Protein AF-A0A9E7W396-F1 (afdb_monomer_lite)

Foldseek 3Di:
DDPLLLLLLVLCQVVQKAKAAKDWDWAAAPDCPPVVDIDIDTDHIDIFGWDPKDAQAADPVGRVDTARIWTAGPPQGIEGEHEAQPDDDDPVNLVVCQVSLHWYKYFYPNVVNPDPPDDSVNSSCSSHPNTDMDTSHHNSCVVVVVVSNVVSVVVVVVVVVVVVVVVVVVVVVVVVLVVLCVVCVVLLVVLVCLLDPVSVVVQQVVLVVLCVDPVHPNVVLQVVCCVVPVHNQCLQQDDFPLQLQWSHHSNVLSVCCCVVPQVVLQVVVLVVVVVVCVVDVDDDPVVVVVVVVPFDWDALVVSVVSVVVVVGHGDPSQCVLCVLLVVDFDDQDPVPRRPSVPSQDPVSSNSGRTRSVRSLRSLVVLVVLVLWPDDPRIIGGDPQLRDDNPDPADPVNNCVSSRSDDDPD

Secondary structure (DSSP, 8-state):
--HHHHHHHHHHHHH-EEEPPPEEEEEPPSSGGGTT--EEEEE---EEE-EEEEEEEEETTEEEEEEEEEEEETTTEEEEEEEESSS---HHHHHHHHHHT-EEEEEE-GGGTT-TT--HHHHHHIIIIISEEEEEE--TTHHHHHHHHHHHHHHHHHHHHHHHHHHHHHHHHHHHHHHHHHHTHHHHHHHHHHHSHHHHHHHHHHHHHHHH-TTSHHHHHHHHHHHHHSS--GGGS---TTGGGBSS-HHHHHHHHIIIIIIHHHHHHHHHHHHHHHH--S--TTTHHHHTT-PPPB-HHHHHHHHHHTT-PBPHHHHHHHHHTTSPPPPS-GGG--GGGTTS-HHHHHHS--HHHHHHHHHHHHHHTTS-EEETTEEE--GGGSPPTTS---HHHHHIIIII-----

Radius of gyration: 47.51 Å; chains: 1; bounding box: 100×54×115 Å

pLDDT: mean 86.42, std 13.67, range [33.84, 97.88]

Sequence (409 aa):
MTMLHAYAQQVVRDHGFIQLPNFHTTVSPQNAKSANESLPVQRPGYLAALKDTSLERGYPTRPRLIADVHGIEPGVGSLYVEIRVHHEVDDSKIAALKNAGLDVIEVDLRSLVDQPGLTKEQIVEAVVSSAGREWISQQRFERDIRAAREKMQRLEEADAQERRLARAAQEACGATKKQWRAEHQHELGLISAYAELENRKRALDKLWDWCHHPRRTENRVFTRLIDQFGEVPQAVNLPVRGELAFKVHRLYWQTLIFEGVILRIFDNQVKRIAQYKRKNRRFFYGEEIAWLSDTPQISPVGVYEFLKQQEVRLTDVANTFEQLAGGEPLAENHSTRPASIRHVTVKEYAILPKPVPTIRRYLKALAGAGILSVSNDTFFIPYQRRPSVDTPITDFEKLAQAGLMQYQE

Structure (mmCIF, N/CA/C/O backbone):
data_AF-A0A9E7W396-F1
#
_entry.id   AF-A0A9E7W396-F1
#
loop_
_atom_site.group_PDB
_atom_site.id
_atom_site.type_symbol
_atom_site.label_atom_id
_atom_site.label_alt_id
_atom_site.label_comp_id
_atom_site.label_asym_id
_atom_site.label_entity_id
_atom_site.label_seq_id
_atom_site.pdbx_PDB_ins_code
_atom_site.Cartn_x
_atom_site.Cartn_y
_atom_site.Cartn_z
_atom_site.occupancy
_atom_site.B_iso_or_equiv
_atom_site.auth_seq_id
_atom_site.auth_comp_id
_atom_site.auth_asym_id
_atom_site.auth_atom_id
_atom_site.pdbx_PDB_model_num
ATOM 1 N N . MET A 1 1 ? -53.092 -12.774 55.937 1.00 58.66 1 MET A N 1
ATOM 2 C CA . MET A 1 1 ? -51.887 -13.468 56.436 1.00 58.66 1 MET A CA 1
ATOM 3 C C . MET A 1 1 ? -52.217 -14.948 56.552 1.00 58.66 1 MET A C 1
ATOM 5 O O . MET A 1 1 ?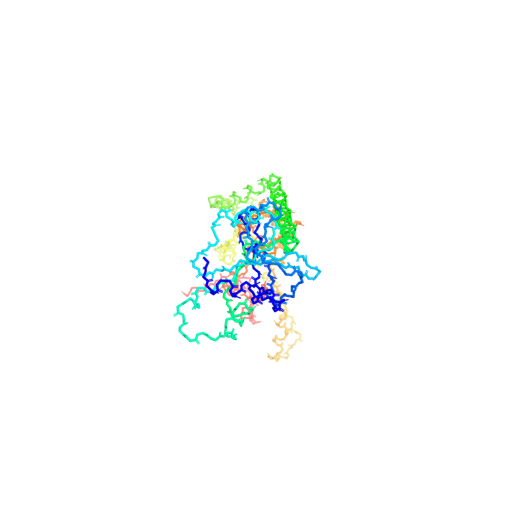 -53.226 -15.270 57.169 1.00 58.66 1 MET A O 1
ATOM 9 N N . THR A 1 2 ? -51.464 -15.831 55.896 1.00 80.94 2 THR A N 1
ATOM 10 C CA . THR A 1 2 ? -51.681 -17.290 55.960 1.00 80.94 2 THR A CA 1
ATOM 11 C C . THR A 1 2 ? -50.821 -17.918 57.059 1.00 80.94 2 THR A C 1
ATOM 13 O O . THR A 1 2 ? -49.811 -17.337 57.454 1.00 80.94 2 THR A O 1
ATOM 16 N N . MET A 1 3 ? -51.191 -19.108 57.555 1.00 85.50 3 MET A N 1
ATOM 17 C CA . MET A 1 3 ? -50.385 -19.809 58.573 1.00 85.50 3 MET A CA 1
ATOM 18 C C . MET A 1 3 ? -48.955 -20.092 58.092 1.00 85.50 3 MET A C 1
ATOM 20 O O . MET A 1 3 ? -48.021 -19.998 58.881 1.00 85.50 3 MET A O 1
ATOM 24 N N . LEU A 1 4 ? -48.778 -20.377 56.796 1.00 89.94 4 LEU A N 1
ATOM 25 C CA . LEU A 1 4 ? -47.462 -20.574 56.185 1.00 89.94 4 LEU A CA 1
ATOM 26 C C . LEU A 1 4 ? -46.603 -19.302 56.248 1.00 89.94 4 LEU A C 1
ATOM 28 O O . LEU A 1 4 ? -45.431 -19.385 56.598 1.00 89.94 4 LEU A O 1
ATOM 32 N N . HIS A 1 5 ? -47.190 -18.130 55.976 1.00 91.44 5 HIS A N 1
ATOM 33 C CA . HIS A 1 5 ? -46.497 -16.837 56.045 1.00 91.44 5 HIS A CA 1
ATOM 34 C C . HIS A 1 5 ? -45.964 -16.560 57.453 1.00 91.44 5 HIS A C 1
ATOM 36 O O . HIS A 1 5 ? -44.778 -16.297 57.634 1.00 91.44 5 HIS A O 1
ATOM 42 N N . ALA A 1 6 ? -46.836 -16.674 58.460 1.00 91.00 6 ALA A N 1
ATOM 43 C CA . ALA A 1 6 ? -46.470 -16.447 59.857 1.00 91.00 6 ALA A CA 1
ATOM 44 C C . ALA A 1 6 ? -45.432 -17.469 60.349 1.00 91.00 6 ALA A C 1
ATOM 46 O O . ALA A 1 6 ? -44.506 -17.125 61.084 1.00 91.00 6 ALA A O 1
ATOM 47 N N . TYR A 1 7 ? -45.551 -18.729 59.920 1.00 94.31 7 TYR A N 1
ATOM 48 C CA . TYR A 1 7 ? -44.580 -19.754 60.283 1.00 94.31 7 TYR A CA 1
ATOM 49 C C . TYR A 1 7 ? -43.216 -19.517 59.622 1.00 94.31 7 TYR A C 1
ATOM 51 O O . TYR A 1 7 ? -42.191 -19.654 60.281 1.00 94.31 7 TYR A O 1
ATOM 59 N N . ALA A 1 8 ? -43.178 -19.084 58.363 1.00 94.12 8 ALA A N 1
ATOM 60 C CA . ALA A 1 8 ? -41.934 -18.747 57.681 1.00 94.12 8 ALA A CA 1
ATOM 61 C C . ALA A 1 8 ? -41.201 -17.565 58.340 1.00 94.12 8 ALA A C 1
ATOM 63 O O . ALA A 1 8 ? -39.990 -17.640 58.544 1.00 94.12 8 ALA A O 1
ATOM 64 N N . GLN A 1 9 ? -41.929 -16.522 58.755 1.00 94.44 9 GLN A N 1
ATOM 65 C CA . GLN A 1 9 ? -41.373 -15.415 59.545 1.00 94.44 9 GLN A CA 1
ATOM 66 C C . GLN A 1 9 ? -40.679 -15.937 60.812 1.00 94.44 9 GLN A C 1
ATOM 68 O O . GLN A 1 9 ? -39.528 -15.599 61.102 1.00 94.44 9 GLN A O 1
ATOM 73 N N . GLN A 1 10 ? -41.370 -16.822 61.535 1.00 95.31 10 GLN A N 1
ATOM 74 C CA . GLN A 1 10 ? -40.869 -17.445 62.752 1.00 95.31 10 GLN A CA 1
ATOM 75 C C . GLN A 1 10 ? -39.606 -18.282 62.501 1.00 95.31 10 GLN A C 1
ATOM 77 O O . GLN A 1 10 ? -38.652 -18.192 63.271 1.00 95.31 10 GLN A O 1
ATOM 82 N N . VAL A 1 11 ? -39.569 -19.051 61.409 1.00 95.62 11 VAL A N 1
ATOM 83 C CA . VAL A 1 11 ? -38.411 -19.875 61.034 1.00 95.62 11 VAL A CA 1
ATOM 84 C C . VAL A 1 11 ? -37.157 -19.024 60.838 1.00 95.62 11 VAL A C 1
ATOM 86 O O . VAL A 1 11 ? -36.123 -19.365 61.413 1.00 95.62 11 VAL A O 1
ATOM 89 N N . VAL A 1 12 ? -37.236 -17.923 60.079 1.00 93.75 12 VAL A N 1
ATOM 90 C CA . VAL A 1 12 ? -36.077 -17.036 59.846 1.00 93.75 12 VAL A CA 1
ATOM 91 C C . VAL A 1 12 ? -35.572 -16.448 61.165 1.00 93.75 12 VAL A C 1
ATOM 93 O O . VAL A 1 12 ? -34.363 -16.410 61.400 1.00 93.75 12 VAL A O 1
ATOM 96 N N . ARG A 1 13 ? -36.490 -16.024 62.046 1.00 94.81 13 ARG A N 1
ATOM 97 C CA . ARG A 1 13 ? -36.140 -15.484 63.366 1.00 94.81 13 ARG A CA 1
ATOM 98 C C . ARG A 1 13 ? -35.414 -16.509 64.232 1.00 94.81 13 ARG A C 1
ATOM 100 O O . ARG A 1 13 ? -34.383 -16.166 64.805 1.00 94.81 13 ARG A O 1
ATOM 107 N N . ASP A 1 14 ? -35.955 -17.722 64.322 1.00 94.62 14 ASP A N 1
ATOM 108 C CA . ASP A 1 14 ? -35.493 -18.751 65.259 1.00 94.62 14 ASP A CA 1
ATOM 109 C C . ASP A 1 14 ? -34.192 -19.420 64.807 1.00 94.62 14 ASP A C 1
ATOM 111 O O . ASP A 1 14 ? -33.345 -19.737 65.638 1.00 94.62 14 ASP A O 1
ATOM 115 N N . HIS A 1 15 ? -34.013 -19.622 63.498 1.00 94.31 15 HIS A N 1
ATOM 116 C CA . HIS A 1 15 ? -32.782 -20.208 62.963 1.00 94.31 15 HIS A CA 1
ATOM 117 C C . HIS A 1 15 ? -31.643 -19.191 62.953 1.00 94.31 15 HIS A C 1
ATOM 119 O O . HIS A 1 15 ? -30.491 -19.560 63.169 1.00 94.31 15 HIS A O 1
ATOM 125 N N . GLY A 1 16 ? -31.948 -17.909 62.721 1.00 92.69 16 GLY A N 1
ATOM 126 C CA . GLY A 1 16 ? -30.936 -16.855 62.694 1.00 92.69 16 GLY A CA 1
ATOM 127 C C . GLY A 1 16 ? -29.989 -16.962 61.498 1.00 92.69 16 GLY A C 1
ATOM 128 O O . GLY A 1 16 ? -28.871 -16.458 61.552 1.00 92.69 16 GLY A O 1
ATOM 129 N N . PHE A 1 17 ? -30.399 -17.621 60.413 1.00 94.56 17 PHE A N 1
ATOM 130 C CA . PHE A 1 17 ? -29.670 -17.614 59.149 1.00 94.56 17 PHE A CA 1
ATOM 131 C C . PHE A 1 17 ? -30.607 -17.764 57.953 1.00 94.56 17 PHE A C 1
ATOM 133 O O . PHE A 1 17 ? -31.695 -18.328 58.062 1.00 94.56 17 PHE A O 1
ATOM 140 N N . ILE A 1 18 ? -30.174 -17.244 56.805 1.00 95.94 18 ILE A N 1
ATOM 141 C CA . ILE A 1 18 ? -30.930 -17.292 55.554 1.00 95.94 18 ILE A CA 1
ATOM 142 C C . ILE A 1 18 ? -29.993 -17.330 54.346 1.00 95.94 18 ILE A C 1
ATOM 144 O O . ILE A 1 18 ? -28.967 -16.652 54.316 1.00 95.94 18 ILE A O 1
ATOM 148 N N . GLN A 1 19 ? -30.326 -18.135 53.341 1.00 96.88 19 GLN A N 1
ATOM 149 C CA . GLN A 1 19 ? -29.597 -18.171 52.079 1.00 96.88 19 GLN A CA 1
ATOM 150 C C . GLN A 1 19 ? -29.900 -16.906 51.276 1.00 96.88 19 GLN A C 1
ATOM 152 O O . GLN A 1 19 ? -31.051 -16.616 50.968 1.00 96.88 19 GLN A O 1
ATOM 157 N N . LEU A 1 20 ? -28.867 -16.168 50.888 1.00 96.25 20 LEU A N 1
ATOM 158 C CA . LEU A 1 20 ? -28.992 -15.042 49.971 1.00 96.25 20 LEU A CA 1
ATOM 159 C C . LEU A 1 20 ? -28.897 -15.512 48.513 1.00 96.25 20 LEU A C 1
ATOM 161 O O . LEU A 1 20 ? -28.139 -16.448 48.222 1.00 96.25 20 LEU A O 1
ATOM 165 N N . PRO A 1 21 ? -29.627 -14.872 47.583 1.00 96.06 21 PRO A N 1
ATOM 166 C CA . PRO A 1 21 ? -29.548 -15.199 46.168 1.00 96.06 21 PRO A CA 1
ATOM 167 C C . PRO A 1 21 ? -28.259 -14.670 45.526 1.00 96.06 21 PRO A C 1
ATOM 169 O O . PRO A 1 21 ? -27.633 -13.721 46.008 1.00 96.06 21 PRO A O 1
ATOM 172 N N . ASN A 1 22 ? -27.883 -15.268 44.392 1.00 94.50 22 ASN A N 1
ATOM 173 C CA . ASN A 1 22 ? -26.822 -14.741 43.533 1.00 94.50 22 ASN A CA 1
ATOM 174 C C . ASN A 1 22 ? -27.150 -13.303 43.109 1.00 94.50 22 ASN A C 1
ATOM 176 O O . ASN A 1 22 ? -28.295 -12.985 42.787 1.00 94.50 22 ASN A O 1
ATOM 180 N N . PHE A 1 23 ? -26.136 -12.446 43.050 1.00 93.69 23 PHE A N 1
ATOM 181 C CA . PHE A 1 23 ? -26.260 -11.108 42.488 1.00 93.69 23 PHE A CA 1
ATOM 182 C C . PHE A 1 23 ? -25.548 -11.037 41.140 1.00 93.69 23 PHE A C 1
ATOM 184 O O . PHE A 1 23 ? -24.374 -11.398 41.021 1.00 93.69 23 PHE A O 1
ATOM 191 N N . HIS A 1 24 ? -26.259 -10.541 40.133 1.00 92.12 24 HIS A N 1
ATOM 192 C CA . HIS A 1 24 ? -25.728 -10.292 38.803 1.00 92.12 24 HIS A CA 1
ATOM 193 C C . HIS A 1 24 ? -26.242 -8.948 38.292 1.00 92.12 24 HIS A C 1
ATOM 195 O O . HIS A 1 24 ? -27.446 -8.706 38.252 1.00 92.12 24 HIS A O 1
ATOM 201 N N . THR A 1 25 ? -25.328 -8.077 37.881 1.00 91.19 25 THR A N 1
ATOM 202 C CA . THR A 1 25 ? -25.660 -6.868 37.128 1.00 91.19 25 THR A CA 1
ATOM 203 C C . THR A 1 25 ? -24.575 -6.580 36.100 1.00 91.19 25 THR A C 1
ATOM 205 O O . THR A 1 25 ? -23.472 -7.128 36.161 1.00 91.19 25 THR A O 1
ATOM 208 N N . THR A 1 26 ? -24.878 -5.711 35.148 1.00 90.81 26 THR A N 1
ATOM 209 C CA . THR A 1 26 ? -23.953 -5.291 34.099 1.00 90.81 26 THR A CA 1
ATOM 210 C C . THR A 1 26 ? -23.846 -3.781 34.096 1.00 90.81 26 THR A C 1
ATOM 212 O O . THR A 1 26 ? -24.851 -3.077 33.990 1.00 90.81 26 THR A O 1
ATOM 215 N N . VAL A 1 27 ? -22.621 -3.273 34.166 1.00 89.50 27 VAL A N 1
ATOM 216 C CA . VAL A 1 27 ? -22.343 -1.860 33.928 1.00 89.50 27 VAL A CA 1
ATOM 217 C C . VAL A 1 27 ? -22.074 -1.680 32.444 1.00 89.50 27 VAL A C 1
ATOM 219 O O . VAL A 1 27 ? -21.135 -2.266 31.907 1.00 89.50 27 VAL A O 1
ATOM 222 N N . SER A 1 28 ? -22.924 -0.888 31.795 1.00 85.81 28 SER A N 1
ATOM 223 C CA . SER A 1 28 ? -22.808 -0.565 30.375 1.00 85.81 28 SER A CA 1
ATOM 224 C C . SER A 1 28 ? -22.120 0.789 30.172 1.00 85.81 28 SER A C 1
ATOM 226 O O . SER A 1 28 ? -22.249 1.666 31.034 1.00 85.81 28 SER A O 1
ATOM 228 N N . PRO A 1 29 ? -21.420 0.972 29.043 1.00 80.50 29 PRO A N 1
ATOM 229 C CA . PRO A 1 29 ? -20.877 2.262 28.635 1.00 80.50 29 PRO A CA 1
ATOM 230 C C . PRO A 1 29 ? -21.996 3.294 28.446 1.00 80.50 29 PRO A C 1
ATOM 232 O O . PRO A 1 29 ? -23.120 2.947 28.072 1.00 80.50 29 PRO A O 1
ATOM 235 N N . GLN A 1 30 ? -21.701 4.573 28.695 1.00 73.50 30 GLN A N 1
ATOM 236 C CA . GLN A 1 30 ? -22.685 5.650 28.506 1.00 73.50 30 GLN A CA 1
ATOM 237 C C . GLN A 1 30 ? -22.935 5.925 27.020 1.00 73.50 30 GLN A C 1
ATOM 239 O O . GLN A 1 30 ? -24.011 6.382 26.635 1.00 73.50 30 GLN A O 1
ATOM 244 N N . ASN A 1 31 ? -21.956 5.610 26.169 1.00 67.25 31 ASN A N 1
ATOM 245 C CA . ASN A 1 31 ? -22.066 5.765 24.729 1.00 67.25 31 ASN A CA 1
ATOM 246 C C . ASN A 1 31 ? -22.371 4.420 24.057 1.00 67.25 31 ASN A C 1
ATOM 248 O O . ASN A 1 31 ? -21.514 3.546 23.956 1.00 67.25 31 ASN A O 1
ATOM 252 N N . ALA A 1 32 ? -23.568 4.294 23.474 1.00 56.62 32 ALA A N 1
ATOM 253 C CA . ALA A 1 32 ? -24.065 3.084 22.797 1.00 56.62 32 ALA A CA 1
ATOM 254 C C . ALA A 1 32 ? -23.197 2.560 21.624 1.00 56.62 32 ALA A C 1
ATOM 256 O O . ALA A 1 32 ? -23.499 1.521 21.044 1.00 56.62 32 ALA A O 1
ATOM 257 N N . LYS A 1 33 ? -22.118 3.258 21.244 1.00 57.66 33 LYS A N 1
ATOM 258 C CA . LYS A 1 33 ? -21.190 2.837 20.182 1.00 57.66 33 LYS A CA 1
ATOM 259 C C . LYS A 1 33 ? -20.110 1.849 20.642 1.00 57.66 33 LYS A C 1
ATOM 261 O O . LYS A 1 33 ? -19.435 1.305 19.774 1.00 57.66 33 LYS A O 1
ATOM 266 N N . SER A 1 34 ? -19.955 1.590 21.944 1.00 55.59 34 SER A N 1
ATOM 267 C CA . SER A 1 34 ? -19.104 0.503 22.469 1.00 55.59 34 SER A CA 1
ATOM 268 C C . SER A 1 34 ? -19.929 -0.627 23.104 1.00 55.59 34 SER A C 1
ATOM 270 O O . SER A 1 34 ? -19.501 -1.269 24.057 1.00 55.59 34 SER A O 1
ATOM 272 N N . ALA A 1 35 ? -21.119 -0.898 22.553 1.00 51.19 35 ALA A N 1
ATOM 273 C CA . ALA A 1 35 ? -22.116 -1.842 23.077 1.00 51.19 35 ALA A CA 1
ATOM 274 C C . ALA A 1 35 ? -21.625 -3.285 23.341 1.00 51.19 35 ALA A C 1
ATOM 276 O O . ALA A 1 35 ? -22.348 -4.060 23.961 1.00 51.19 35 ALA A O 1
ATOM 277 N N . ASN A 1 36 ? -20.413 -3.651 22.917 1.00 56.09 36 ASN A N 1
ATOM 278 C CA . ASN A 1 36 ? -19.849 -4.984 23.135 1.00 56.09 36 ASN A CA 1
ATOM 279 C C . ASN A 1 36 ? -19.031 -5.120 24.429 1.00 56.09 36 ASN A C 1
ATOM 281 O O . ASN A 1 36 ? -18.604 -6.224 24.754 1.00 56.09 36 ASN A O 1
ATOM 285 N N . GLU A 1 37 ? -18.828 -4.043 25.186 1.00 68.00 37 GLU A N 1
ATOM 286 C CA . GLU A 1 37 ? -18.022 -4.072 26.408 1.00 68.00 37 GLU A CA 1
ATOM 287 C C . GLU A 1 37 ? -18.884 -3.677 27.602 1.00 68.00 37 GLU A C 1
ATOM 289 O O . GLU A 1 37 ? -18.859 -2.549 28.070 1.00 68.00 37 GLU A O 1
ATOM 294 N N . SER A 1 38 ? -19.702 -4.610 28.087 1.00 83.75 38 SER A N 1
ATOM 295 C CA . SER A 1 38 ? -20.327 -4.479 29.408 1.00 83.75 38 SER A CA 1
ATOM 296 C C . SER A 1 38 ? -19.418 -5.116 30.453 1.00 83.75 38 SER A C 1
ATOM 298 O O . SER A 1 38 ? -18.867 -6.192 30.219 1.00 83.75 38 SER A O 1
ATOM 300 N N . LEU A 1 39 ? -19.281 -4.496 31.623 1.00 87.62 39 LEU A N 1
ATOM 301 C CA . LEU A 1 39 ? -18.564 -5.106 32.741 1.00 87.62 39 LEU A CA 1
ATOM 302 C C . LEU A 1 39 ? -19.563 -5.820 33.658 1.00 87.62 39 LEU A C 1
ATOM 304 O O . LEU A 1 39 ? -20.401 -5.150 34.273 1.00 87.62 39 LEU A O 1
ATOM 308 N N . PRO A 1 40 ? -19.505 -7.159 33.768 1.00 91.38 40 PRO A N 1
ATOM 309 C CA . PRO A 1 40 ? -20.356 -7.881 34.695 1.00 91.38 40 PRO A CA 1
ATOM 310 C C . PRO A 1 40 ? -19.876 -7.658 36.131 1.00 91.38 40 PRO A C 1
ATOM 312 O O . PRO A 1 40 ? -18.681 -7.701 36.426 1.00 91.38 40 PRO A O 1
ATOM 315 N N . VAL A 1 41 ? -20.827 -7.479 37.038 1.00 92.75 41 VAL A N 1
ATOM 316 C CA . VAL A 1 41 ? -20.617 -7.514 38.485 1.00 92.75 41 VAL A CA 1
ATOM 317 C C . VAL A 1 41 ? -21.389 -8.717 39.009 1.00 92.75 41 VAL A C 1
ATOM 319 O O . VAL A 1 41 ? -22.611 -8.782 38.881 1.00 92.75 41 VAL A O 1
ATOM 322 N N . GLN A 1 42 ? -20.660 -9.700 39.539 1.00 93.50 42 GLN A N 1
ATOM 323 C CA . GLN A 1 42 ? -21.212 -10.973 39.998 1.00 93.50 42 GLN A CA 1
ATOM 324 C C . GLN A 1 42 ? -20.789 -11.263 41.432 1.00 93.50 42 GLN A C 1
ATOM 326 O O . GLN A 1 42 ? -19.607 -11.147 41.776 1.00 93.50 42 GLN A O 1
ATOM 331 N N . ARG A 1 43 ? -21.751 -11.670 42.261 1.00 92.75 43 ARG A N 1
ATOM 332 C CA . ARG A 1 43 ? -21.502 -12.164 43.616 1.00 92.75 43 ARG A CA 1
ATOM 333 C C . ARG A 1 43 ? -22.301 -13.447 43.843 1.00 92.75 43 ARG A C 1
ATOM 335 O O . ARG A 1 43 ? -23.513 -13.434 43.619 1.00 92.75 43 ARG A O 1
ATOM 342 N N . PRO A 1 44 ? -21.647 -14.549 44.248 1.00 93.69 44 PRO A N 1
ATOM 343 C CA . PRO A 1 44 ? -22.363 -15.768 44.581 1.00 93.69 44 PRO A CA 1
ATOM 344 C C . PRO A 1 44 ? -23.236 -15.533 45.816 1.00 93.69 44 PRO A C 1
ATOM 346 O O . PRO A 1 44 ? -22.858 -14.795 46.728 1.00 93.69 44 PRO A O 1
ATOM 349 N N . GLY A 1 45 ? -24.402 -16.166 45.830 1.00 93.56 45 GLY A N 1
ATOM 350 C CA . GLY A 1 45 ? -25.246 -16.265 47.006 1.00 93.56 45 GLY A CA 1
ATOM 351 C C . GLY A 1 45 ? -24.541 -17.059 48.101 1.00 93.56 45 GLY A C 1
ATOM 352 O O . GLY A 1 45 ? -23.692 -17.910 47.831 1.00 93.56 45 GLY A O 1
ATOM 353 N N . TYR A 1 46 ? -24.886 -16.785 49.350 1.00 95.12 46 TYR A N 1
ATOM 354 C CA . TYR A 1 46 ? -24.283 -17.435 50.509 1.00 95.12 46 TYR A CA 1
ATOM 355 C C . TYR A 1 46 ? -25.262 -17.463 51.683 1.00 95.12 46 TYR A C 1
ATOM 357 O O . TYR A 1 46 ? -26.244 -16.723 51.701 1.00 95.12 46 TYR A O 1
ATOM 365 N N . LEU A 1 47 ? -24.989 -18.319 52.665 1.00 95.62 47 LEU A N 1
ATOM 366 C CA . LEU A 1 47 ? -25.767 -18.404 53.895 1.00 95.62 47 LEU A CA 1
ATOM 367 C C . LEU A 1 47 ? -25.374 -17.256 54.834 1.00 95.62 47 LEU A C 1
ATOM 369 O O . LEU A 1 47 ? -24.262 -17.239 55.362 1.00 95.62 47 LEU A O 1
ATOM 373 N N . ALA A 1 48 ? -26.264 -16.287 55.023 1.00 95.31 48 ALA A N 1
ATOM 374 C CA . ALA A 1 48 ? -26.039 -15.137 55.888 1.00 95.31 48 ALA A CA 1
ATOM 375 C C . ALA A 1 48 ? -26.528 -15.430 57.309 1.00 95.31 48 ALA A C 1
ATOM 377 O O . ALA A 1 48 ? -27.682 -15.808 57.504 1.00 95.31 48 ALA A O 1
ATOM 378 N N . ALA A 1 49 ? -25.661 -15.225 58.302 1.00 96.25 49 ALA A N 1
ATOM 379 C CA . ALA A 1 49 ? -26.041 -15.274 59.710 1.00 96.25 49 ALA A CA 1
ATOM 380 C C . ALA A 1 49 ? -26.694 -13.948 60.123 1.00 96.25 49 ALA A C 1
ATOM 382 O O . ALA A 1 49 ? -26.140 -12.879 59.872 1.00 96.25 49 ALA A O 1
ATOM 383 N N . LEU A 1 50 ? -27.843 -14.020 60.786 1.00 96.19 50 LEU A N 1
ATOM 384 C CA . LEU A 1 50 ? -28.630 -12.884 61.243 1.00 96.19 50 LEU A CA 1
ATOM 385 C C . LEU A 1 50 ? -28.619 -12.810 62.770 1.00 96.19 50 LEU A C 1
ATOM 387 O O . LEU A 1 50 ? -28.939 -13.773 63.464 1.00 96.19 50 LEU A O 1
ATOM 391 N N . LYS A 1 51 ? -28.273 -11.636 63.291 1.00 94.62 51 LYS A N 1
ATOM 392 C CA . LYS A 1 51 ? -28.405 -11.263 64.702 1.00 94.62 51 LYS A CA 1
ATOM 393 C C . LYS A 1 51 ? -29.542 -10.267 64.879 1.00 94.62 51 LYS A C 1
ATOM 395 O O . LYS A 1 51 ? -29.960 -9.632 63.914 1.00 94.62 51 LYS A O 1
ATOM 400 N N . ASP A 1 52 ? -30.013 -10.131 66.115 1.00 93.69 52 ASP A N 1
ATOM 401 C CA . ASP A 1 52 ? -31.042 -9.159 66.503 1.00 93.69 52 ASP A CA 1
ATOM 402 C C . ASP A 1 52 ? -32.283 -9.220 65.595 1.00 93.69 52 ASP A C 1
ATOM 404 O O . ASP A 1 52 ? -32.780 -8.204 65.103 1.00 93.69 52 ASP A O 1
ATOM 408 N N . THR A 1 53 ? -32.749 -10.445 65.331 1.00 94.38 53 THR A N 1
ATOM 409 C CA . THR A 1 53 ? -33.874 -10.703 64.436 1.00 94.38 53 THR A CA 1
ATOM 410 C C . THR A 1 53 ? -35.184 -10.205 65.045 1.00 94.38 53 THR A C 1
ATOM 412 O O . THR A 1 53 ? -35.505 -10.457 66.207 1.00 94.38 53 THR A O 1
ATOM 415 N N . SER A 1 54 ? -35.969 -9.487 64.247 1.00 93.94 54 SER A N 1
ATOM 416 C CA . SER A 1 54 ? -37.272 -8.945 64.635 1.00 93.94 54 SER A CA 1
ATOM 417 C C . SER A 1 54 ? -38.291 -9.183 63.529 1.00 93.94 54 SER A C 1
ATOM 419 O O . SER A 1 54 ? -37.951 -9.150 62.347 1.00 93.94 54 SER A O 1
ATOM 421 N N . LEU A 1 55 ? -39.531 -9.458 63.924 1.00 94.12 55 LEU A N 1
ATOM 422 C CA . LEU A 1 55 ? -40.648 -9.616 62.994 1.00 94.12 55 LEU A CA 1
ATOM 423 C C . LEU A 1 55 ? -41.346 -8.275 62.803 1.00 94.12 55 LEU A C 1
ATOM 425 O O . LEU A 1 55 ? -41.344 -7.452 63.720 1.00 94.12 55 LEU A O 1
ATOM 429 N N . GLU A 1 56 ? -41.955 -8.091 61.636 1.00 88.94 56 GLU A N 1
ATOM 430 C CA . GLU A 1 56 ? -42.853 -6.965 61.352 1.00 88.94 56 GLU A CA 1
ATOM 431 C C . GLU A 1 56 ? -42.222 -5.593 61.655 1.00 88.94 56 GLU A C 1
ATOM 433 O O . GLU A 1 56 ? -42.816 -4.707 62.277 1.00 88.94 56 GLU A O 1
ATOM 438 N N . ARG A 1 57 ? -40.979 -5.394 61.200 1.00 88.38 57 ARG A N 1
ATOM 439 C CA . ARG A 1 57 ? -40.240 -4.151 61.442 1.00 88.38 57 ARG A CA 1
ATOM 440 C C . ARG A 1 57 ? -40.490 -3.133 60.334 1.00 88.38 57 ARG A C 1
ATOM 442 O O . ARG A 1 57 ? -40.265 -3.407 59.159 1.00 88.38 57 ARG A O 1
ATOM 449 N N . GLY A 1 58 ? -40.869 -1.914 60.715 1.00 86.44 58 GLY A N 1
ATOM 450 C CA . GLY A 1 58 ? -40.969 -0.790 59.783 1.00 86.44 58 GLY A CA 1
ATOM 451 C C . GLY A 1 58 ? -39.615 -0.402 59.174 1.00 86.44 58 GLY A C 1
ATOM 452 O O . GLY A 1 58 ? -38.590 -0.395 59.865 1.00 86.44 58 GLY A O 1
ATOM 453 N N . TYR A 1 59 ? -39.599 -0.031 57.893 1.00 85.94 59 TYR A N 1
ATOM 454 C CA . TYR A 1 59 ? -38.369 0.448 57.253 1.00 85.94 59 TYR A CA 1
ATOM 455 C C . TYR A 1 59 ? -37.965 1.843 57.770 1.00 85.94 59 TYR A C 1
ATOM 457 O O . TYR A 1 59 ? -38.840 2.696 57.945 1.00 85.94 59 TYR A O 1
ATOM 465 N N . PRO A 1 60 ? -36.660 2.143 57.941 1.00 82.19 60 PRO A N 1
ATOM 466 C CA . PRO A 1 60 ? -36.193 3.380 58.579 1.00 82.19 60 PRO A CA 1
ATOM 467 C C . PRO A 1 60 ? -36.715 4.669 57.933 1.00 82.19 60 PRO A C 1
ATOM 469 O O . PRO A 1 60 ? -37.075 5.616 58.624 1.00 82.19 60 PRO A O 1
ATOM 472 N N . THR A 1 61 ? -36.781 4.705 56.602 1.00 79.25 61 THR A N 1
ATOM 473 C CA . THR A 1 61 ? -37.216 5.879 55.829 1.00 79.25 61 THR A CA 1
ATOM 474 C C . THR A 1 61 ? -38.699 5.840 55.463 1.00 79.25 61 THR A C 1
ATOM 476 O O . THR A 1 61 ? -39.240 6.836 54.983 1.00 79.25 61 THR A O 1
ATOM 479 N N . ARG A 1 62 ? -39.374 4.704 55.687 1.00 80.06 62 ARG A N 1
ATOM 480 C CA . ARG A 1 62 ? -40.799 4.492 55.400 1.00 80.06 62 ARG A CA 1
ATOM 481 C C . ARG A 1 62 ? -41.427 3.556 56.437 1.00 80.06 62 ARG A C 1
ATOM 483 O O . ARG A 1 62 ? -41.767 2.428 56.098 1.00 80.06 62 ARG A O 1
ATOM 490 N N . PRO A 1 63 ? -41.667 4.026 57.671 1.00 80.44 63 PRO A N 1
ATOM 491 C CA . PRO A 1 63 ? -42.151 3.180 58.766 1.00 80.44 63 PRO A CA 1
ATOM 492 C C . PRO A 1 63 ? -43.556 2.600 58.541 1.00 80.44 63 PRO A C 1
ATOM 494 O O . PRO A 1 63 ? -43.947 1.668 59.231 1.00 80.44 63 PRO A O 1
ATOM 497 N N . ARG A 1 64 ? -44.320 3.136 57.575 1.00 82.44 64 ARG A N 1
ATOM 498 C CA . ARG A 1 64 ? -45.618 2.580 57.148 1.00 82.44 64 ARG A CA 1
ATOM 499 C C . ARG A 1 64 ? -45.487 1.315 56.298 1.00 82.44 64 ARG A C 1
ATOM 501 O O . ARG A 1 64 ? -46.458 0.584 56.164 1.00 82.44 64 ARG A O 1
ATOM 508 N N . LEU A 1 65 ? -44.325 1.098 55.686 1.00 84.62 65 LEU A N 1
ATOM 509 C CA . LEU A 1 65 ? -43.995 -0.153 55.021 1.00 84.62 65 LEU A CA 1
ATOM 510 C C . LEU A 1 65 ? -43.321 -1.044 56.064 1.00 84.62 65 LEU A C 1
ATOM 512 O O . LEU A 1 65 ? -42.390 -0.609 56.743 1.00 84.62 65 LEU A O 1
ATOM 516 N N . ILE A 1 66 ? -43.817 -2.266 56.194 1.00 88.44 66 ILE A N 1
ATOM 517 C CA . ILE A 1 66 ? -43.376 -3.223 57.203 1.00 88.44 66 ILE A CA 1
ATOM 518 C C . ILE A 1 66 ? -42.693 -4.377 56.477 1.00 88.44 66 ILE A C 1
ATOM 520 O O . ILE A 1 66 ? -43.243 -4.884 55.498 1.00 88.44 66 ILE A O 1
ATOM 524 N N . ALA A 1 67 ? -41.496 -4.731 56.939 1.00 90.94 67 ALA A N 1
ATOM 525 C CA . ALA A 1 67 ? -40.790 -5.930 56.523 1.00 90.94 67 ALA A CA 1
ATOM 526 C C . ALA A 1 67 ? -41.248 -7.125 57.353 1.00 90.94 67 ALA A C 1
ATOM 528 O O . ALA A 1 67 ? -41.407 -6.996 58.568 1.00 90.94 67 ALA A O 1
ATOM 529 N N . ASP A 1 68 ? -41.387 -8.287 56.721 1.00 92.88 68 ASP A N 1
ATOM 530 C CA . ASP A 1 68 ? -41.764 -9.521 57.413 1.00 92.88 68 ASP A CA 1
ATOM 531 C C . ASP A 1 68 ? -40.736 -9.911 58.473 1.00 92.88 68 ASP A C 1
ATOM 533 O O . ASP A 1 68 ? -41.089 -10.214 59.616 1.00 92.88 68 ASP A O 1
ATOM 537 N N . VAL A 1 69 ? -39.456 -9.851 58.104 1.00 94.88 69 VAL A N 1
ATOM 538 C CA . VAL A 1 69 ? -38.341 -10.093 59.018 1.00 94.88 69 VAL A CA 1
ATOM 539 C C . VAL A 1 69 ? -37.248 -9.061 58.782 1.00 94.88 69 VAL A C 1
ATOM 541 O O . VAL A 1 69 ? -36.913 -8.711 57.651 1.00 94.88 69 VAL A O 1
ATOM 544 N N . HIS A 1 70 ? -36.650 -8.588 59.866 1.00 95.81 70 HIS A N 1
ATOM 545 C CA . HIS A 1 70 ? -35.428 -7.796 59.851 1.00 95.81 70 HIS A CA 1
ATOM 546 C C . HIS A 1 70 ? -34.367 -8.487 60.697 1.00 95.81 70 HIS A C 1
ATOM 548 O O . HIS A 1 70 ? -34.667 -8.973 61.785 1.00 95.81 70 HIS A O 1
ATOM 554 N N . GLY A 1 71 ? -33.129 -8.504 60.213 1.00 95.25 71 GLY A N 1
ATOM 555 C CA . GLY A 1 71 ? -31.969 -8.972 60.962 1.00 95.25 71 GLY A CA 1
ATOM 556 C C . GLY A 1 71 ? -30.717 -8.174 60.620 1.00 95.25 71 GLY A C 1
ATOM 557 O O . GLY A 1 71 ? -30.675 -7.428 59.641 1.00 95.25 71 GLY A O 1
ATOM 558 N N . ILE A 1 72 ? -29.683 -8.324 61.442 1.00 95.19 72 ILE A N 1
ATOM 559 C CA . ILE A 1 72 ? -28.374 -7.702 61.246 1.00 95.19 72 ILE A CA 1
ATOM 560 C C . ILE A 1 72 ? -27.365 -8.786 60.891 1.00 95.19 72 ILE A C 1
ATOM 562 O O . ILE A 1 72 ? -27.071 -9.667 61.697 1.00 95.19 72 ILE A O 1
ATOM 566 N N . GLU A 1 73 ? -26.792 -8.693 59.700 1.00 95.38 73 GLU A N 1
ATOM 567 C CA . GLU A 1 73 ? -25.668 -9.517 59.286 1.00 95.38 73 GLU A CA 1
ATOM 568 C C . GLU A 1 73 ? -24.354 -8.916 59.819 1.00 95.38 73 GLU A C 1
ATOM 570 O O . GLU A 1 73 ? -24.014 -7.773 59.479 1.00 95.38 73 GLU A O 1
ATOM 575 N N . PRO A 1 74 ? -23.591 -9.648 60.654 1.00 92.44 74 PRO A N 1
ATOM 576 C CA . PRO A 1 74 ? -22.351 -9.141 61.230 1.00 92.44 74 PRO A CA 1
ATOM 577 C C . PRO A 1 74 ? -21.345 -8.699 60.163 1.00 92.44 74 PRO A C 1
ATOM 579 O O . PRO A 1 74 ? -20.998 -9.458 59.265 1.00 92.44 74 PRO A O 1
ATOM 582 N N . GLY A 1 75 ? -20.845 -7.468 60.286 1.00 89.06 75 GLY A N 1
ATOM 583 C CA . GLY A 1 75 ? -19.854 -6.906 59.361 1.00 89.06 75 GLY A CA 1
ATOM 584 C C . GLY A 1 75 ? -20.417 -6.416 58.023 1.00 89.06 75 GLY A C 1
ATOM 585 O O . GLY A 1 75 ? -19.664 -5.818 57.258 1.00 89.06 75 GLY A O 1
ATOM 586 N N . VAL A 1 76 ? -21.715 -6.612 57.758 1.00 91.00 76 VAL A N 1
ATOM 587 C CA . VAL A 1 76 ? -22.379 -6.148 56.529 1.00 91.00 76 VAL A CA 1
ATOM 588 C C . VAL A 1 76 ? -23.437 -5.095 56.843 1.00 91.00 76 VAL A C 1
ATOM 590 O O . VAL A 1 76 ? -23.317 -3.964 56.378 1.00 91.00 76 VAL A O 1
ATOM 593 N N . GLY A 1 77 ? -24.438 -5.415 57.669 1.00 92.50 77 GLY A N 1
ATOM 594 C CA . GLY A 1 77 ? -25.484 -4.461 58.042 1.00 92.50 77 GLY A CA 1
ATOM 595 C C . GLY A 1 77 ? -26.883 -5.061 58.124 1.00 92.50 77 GLY A C 1
ATOM 596 O O . GLY A 1 77 ? -27.054 -6.257 58.339 1.00 92.50 77 GLY A O 1
ATOM 597 N N . SER A 1 78 ? -27.899 -4.205 57.998 1.00 94.00 78 SER A N 1
ATOM 598 C CA . SER A 1 78 ? -29.305 -4.622 58.065 1.00 94.00 78 SER A CA 1
ATOM 599 C C . SER A 1 78 ? -29.733 -5.358 56.801 1.00 94.00 78 SER A C 1
ATOM 601 O O . SER A 1 78 ? -29.534 -4.850 55.703 1.00 94.00 78 SER A O 1
ATOM 603 N N . LEU A 1 79 ? -30.389 -6.500 56.979 1.00 95.44 79 LEU A N 1
ATOM 604 C CA . LEU A 1 79 ? -31.079 -7.245 55.938 1.00 95.44 79 LEU A CA 1
ATOM 605 C C . LEU A 1 79 ? -32.569 -7.298 56.274 1.00 95.44 79 LEU A C 1
ATOM 607 O O . LEU A 1 79 ? -32.956 -7.654 57.390 1.00 95.44 79 LEU A O 1
ATOM 611 N N . TYR A 1 80 ? -33.395 -6.964 55.294 1.00 95.00 80 TYR A N 1
ATOM 612 C CA . TYR A 1 80 ? -34.839 -7.126 55.365 1.00 95.00 80 TYR A CA 1
ATOM 613 C C . TYR A 1 80 ? -35.258 -8.287 54.466 1.00 95.00 80 TYR A C 1
ATOM 615 O O . TYR A 1 80 ? -34.741 -8.454 53.361 1.00 95.00 80 TYR A O 1
ATOM 623 N N . VAL A 1 81 ? -36.190 -9.093 54.946 1.00 94.94 81 VAL A N 1
ATOM 624 C CA . VAL A 1 81 ? -36.701 -10.265 54.242 1.00 94.94 81 VAL A CA 1
ATOM 625 C C . VAL A 1 81 ? -38.200 -10.087 54.087 1.00 94.94 81 VAL A C 1
ATOM 627 O O . VAL A 1 81 ? -38.892 -9.797 55.062 1.00 94.94 81 VAL A O 1
ATOM 630 N N . GLU A 1 82 ? -38.675 -10.249 52.861 1.00 94.50 82 GLU A N 1
ATOM 631 C CA . GLU A 1 82 ? -40.086 -10.330 52.495 1.00 94.50 82 GLU A CA 1
ATOM 632 C C . GLU A 1 82 ? -40.412 -11.784 52.151 1.00 94.50 82 GLU A C 1
ATOM 634 O O . GLU A 1 82 ? -39.635 -12.462 51.475 1.00 94.50 82 GLU A O 1
ATOM 639 N N . ILE A 1 83 ? -41.546 -12.280 52.631 1.00 93.38 83 ILE A N 1
ATOM 640 C CA . ILE A 1 83 ? -42.008 -13.645 52.402 1.00 93.38 83 ILE A CA 1
ATOM 641 C C . ILE A 1 83 ? -43.216 -13.585 51.476 1.00 93.38 83 ILE A C 1
ATOM 643 O O . ILE A 1 83 ? -44.282 -13.075 51.822 1.00 93.38 83 ILE A O 1
ATOM 647 N N . ARG A 1 84 ? -43.069 -14.165 50.288 1.00 91.31 84 ARG A N 1
ATOM 648 C CA . ARG A 1 84 ? -44.127 -14.221 49.285 1.00 91.31 84 ARG A CA 1
ATOM 649 C C . ARG A 1 84 ? -44.859 -15.551 49.367 1.00 91.31 84 ARG A C 1
ATOM 651 O O . ARG A 1 84 ? -44.287 -16.605 49.109 1.00 91.31 84 ARG A O 1
ATOM 658 N N . VAL A 1 85 ? -46.152 -15.491 49.688 1.00 86.38 85 VAL A N 1
ATOM 659 C CA . VAL A 1 85 ? -47.035 -16.673 49.715 1.00 86.38 85 VAL A CA 1
ATOM 660 C C . VAL A 1 85 ? -48.130 -16.604 48.650 1.00 86.38 85 VAL A C 1
ATOM 662 O O . VAL A 1 85 ? -48.370 -17.587 47.964 1.00 86.38 85 VAL A O 1
ATOM 665 N N . HIS A 1 86 ? -48.766 -15.445 48.457 1.00 76.69 86 HIS A N 1
ATOM 666 C CA . HIS A 1 86 ? -49.827 -15.274 47.448 1.00 76.69 86 HIS A CA 1
ATOM 667 C C . HIS A 1 86 ? -49.671 -14.009 46.606 1.00 76.69 86 HIS A C 1
ATOM 669 O O . HIS A 1 86 ? -49.927 -14.039 45.405 1.00 76.69 86 HIS A O 1
ATOM 675 N N . HIS A 1 87 ? -49.240 -12.908 47.219 1.00 73.44 87 HIS A N 1
ATOM 676 C CA . HIS A 1 87 ? -49.080 -11.619 46.555 1.00 73.44 87 HIS A CA 1
ATOM 677 C C . HIS A 1 87 ? -47.607 -11.246 46.491 1.00 73.44 87 HIS A C 1
ATOM 679 O O . HIS A 1 87 ? -46.854 -11.546 47.415 1.00 73.44 87 HIS A O 1
ATOM 685 N N . GLU A 1 88 ? -47.214 -10.635 45.381 1.00 71.06 88 GLU A N 1
ATOM 686 C CA . GLU A 1 88 ? -45.892 -10.037 45.232 1.00 71.06 88 GLU A CA 1
ATOM 687 C C . GLU A 1 88 ? -45.788 -8.704 45.947 1.00 71.06 88 GLU A C 1
ATOM 689 O O . GLU A 1 88 ? -46.791 -8.063 46.263 1.00 71.06 88 GLU A O 1
ATOM 694 N N . VAL A 1 89 ? -44.552 -8.284 46.182 1.00 72.44 89 VAL A N 1
ATOM 695 C CA . VAL A 1 89 ? -44.262 -6.911 46.566 1.00 72.44 89 VAL A CA 1
ATOM 696 C C . VAL A 1 89 ? -44.589 -5.989 45.386 1.00 72.44 89 VAL A C 1
ATOM 698 O O . VAL A 1 89 ? -43.934 -6.049 44.351 1.00 72.44 89 VAL A O 1
ATOM 701 N N . ASP A 1 90 ? -45.572 -5.103 45.556 1.00 80.25 90 ASP A N 1
ATOM 702 C CA . ASP A 1 90 ? -45.957 -4.121 44.535 1.00 80.25 90 ASP A CA 1
ATOM 703 C C . ASP A 1 90 ? -44.757 -3.298 44.020 1.00 80.25 90 ASP A C 1
ATOM 705 O O . ASP A 1 90 ? -43.923 -2.830 44.805 1.00 80.25 90 ASP A O 1
ATOM 709 N N . ASP A 1 91 ? -44.735 -2.980 42.721 1.00 80.50 91 ASP A N 1
ATOM 710 C CA . ASP A 1 91 ? -43.686 -2.169 42.072 1.00 80.50 91 ASP A CA 1
ATOM 711 C C . ASP A 1 91 ? -43.399 -0.842 42.795 1.00 80.50 91 ASP A C 1
ATOM 713 O O . ASP A 1 91 ? -42.258 -0.375 42.880 1.00 80.50 91 ASP A O 1
ATOM 717 N N . SER A 1 92 ? -44.442 -0.228 43.363 1.00 81.44 92 SER A N 1
ATOM 718 C CA . SER A 1 92 ? -44.323 1.013 44.132 1.00 81.44 92 SER A CA 1
ATOM 719 C C . SER A 1 92 ? -43.533 0.828 45.438 1.00 81.44 92 SER A C 1
ATOM 721 O O . SER A 1 92 ? -42.759 1.715 45.822 1.00 81.44 92 SER A O 1
ATOM 723 N N . LYS A 1 93 ? -43.672 -0.334 46.094 1.00 83.56 93 LYS A N 1
ATOM 724 C CA . LYS A 1 93 ? -42.893 -0.737 47.273 1.00 83.56 93 LYS A CA 1
ATOM 725 C C . LYS A 1 93 ? -41.460 -1.059 46.848 1.00 83.56 93 LYS A C 1
ATOM 727 O O . LYS A 1 93 ? -40.538 -0.516 47.452 1.00 83.56 93 LYS A O 1
ATOM 732 N N . ILE A 1 94 ? -41.253 -1.800 45.756 1.00 85.12 94 ILE A N 1
ATOM 733 C CA . ILE A 1 94 ? -39.912 -2.089 45.208 1.00 85.12 94 ILE A CA 1
ATOM 734 C C . ILE A 1 94 ? -39.129 -0.795 44.937 1.00 85.12 94 ILE A C 1
ATOM 736 O O . ILE A 1 94 ? -38.004 -0.630 45.417 1.00 85.12 94 ILE A O 1
ATOM 740 N N . ALA A 1 95 ? -39.718 0.157 44.208 1.00 83.75 95 ALA A N 1
ATOM 741 C CA . ALA A 1 95 ? -39.067 1.428 43.887 1.00 83.75 95 ALA A CA 1
ATOM 742 C C . ALA A 1 95 ? -38.727 2.242 45.147 1.00 83.75 95 ALA A C 1
ATOM 744 O O . ALA A 1 95 ? -37.652 2.838 45.247 1.00 83.75 95 ALA A O 1
ATOM 745 N N . ALA A 1 96 ? -39.623 2.247 46.136 1.00 84.31 96 ALA A N 1
ATOM 746 C CA . ALA A 1 96 ? -39.389 2.915 47.410 1.00 84.31 96 ALA A CA 1
ATOM 747 C C . ALA A 1 96 ? -38.217 2.302 48.192 1.00 84.31 96 ALA A C 1
ATOM 749 O O . ALA A 1 96 ? -37.413 3.047 48.754 1.00 84.31 96 ALA A O 1
ATOM 750 N N . LEU A 1 97 ? -38.104 0.972 48.203 1.00 86.25 97 LEU A N 1
ATOM 751 C CA . LEU A 1 97 ? -37.032 0.245 48.887 1.00 86.25 97 LEU A CA 1
ATOM 752 C C . LEU A 1 97 ? -35.675 0.447 48.207 1.00 86.25 97 LEU A C 1
ATOM 754 O O . LEU A 1 97 ? -34.688 0.708 48.895 1.00 86.25 97 LEU A O 1
ATOM 758 N N . LYS A 1 98 ? -35.642 0.445 46.868 1.00 85.25 98 LYS A N 1
ATOM 759 C CA . LYS A 1 98 ? -34.439 0.784 46.088 1.00 85.25 98 LYS A CA 1
ATOM 760 C C . LYS A 1 98 ? -33.935 2.192 46.404 1.00 85.25 98 LYS A C 1
ATOM 762 O O . LYS A 1 98 ? -32.753 2.380 46.675 1.00 85.25 98 LYS A O 1
ATOM 767 N N . ASN A 1 99 ? -34.835 3.175 46.449 1.00 84.31 99 ASN A N 1
ATOM 768 C CA . ASN A 1 99 ? -34.485 4.561 46.779 1.00 84.31 99 ASN A CA 1
ATOM 769 C C . ASN A 1 99 ? -34.035 4.743 48.235 1.00 84.31 99 ASN A C 1
ATOM 771 O O . ASN A 1 99 ? -33.268 5.655 48.531 1.00 84.31 99 ASN A O 1
ATOM 775 N N . ALA A 1 100 ? -34.509 3.892 49.147 1.00 85.12 100 ALA A N 1
ATOM 776 C CA . ALA A 1 100 ? -34.085 3.901 50.542 1.00 85.12 100 ALA A CA 1
ATOM 777 C C . ALA A 1 100 ? -32.669 3.332 50.743 1.00 85.12 100 ALA A C 1
ATOM 779 O O . ALA A 1 100 ? -32.115 3.497 51.828 1.00 85.12 100 ALA A O 1
ATOM 780 N N . GLY A 1 101 ? -32.093 2.680 49.724 1.00 86.38 101 GLY A N 1
ATOM 781 C CA . GLY A 1 101 ? -30.773 2.066 49.805 1.00 86.38 101 GLY A CA 1
ATOM 782 C C . GLY A 1 101 ? -30.727 0.951 50.842 1.00 86.38 101 GLY A C 1
ATOM 783 O O . GLY A 1 101 ? -29.797 0.897 51.625 1.00 86.38 101 GLY A O 1
ATOM 784 N N . LEU A 1 102 ? -31.748 0.099 50.904 1.00 89.75 102 LEU A N 1
ATOM 785 C CA . LEU A 1 102 ? -31.795 -1.006 51.864 1.00 89.75 102 LEU A CA 1
ATOM 786 C C . LEU A 1 102 ? -31.472 -2.327 51.170 1.00 89.75 102 LEU A C 1
ATOM 788 O O . LEU A 1 102 ? -31.781 -2.496 49.990 1.00 89.75 102 LEU A O 1
ATOM 792 N N . ASP A 1 103 ? -30.891 -3.269 51.908 1.00 93.88 103 ASP A N 1
ATOM 793 C CA . ASP A 1 103 ? -30.758 -4.648 51.447 1.00 93.88 103 ASP A CA 1
ATOM 794 C C . ASP A 1 103 ? -32.047 -5.404 51.762 1.00 93.88 103 ASP A C 1
ATOM 796 O O . ASP A 1 103 ? -32.394 -5.606 52.929 1.00 93.88 103 ASP A O 1
ATOM 800 N N . VAL A 1 104 ? -32.766 -5.798 50.715 1.00 94.56 104 VAL A N 1
ATOM 801 C CA . VAL A 1 104 ? -34.050 -6.486 50.819 1.00 94.56 104 VAL A CA 1
ATOM 802 C C . VAL A 1 104 ? -34.069 -7.675 49.869 1.00 94.56 104 VAL A C 1
ATOM 804 O O . VAL A 1 104 ? -33.815 -7.513 48.672 1.00 94.56 104 VAL A O 1
ATOM 807 N N . ILE A 1 105 ? -34.404 -8.850 50.396 1.00 95.44 105 ILE A N 1
ATOM 808 C CA . ILE A 1 105 ? -34.646 -10.058 49.602 1.00 95.44 105 ILE A CA 1
ATOM 809 C C . ILE A 1 105 ? -36.105 -10.494 49.700 1.00 95.44 105 ILE A C 1
ATOM 811 O O . ILE A 1 105 ? -36.743 -10.304 50.734 1.00 95.44 105 ILE A O 1
ATOM 815 N N . GLU A 1 106 ? -36.604 -11.113 48.636 1.00 95.12 106 GLU A N 1
ATOM 816 C CA . GLU A 1 106 ? -37.862 -11.861 48.648 1.00 95.12 106 GLU A CA 1
ATOM 817 C C . GLU A 1 106 ? -37.558 -13.361 48.731 1.00 95.12 106 GLU A C 1
ATOM 819 O O . GLU A 1 106 ? -36.668 -13.856 48.033 1.00 95.12 106 GLU A O 1
ATOM 824 N N . VAL A 1 107 ? -38.291 -14.082 49.580 1.00 95.75 107 VAL A N 1
ATOM 825 C CA . VAL A 1 107 ? -38.330 -15.550 49.615 1.00 95.75 107 VAL A CA 1
ATOM 826 C C . VAL A 1 107 ? -39.689 -16.008 49.103 1.00 95.75 107 VAL A C 1
ATOM 828 O O . VAL A 1 107 ? -40.719 -15.717 49.713 1.00 95.75 107 VAL A O 1
ATOM 831 N N . ASP A 1 108 ? -39.693 -16.740 47.993 1.00 94.44 108 ASP A N 1
ATOM 832 C CA . ASP A 1 108 ? -40.904 -17.180 47.305 1.00 94.44 108 ASP A CA 1
ATOM 833 C C . ASP A 1 108 ? -41.328 -18.583 47.747 1.00 94.44 108 ASP A C 1
ATOM 835 O O . ASP A 1 108 ? -40.707 -19.588 47.393 1.00 94.44 108 ASP A O 1
ATOM 839 N N . LEU A 1 109 ? -42.416 -18.646 48.512 1.00 94.06 109 LEU A N 1
ATOM 840 C CA . LEU A 1 109 ? -43.008 -19.873 49.041 1.00 94.06 109 LEU A CA 1
ATOM 841 C C . LEU A 1 109 ? -44.303 -20.268 48.320 1.00 94.06 109 LEU A C 1
ATOM 843 O O . LEU A 1 109 ? -45.004 -21.164 48.792 1.00 94.06 109 LEU A O 1
ATOM 847 N N . ARG A 1 110 ? -44.645 -19.638 47.184 1.00 91.94 110 ARG A N 1
ATOM 848 C CA . ARG A 1 110 ? -45.881 -19.944 46.433 1.00 91.94 110 ARG A CA 1
ATOM 849 C C . ARG A 1 110 ? -46.019 -21.425 46.089 1.00 91.94 110 ARG A C 1
ATOM 851 O O . ARG A 1 110 ? -47.123 -21.956 46.110 1.00 91.94 110 ARG A O 1
ATOM 858 N N . SER A 1 111 ? -44.903 -22.098 45.809 1.00 89.81 111 SER A N 1
ATOM 859 C CA . SER A 1 111 ? -44.874 -23.529 45.483 1.00 89.81 111 SER A CA 1
ATOM 860 C C . SER A 1 111 ? -45.352 -24.437 46.621 1.00 89.81 111 SER A C 1
ATOM 862 O O . SER A 1 111 ? -45.720 -25.579 46.359 1.00 89.81 111 SER A O 1
ATOM 864 N N . LEU A 1 112 ? -45.360 -23.946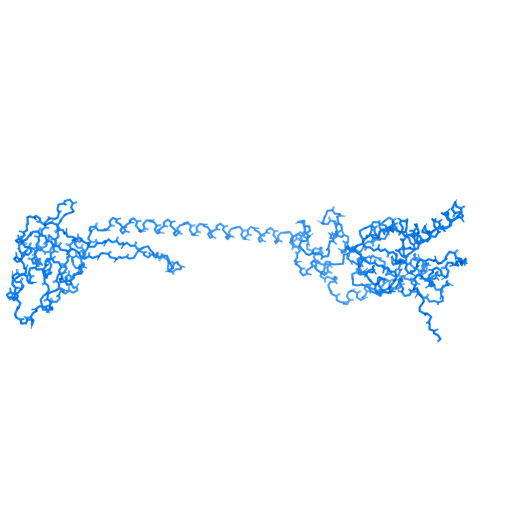 47.863 1.00 89.62 112 LEU A N 1
ATOM 865 C CA . LEU A 1 112 ? -45.705 -24.723 49.054 1.00 89.62 112 LEU A CA 1
ATOM 866 C C . LEU A 1 112 ? -47.166 -24.560 49.487 1.00 89.62 112 LEU A C 1
ATOM 868 O O . LEU A 1 112 ? -47.645 -25.331 50.310 1.00 89.62 112 LEU A O 1
ATOM 872 N N . VAL A 1 113 ? -47.878 -23.557 48.970 1.00 86.44 113 VAL A N 1
ATOM 873 C CA . VAL A 1 113 ? -49.226 -23.186 49.435 1.00 86.44 113 VAL A CA 1
ATOM 874 C C . VAL A 1 113 ? -50.223 -24.334 49.311 1.00 86.44 113 VAL A C 1
ATOM 876 O O . VAL A 1 113 ? -50.967 -24.603 50.252 1.00 86.44 113 VAL A O 1
ATOM 879 N N . ASP A 1 114 ? -50.202 -25.021 48.171 1.00 83.19 114 ASP A N 1
ATOM 880 C CA . ASP A 1 114 ? -51.160 -26.076 47.833 1.00 83.19 114 ASP A CA 1
ATOM 881 C C . ASP A 1 114 ? -50.549 -27.480 47.943 1.00 83.19 114 ASP A C 1
ATOM 883 O O . ASP A 1 114 ? -51.133 -28.459 47.475 1.00 83.19 114 ASP A O 1
ATOM 887 N N . GLN A 1 115 ? -49.359 -27.606 48.540 1.00 86.31 115 GLN A N 1
ATOM 888 C CA . GLN A 1 115 ? -48.656 -28.881 48.616 1.00 86.31 115 GLN A CA 1
ATOM 889 C C . GLN A 1 115 ? -49.172 -29.719 49.806 1.00 86.31 115 GLN A C 1
ATOM 891 O O . GLN A 1 115 ? -48.977 -29.349 50.968 1.00 86.31 115 GLN A O 1
ATOM 896 N N . PRO A 1 116 ? -49.816 -30.876 49.562 1.00 81.94 116 PRO A N 1
ATOM 897 C CA . PRO A 1 116 ? -50.337 -31.714 50.634 1.00 81.94 116 PRO A CA 1
ATOM 898 C C . PRO A 1 116 ? -49.203 -32.426 51.385 1.00 81.94 116 PRO A C 1
ATOM 900 O O . PRO A 1 116 ? -48.239 -32.894 50.782 1.00 81.94 116 PRO A O 1
ATOM 903 N N . GLY A 1 117 ? -49.347 -32.562 52.707 1.00 83.88 117 GLY A N 1
ATOM 904 C CA . GLY A 1 117 ? -48.428 -33.352 53.536 1.00 83.88 117 GLY A CA 1
ATOM 905 C C . GLY A 1 117 ? -47.086 -32.687 53.866 1.00 83.88 117 GLY A C 1
ATOM 906 O O . GLY A 1 117 ? -46.159 -33.393 54.253 1.00 83.88 117 GLY A O 1
ATOM 907 N N . LEU A 1 118 ? -46.978 -31.360 53.733 1.00 88.62 118 LEU A N 1
ATOM 908 C CA . LEU A 1 118 ? -45.791 -30.588 54.118 1.00 88.62 118 LEU A CA 1
ATOM 909 C C . LEU A 1 118 ? -45.404 -30.815 55.586 1.00 88.62 118 LEU A C 1
ATOM 911 O O . LEU A 1 118 ? -46.187 -30.533 56.498 1.00 88.62 118 LEU A O 1
ATOM 915 N N . THR A 1 119 ? -44.179 -31.287 55.818 1.00 92.62 119 THR A N 1
ATOM 916 C CA . THR A 1 119 ? -43.614 -31.386 57.169 1.00 92.62 119 THR A CA 1
ATOM 917 C C . THR A 1 119 ? -43.001 -30.058 57.609 1.00 92.62 119 THR A C 1
ATOM 919 O O . THR A 1 119 ? -42.702 -29.178 56.798 1.00 92.62 119 THR A O 1
ATOM 922 N N . LYS A 1 120 ? -42.783 -29.900 58.919 1.00 92.25 120 LYS A N 1
ATOM 923 C CA . LYS A 1 120 ? -42.139 -28.697 59.467 1.00 92.25 120 LYS A CA 1
ATOM 924 C C . LYS A 1 120 ? -40.720 -28.530 58.932 1.00 92.25 120 LYS A C 1
ATOM 926 O O . LYS A 1 120 ? -40.319 -27.421 58.605 1.00 92.25 120 LYS A O 1
ATOM 931 N N . GLU A 1 121 ? -39.994 -29.632 58.800 1.00 93.44 121 GLU A N 1
ATOM 932 C CA . GLU A 1 121 ? -38.614 -29.675 58.321 1.00 93.44 121 GLU A CA 1
ATOM 933 C C . GLU A 1 121 ? -38.524 -29.215 56.863 1.00 93.44 121 GLU A C 1
ATOM 935 O O . GLU A 1 121 ? -37.639 -28.435 56.528 1.00 93.44 121 GLU A O 1
ATOM 940 N N . GLN A 1 122 ? -39.484 -29.616 56.022 1.00 93.44 122 GLN A N 1
ATOM 941 C CA . GLN A 1 122 ? -39.564 -29.171 54.628 1.00 93.44 122 GLN A CA 1
ATOM 942 C C . GLN A 1 122 ? -39.827 -27.665 54.518 1.00 93.44 122 GLN A C 1
ATOM 944 O O . GLN A 1 122 ? -39.228 -26.993 53.681 1.00 93.44 122 GLN A O 1
ATOM 949 N N . ILE A 1 123 ? -40.692 -27.114 55.379 1.00 93.25 123 ILE A N 1
ATOM 950 C CA . ILE A 1 123 ? -40.936 -25.665 55.412 1.00 93.25 123 ILE A CA 1
ATOM 951 C C . ILE A 1 123 ? -39.684 -24.925 55.894 1.00 93.25 123 ILE A C 1
ATOM 953 O O . ILE A 1 123 ? -39.318 -23.908 55.309 1.00 93.25 123 ILE A O 1
ATOM 957 N N . VAL A 1 124 ? -39.007 -25.439 56.926 1.00 95.56 124 VAL A N 1
ATOM 958 C CA . VAL A 1 124 ? -37.750 -24.867 57.427 1.00 95.56 124 VAL A CA 1
ATOM 959 C C . VAL A 1 124 ? -36.698 -24.826 56.324 1.00 95.56 124 VAL A C 1
ATOM 961 O O . VAL A 1 124 ? -36.142 -23.763 56.052 1.00 95.56 124 VAL A O 1
ATOM 964 N N . GLU A 1 125 ? -36.458 -25.954 55.658 1.00 94.50 125 GLU A N 1
ATOM 965 C CA . GLU A 1 125 ? -35.501 -26.052 54.558 1.00 94.50 125 GLU A CA 1
ATOM 966 C C . GLU A 1 125 ? -35.849 -25.082 53.424 1.00 94.50 125 GLU A C 1
ATOM 968 O O . GLU A 1 125 ? -34.979 -24.358 52.937 1.00 94.50 125 GLU A O 1
ATOM 973 N N . ALA A 1 126 ? -37.126 -24.992 53.046 1.00 94.56 126 ALA A N 1
ATOM 974 C CA . ALA A 1 126 ? -37.571 -24.064 52.018 1.00 94.56 126 ALA A CA 1
ATOM 975 C C . ALA A 1 126 ? -37.287 -22.609 52.385 1.00 94.56 126 ALA A C 1
ATOM 977 O O . ALA A 1 126 ? -36.611 -21.908 51.628 1.00 94.56 126 ALA A O 1
ATOM 978 N N . VAL A 1 127 ? -37.730 -22.171 53.563 1.00 94.50 127 VAL A N 1
ATOM 979 C CA . VAL A 1 127 ? -37.552 -20.797 54.051 1.00 94.50 127 VAL A CA 1
ATOM 980 C C . VAL A 1 127 ? -36.074 -20.430 54.155 1.00 94.50 127 VAL A C 1
ATOM 982 O O . VAL A 1 127 ? -35.666 -19.345 53.733 1.00 94.50 127 VAL A O 1
ATOM 985 N N . VAL A 1 128 ? -35.254 -21.348 54.660 1.00 94.31 128 VAL A N 1
ATOM 986 C CA . VAL A 1 128 ? -33.843 -21.095 54.947 1.00 94.31 128 VAL A CA 1
ATOM 987 C C . VAL A 1 128 ? -32.962 -21.201 53.705 1.00 94.31 128 VAL A C 1
ATOM 989 O O . VAL A 1 128 ? -32.118 -20.324 53.518 1.00 94.31 128 VAL A O 1
ATOM 992 N N . SER A 1 129 ? -33.140 -22.216 52.847 1.00 92.75 129 SER A N 1
ATOM 993 C CA . SER A 1 129 ? -32.202 -22.480 51.743 1.00 92.75 129 SER A CA 1
ATOM 994 C C . SER A 1 129 ? -32.786 -22.920 50.394 1.00 92.75 129 SER A C 1
ATOM 996 O O . SER A 1 129 ? -32.202 -22.538 49.380 1.00 92.75 129 SER A O 1
ATOM 998 N N . SER A 1 130 ? -33.917 -23.628 50.297 1.00 92.62 130 SER A N 1
ATOM 999 C CA . SER A 1 130 ? -34.320 -24.250 49.012 1.00 92.62 130 SER A CA 1
ATOM 1000 C C . SER A 1 130 ? -35.371 -23.493 48.184 1.00 92.62 130 SER A C 1
ATOM 1002 O O . SER A 1 130 ? -35.441 -23.698 46.973 1.00 92.62 130 SER A O 1
ATOM 1004 N N . ALA A 1 131 ? -36.143 -22.580 48.782 1.00 94.44 131 ALA A N 1
ATOM 1005 C CA . ALA A 1 131 ? -37.115 -21.757 48.054 1.00 94.44 131 ALA A CA 1
ATOM 1006 C C . ALA A 1 131 ? -36.464 -20.771 47.062 1.00 94.44 131 ALA A C 1
ATOM 1008 O O . ALA A 1 131 ? -35.296 -20.395 47.204 1.00 94.44 131 ALA A O 1
ATOM 1009 N N . GLY A 1 132 ? -37.236 -20.315 46.068 1.00 93.62 132 GLY A N 1
ATOM 1010 C CA . GLY A 1 132 ? -36.806 -19.266 45.139 1.00 93.62 132 GLY A CA 1
ATOM 1011 C C . GLY A 1 132 ? -36.529 -17.955 45.877 1.00 93.62 132 GLY A C 1
ATOM 1012 O O . GLY A 1 132 ? -37.248 -17.611 46.814 1.00 93.62 132 GLY A O 1
ATOM 1013 N N . ARG A 1 133 ? -35.465 -17.239 45.493 1.00 94.19 133 ARG A N 1
ATOM 1014 C CA . ARG A 1 133 ? -35.070 -15.978 46.136 1.00 94.19 133 ARG A CA 1
ATOM 1015 C C . ARG A 1 133 ? -34.567 -14.967 45.134 1.00 94.19 133 ARG A C 1
ATOM 1017 O O . ARG A 1 133 ? -33.824 -15.320 44.218 1.00 94.19 133 ARG A O 1
ATOM 1024 N N . GLU A 1 134 ? -34.882 -13.707 45.381 1.00 93.94 134 GLU A N 1
ATOM 1025 C CA . GLU A 1 134 ? -34.395 -12.597 44.573 1.00 93.94 134 GLU A CA 1
ATOM 1026 C C . GLU A 1 134 ? -34.085 -11.358 45.410 1.00 93.94 134 GLU A C 1
ATOM 1028 O O . GLU A 1 134 ? -34.602 -11.166 46.511 1.00 93.94 134 GLU A O 1
ATOM 1033 N N . TRP A 1 135 ? -33.192 -10.521 44.884 1.00 94.00 135 TRP A N 1
ATOM 1034 C CA . TRP A 1 135 ? -32.906 -9.209 45.450 1.00 94.00 135 TRP A CA 1
ATOM 1035 C C . TRP A 1 135 ? -33.986 -8.222 45.003 1.00 94.00 135 TRP A C 1
ATOM 1037 O O . TRP A 1 135 ? -34.094 -7.921 43.815 1.00 94.00 135 TRP A O 1
ATOM 1047 N N . ILE A 1 136 ? -34.735 -7.662 45.952 1.00 91.12 136 ILE A N 1
ATOM 1048 C CA . ILE A 1 136 ? -35.628 -6.525 45.690 1.00 91.12 136 ILE A CA 1
ATOM 1049 C C . ILE A 1 136 ? -34.798 -5.239 45.602 1.00 91.12 136 ILE A C 1
ATOM 1051 O O . ILE A 1 136 ? -34.994 -4.402 44.717 1.00 91.12 136 ILE A O 1
ATOM 1055 N N . SER A 1 137 ? -33.870 -5.073 46.544 1.00 90.06 137 SER A N 1
ATOM 1056 C CA . SER A 1 137 ? -32.950 -3.942 46.627 1.00 90.06 137 SER A CA 1
ATOM 1057 C C . SER A 1 137 ? -31.646 -4.390 47.278 1.00 90.06 137 SER A C 1
ATOM 1059 O O . SER A 1 137 ? -31.653 -5.225 48.179 1.00 90.06 137 SER A O 1
ATOM 1061 N N . GLN A 1 138 ? -30.520 -3.847 46.821 1.00 89.06 138 GLN A N 1
ATOM 1062 C CA . GLN A 1 138 ? -29.194 -4.328 47.191 1.00 89.06 138 GLN A CA 1
ATOM 1063 C C . GLN A 1 138 ? -28.183 -3.181 47.191 1.00 89.06 138 GLN A C 1
ATOM 1065 O O . GLN A 1 138 ? -27.624 -2.804 46.162 1.00 89.06 138 GLN A O 1
ATOM 1070 N N . GLN A 1 139 ? -27.949 -2.616 48.370 1.00 88.62 139 GLN A N 1
ATOM 1071 C CA . GLN A 1 139 ? -26.981 -1.546 48.584 1.00 88.62 139 GLN A CA 1
ATOM 1072 C C . GLN A 1 139 ? -25.576 -2.100 48.841 1.00 88.62 139 GLN A C 1
ATOM 1074 O O . GLN A 1 139 ? -24.585 -1.474 48.457 1.00 88.62 139 GLN A O 1
ATOM 1079 N N . ARG A 1 140 ? -25.468 -3.294 49.437 1.00 90.44 140 ARG A N 1
ATOM 1080 C CA . ARG A 1 140 ? -24.181 -3.915 49.805 1.00 90.44 140 ARG A CA 1
ATOM 1081 C C . ARG A 1 140 ? -23.170 -4.039 48.664 1.00 90.44 140 ARG A C 1
ATOM 1083 O O . ARG A 1 140 ? -21.968 -4.010 48.909 1.00 90.44 140 ARG A O 1
ATOM 1090 N N . PHE A 1 141 ? -23.634 -4.134 47.418 1.00 91.19 141 PHE A N 1
ATOM 1091 C CA . PHE A 1 141 ? -22.773 -4.267 46.238 1.00 91.19 141 PHE A CA 1
ATOM 1092 C C . PHE A 1 141 ? -22.537 -2.946 45.486 1.00 91.19 141 PHE A C 1
ATOM 1094 O O . PHE A 1 141 ? -21.848 -2.941 44.467 1.00 91.19 141 PHE A O 1
ATOM 1101 N N . GLU A 1 142 ? -23.028 -1.802 45.981 1.00 89.31 142 GLU A N 1
ATOM 1102 C CA . GLU A 1 142 ? -22.891 -0.508 45.288 1.00 89.31 142 GLU A CA 1
ATOM 1103 C C . GLU A 1 142 ? -21.423 -0.092 45.106 1.00 89.31 142 GLU A C 1
ATOM 1105 O O . GLU A 1 142 ? -21.068 0.541 44.112 1.00 89.31 142 GLU A O 1
ATOM 1110 N N . ARG A 1 143 ? -20.533 -0.489 46.026 1.00 90.25 143 ARG A N 1
ATOM 1111 C CA . ARG A 1 143 ? -19.087 -0.261 45.876 1.00 90.25 143 ARG A CA 1
ATOM 1112 C C . ARG A 1 143 ? -18.521 -0.990 44.657 1.00 90.25 143 ARG A C 1
ATOM 1114 O O . ARG A 1 143 ? -17.730 -0.405 43.921 1.00 90.25 143 ARG A O 1
ATOM 1121 N N . ASP A 1 144 ? -18.934 -2.235 44.438 1.00 90.69 144 ASP A N 1
ATOM 1122 C CA . ASP A 1 144 ? -18.494 -3.038 43.295 1.00 90.69 144 ASP A CA 1
ATOM 1123 C C . ASP A 1 144 ? -19.046 -2.471 41.985 1.00 90.69 144 ASP A C 1
ATOM 1125 O O . ASP A 1 144 ? -18.315 -2.335 41.004 1.00 90.69 144 ASP A O 1
ATOM 1129 N N . ILE A 1 145 ? -20.319 -2.062 41.992 1.00 91.06 145 ILE A N 1
ATOM 1130 C CA . ILE A 1 145 ? -20.968 -1.395 40.857 1.00 91.06 145 ILE A CA 1
ATOM 1131 C C . ILE A 1 145 ? -20.239 -0.088 40.520 1.00 91.06 145 ILE A C 1
ATOM 1133 O O . ILE A 1 145 ? -19.950 0.177 39.353 1.00 91.06 145 ILE A O 1
ATOM 1137 N N . ARG A 1 146 ? -19.885 0.721 41.526 1.00 91.56 146 ARG A N 1
ATOM 1138 C CA . ARG A 1 146 ? -19.129 1.967 41.335 1.00 91.56 146 ARG A CA 1
ATOM 1139 C C . ARG A 1 146 ? -17.730 1.713 40.783 1.00 91.56 146 ARG A C 1
ATOM 1141 O O . ARG A 1 146 ? -17.341 2.375 39.828 1.00 91.56 146 ARG A O 1
ATOM 1148 N N . ALA A 1 147 ? -17.011 0.729 41.318 1.00 92.69 147 ALA A N 1
ATOM 1149 C CA . ALA A 1 147 ? -15.694 0.355 40.809 1.00 92.69 147 ALA A CA 1
ATOM 1150 C C . ALA A 1 147 ? -15.761 -0.105 39.340 1.00 92.69 147 ALA A C 1
ATOM 1152 O O . ALA A 1 147 ? -14.906 0.259 38.533 1.00 92.69 147 ALA A O 1
ATOM 1153 N N . ALA A 1 148 ? -16.802 -0.857 38.968 1.00 91.50 148 ALA A N 1
ATOM 1154 C CA . ALA A 1 148 ? -17.045 -1.238 37.580 1.00 91.50 148 ALA A CA 1
ATOM 1155 C C . ALA A 1 148 ? -17.376 -0.026 36.687 1.00 91.50 148 ALA A C 1
ATOM 1157 O O . ALA A 1 148 ? -16.858 0.052 35.575 1.00 91.50 148 ALA A O 1
ATOM 1158 N N . ARG A 1 149 ? -18.158 0.951 37.174 1.00 91.25 149 ARG A N 1
ATOM 1159 C CA . ARG A 1 149 ? -18.426 2.224 36.468 1.00 91.25 149 ARG A CA 1
ATOM 1160 C C . ARG A 1 149 ? -17.155 3.038 36.234 1.00 91.25 149 ARG A C 1
ATOM 1162 O O . ARG A 1 149 ? -16.911 3.457 35.110 1.00 91.25 149 ARG A O 1
ATOM 1169 N N . GLU A 1 150 ? -16.322 3.213 37.255 1.00 91.69 150 GLU A N 1
ATOM 1170 C CA . GLU A 1 150 ? -15.048 3.933 37.124 1.00 91.69 150 GLU A CA 1
ATOM 1171 C C . GLU A 1 150 ? -14.099 3.235 36.144 1.00 91.69 150 GLU A C 1
ATOM 1173 O O . GLU A 1 150 ? -13.452 3.885 35.322 1.00 91.69 150 GLU A O 1
ATOM 1178 N N . LYS A 1 151 ? -14.029 1.899 36.195 1.00 90.69 151 LYS A N 1
ATOM 1179 C CA . LYS A 1 151 ? -13.245 1.116 35.236 1.00 90.69 151 LYS A CA 1
ATOM 1180 C C . LYS A 1 151 ? -13.765 1.302 33.809 1.00 90.69 151 LYS A C 1
ATOM 1182 O O . LYS A 1 151 ? -12.952 1.494 32.911 1.00 90.69 151 LYS A O 1
ATOM 1187 N N . MET A 1 152 ? -15.084 1.273 33.613 1.00 89.62 152 MET A N 1
ATOM 1188 C CA . MET A 1 152 ? -15.707 1.504 32.309 1.00 89.62 152 MET A CA 1
ATOM 1189 C C . MET A 1 152 ? -15.348 2.883 31.752 1.00 89.62 152 MET A C 1
ATOM 1191 O O . MET A 1 152 ? -14.897 2.988 30.618 1.00 89.62 152 MET A O 1
ATOM 1195 N N . GLN A 1 153 ? -15.463 3.925 32.575 1.00 88.50 153 GLN A N 1
ATOM 1196 C CA . GLN A 1 153 ? -15.140 5.289 32.166 1.00 88.50 153 GLN A CA 1
ATOM 1197 C C . GLN A 1 153 ? -13.679 5.420 31.708 1.00 88.50 153 GLN A C 1
ATOM 1199 O O . GLN A 1 153 ? -13.403 6.019 30.672 1.00 88.50 153 GLN A O 1
ATOM 1204 N N . ARG A 1 154 ? -12.731 4.810 32.433 1.00 89.25 154 ARG A N 1
ATOM 1205 C CA . ARG A 1 154 ? -11.313 4.820 32.030 1.00 89.25 154 ARG A CA 1
ATOM 1206 C C . ARG A 1 154 ? -11.076 4.113 30.696 1.00 89.25 154 ARG A C 1
ATOM 1208 O O . ARG A 1 154 ? -10.217 4.546 29.933 1.00 89.25 154 ARG A O 1
ATOM 1215 N N . LEU A 1 155 ? -11.807 3.031 30.421 1.00 87.50 155 LEU A N 1
ATOM 1216 C CA . LEU A 1 155 ? -11.730 2.328 29.137 1.00 87.50 155 LEU A CA 1
ATOM 1217 C C . LEU A 1 155 ? -12.283 3.197 27.998 1.00 87.50 155 LEU A C 1
ATOM 1219 O O . LEU A 1 155 ? -11.628 3.319 26.965 1.00 87.50 155 LEU A O 1
ATOM 1223 N N . GLU A 1 156 ? -13.423 3.864 28.207 1.00 86.62 156 GLU A N 1
ATOM 1224 C CA . GLU A 1 156 ? -13.998 4.803 27.232 1.00 86.62 156 GLU A CA 1
ATOM 1225 C C . GLU A 1 156 ? -13.044 5.971 26.928 1.00 86.62 156 GLU A C 1
ATOM 1227 O O . GLU A 1 156 ? -12.858 6.342 25.767 1.00 86.62 156 GLU A O 1
ATOM 1232 N N . GLU A 1 157 ? -12.411 6.544 27.954 1.00 88.56 157 GLU A N 1
ATOM 1233 C CA . GLU A 1 157 ? -11.437 7.630 27.800 1.00 88.56 157 GLU A CA 1
ATOM 1234 C C . GLU A 1 157 ? -10.185 7.176 27.031 1.00 88.56 157 GLU A C 1
ATOM 1236 O O . GLU A 1 157 ? -9.701 7.905 26.159 1.00 88.56 157 GLU A O 1
ATOM 1241 N N . ALA A 1 158 ? -9.687 5.966 27.304 1.00 88.19 158 ALA A N 1
ATOM 1242 C CA . ALA A 1 158 ? -8.537 5.394 26.608 1.00 88.19 158 ALA A CA 1
ATOM 1243 C C . ALA A 1 158 ? -8.824 5.137 25.116 1.00 88.19 158 ALA A C 1
ATOM 1245 O O . ALA A 1 158 ? -8.054 5.588 24.267 1.00 88.19 158 ALA A O 1
ATOM 1246 N N . ASP A 1 159 ? -9.951 4.498 24.784 1.00 87.44 159 ASP A N 1
ATOM 1247 C CA . ASP A 1 159 ? -10.366 4.255 23.391 1.00 87.44 159 ASP A CA 1
ATOM 1248 C C . ASP A 1 159 ? -10.628 5.576 22.645 1.00 87.44 159 ASP A C 1
ATOM 1250 O O . ASP A 1 159 ? -10.195 5.773 21.504 1.00 87.44 159 ASP A O 1
ATOM 1254 N N . ALA A 1 160 ? -11.267 6.553 23.298 1.00 87.81 160 ALA A N 1
ATOM 1255 C CA . ALA A 1 160 ? -11.463 7.878 22.715 1.00 87.81 160 ALA A CA 1
ATOM 1256 C C . ALA A 1 160 ? -10.129 8.576 22.402 1.00 87.81 160 ALA A C 1
ATOM 1258 O O . ALA A 1 160 ? -9.996 9.211 21.348 1.00 87.81 160 ALA A O 1
ATOM 1259 N N . GLN A 1 161 ? -9.141 8.456 23.290 1.00 89.94 161 GLN A N 1
ATOM 1260 C CA . GLN A 1 161 ? -7.815 9.026 23.090 1.00 89.94 161 GLN A CA 1
ATOM 1261 C C . GLN A 1 161 ? -7.057 8.328 21.956 1.00 89.94 161 GLN A C 1
ATOM 1263 O O . GLN A 1 161 ? -6.493 9.007 21.096 1.00 89.94 161 GLN A O 1
ATOM 1268 N N . GLU A 1 162 ? -7.087 6.998 21.894 1.00 89.88 162 GLU A N 1
ATOM 1269 C CA . GLU A 1 162 ? -6.465 6.232 20.811 1.00 89.88 162 GLU A CA 1
ATOM 1270 C C . GLU A 1 162 ? -7.053 6.617 19.447 1.00 89.88 162 GLU A C 1
ATOM 1272 O O . GLU A 1 162 ? -6.319 6.937 18.508 1.00 89.88 162 GLU A O 1
ATOM 1277 N N . ARG A 1 163 ? -8.384 6.717 19.350 1.00 89.75 163 ARG A N 1
ATOM 1278 C CA . ARG A 1 163 ? -9.065 7.165 18.126 1.00 89.75 163 ARG A CA 1
ATOM 1279 C C . ARG A 1 163 ? -8.675 8.583 17.723 1.00 89.75 163 ARG A C 1
ATOM 1281 O O . ARG A 1 163 ? -8.548 8.860 16.529 1.00 89.75 163 ARG A O 1
ATOM 1288 N N . ARG A 1 164 ? -8.498 9.495 18.684 1.00 91.44 164 ARG A N 1
ATOM 1289 C CA . ARG A 1 164 ? -8.024 10.864 18.412 1.00 91.44 164 ARG A CA 1
ATOM 1290 C C . ARG A 1 164 ? -6.605 10.858 17.857 1.00 91.44 164 ARG A C 1
ATOM 1292 O O . ARG A 1 164 ? -6.362 11.515 16.849 1.00 91.44 164 ARG A O 1
ATOM 1299 N N . LEU A 1 165 ? -5.701 10.092 18.465 1.00 93.31 165 LEU A N 1
ATOM 1300 C CA . LEU A 1 165 ? -4.319 9.959 17.999 1.00 93.31 165 LEU A CA 1
ATOM 1301 C C . LEU A 1 165 ? -4.255 9.343 16.595 1.00 93.31 165 LEU A C 1
ATOM 1303 O O . LEU A 1 165 ? -3.556 9.869 15.730 1.00 93.31 165 LEU A O 1
ATOM 1307 N N . ALA A 1 166 ? -5.037 8.293 16.333 1.00 91.88 166 ALA A N 1
ATOM 1308 C CA . ALA A 1 166 ? -5.117 7.661 15.019 1.00 91.88 166 ALA A CA 1
ATOM 1309 C C . ALA A 1 166 ? -5.622 8.633 13.937 1.00 91.88 166 ALA A C 1
ATOM 1311 O O . ALA A 1 166 ? -5.043 8.709 12.851 1.00 91.88 166 ALA A O 1
ATOM 1312 N N . ARG A 1 167 ? -6.659 9.429 14.239 1.00 92.75 167 ARG A N 1
ATOM 1313 C CA . ARG A 1 167 ? -7.168 10.469 13.328 1.00 92.75 167 ARG A CA 1
ATOM 1314 C C . ARG A 1 167 ? -6.137 11.562 13.073 1.00 92.75 167 ARG A C 1
ATOM 1316 O O . ARG A 1 167 ? -5.884 11.880 11.917 1.00 92.75 167 ARG A O 1
ATOM 1323 N N . ALA A 1 168 ? -5.497 12.078 14.121 1.00 92.56 168 ALA A N 1
ATOM 1324 C CA . ALA A 1 168 ? -4.459 13.098 13.987 1.00 92.56 168 ALA A CA 1
ATOM 1325 C C . ALA A 1 168 ? -3.276 12.601 13.136 1.00 92.56 168 ALA A C 1
ATOM 1327 O O . ALA A 1 168 ? -2.790 13.319 12.263 1.00 92.56 168 ALA A O 1
ATOM 1328 N N . ALA A 1 169 ? -2.847 11.348 13.322 1.00 90.62 169 ALA A N 1
ATOM 1329 C CA . ALA A 1 169 ? -1.804 10.732 12.503 1.00 90.62 169 ALA A CA 1
ATOM 1330 C C . ALA A 1 169 ? -2.230 10.584 11.031 1.00 90.62 169 ALA A C 1
ATOM 1332 O O . ALA A 1 169 ? -1.440 10.848 10.119 1.00 90.62 169 ALA A O 1
ATOM 1333 N N . GLN A 1 170 ? -3.485 10.197 10.782 1.00 90.69 170 GLN A N 1
ATOM 1334 C CA . GLN A 1 170 ? -4.040 10.095 9.433 1.00 90.69 170 GLN A CA 1
ATOM 1335 C C . GLN A 1 170 ? -4.117 11.463 8.741 1.00 90.69 170 GLN A C 1
ATOM 1337 O O . GLN A 1 170 ? -3.737 11.582 7.574 1.00 90.69 170 GLN A O 1
ATOM 1342 N N . GLU A 1 171 ? -4.569 12.495 9.452 1.00 92.31 171 GLU A N 1
ATOM 1343 C CA . GLU A 1 171 ? -4.633 13.873 8.960 1.00 92.31 171 GLU A CA 1
ATOM 1344 C C . GLU A 1 171 ? -3.238 14.424 8.655 1.00 92.31 171 GLU A C 1
ATOM 1346 O O . GLU A 1 171 ? -3.026 14.964 7.569 1.00 92.31 171 GLU A O 1
ATOM 1351 N N . ALA A 1 172 ? -2.265 14.208 9.545 1.00 90.94 172 ALA A N 1
ATOM 1352 C CA . ALA A 1 172 ? -0.876 14.608 9.330 1.00 90.94 172 ALA A CA 1
ATOM 1353 C C . ALA A 1 172 ? -0.275 13.929 8.086 1.00 90.94 172 ALA A C 1
ATOM 1355 O O . ALA A 1 172 ? 0.279 14.601 7.215 1.00 90.94 172 ALA A O 1
ATOM 1356 N N . CYS A 1 173 ? -0.455 12.612 7.939 1.00 88.12 173 CYS A N 1
ATOM 1357 C CA . CYS A 1 173 ? -0.013 11.874 6.752 1.00 88.12 173 CYS A CA 1
ATOM 1358 C C . CYS A 1 173 ? -0.697 12.385 5.468 1.00 88.12 173 CYS A C 1
ATOM 1360 O O . CYS A 1 173 ? -0.052 12.558 4.426 1.00 88.12 173 CYS A O 1
ATOM 1362 N N . GLY A 1 174 ? -2.000 12.676 5.545 1.00 90.12 174 GLY A N 1
ATOM 1363 C CA . GLY A 1 174 ? -2.774 13.272 4.459 1.00 90.12 174 GLY A CA 1
ATOM 1364 C C . GLY A 1 174 ? -2.259 14.656 4.056 1.00 90.12 174 GLY A C 1
ATOM 1365 O O . GLY A 1 174 ? -2.100 14.922 2.862 1.00 90.12 174 GLY A O 1
ATOM 1366 N N . ALA A 1 175 ? -1.935 15.504 5.033 1.00 92.38 175 ALA A N 1
ATOM 1367 C CA . ALA A 1 175 ? -1.376 16.833 4.819 1.00 92.38 175 ALA A CA 1
ATOM 1368 C C . ALA A 1 175 ? 0.003 16.764 4.150 1.00 92.38 175 ALA A C 1
ATOM 1370 O O . ALA A 1 175 ? 0.196 17.398 3.113 1.00 92.38 175 ALA A O 1
ATOM 1371 N N . THR A 1 176 ? 0.918 15.921 4.647 1.00 91.44 176 THR A N 1
ATOM 1372 C CA . THR A 1 176 ? 2.241 15.716 4.029 1.00 91.44 176 THR A CA 1
ATOM 1373 C C . THR A 1 176 ? 2.118 15.225 2.587 1.00 91.44 176 THR A C 1
ATOM 1375 O O . THR A 1 176 ? 2.791 15.736 1.693 1.00 91.44 176 THR A O 1
ATOM 1378 N N . LYS A 1 177 ? 1.220 14.264 2.322 1.00 93.25 177 LYS A N 1
ATOM 1379 C CA . LYS A 1 177 ? 0.963 13.780 0.957 1.00 93.25 177 LYS A CA 1
ATOM 1380 C C . LYS A 1 177 ? 0.431 14.894 0.054 1.00 93.25 177 LYS A C 1
ATOM 1382 O O . LYS A 1 177 ? 0.847 14.982 -1.100 1.00 93.25 177 LYS A O 1
ATOM 1387 N N . LYS A 1 178 ? -0.505 15.711 0.545 1.00 93.69 178 LYS A N 1
ATOM 1388 C CA . LYS A 1 178 ? -1.095 16.818 -0.219 1.00 93.69 178 LYS A CA 1
ATOM 1389 C C . LYS A 1 178 ? -0.048 17.882 -0.545 1.00 93.69 178 LYS A C 1
ATOM 1391 O O . LYS A 1 178 ? 0.024 18.299 -1.696 1.00 93.69 178 LYS A O 1
ATOM 1396 N N . GLN A 1 179 ? 0.772 18.260 0.434 1.00 94.69 179 GLN A N 1
ATOM 1397 C CA . GLN A 1 179 ? 1.859 19.218 0.257 1.00 94.69 179 GLN A CA 1
ATOM 1398 C C . GLN A 1 179 ? 2.873 18.724 -0.780 1.00 94.69 179 GLN A C 1
ATOM 1400 O O . GLN A 1 179 ? 3.099 19.412 -1.769 1.00 94.69 179 GLN A O 1
ATOM 1405 N N . TRP A 1 180 ? 3.386 17.497 -0.633 1.00 95.38 180 TRP A N 1
ATOM 1406 C CA . TRP A 1 180 ? 4.346 16.936 -1.589 1.00 95.38 180 TRP A CA 1
ATOM 1407 C C . TRP A 1 180 ? 3.791 16.926 -3.017 1.00 95.38 180 TRP A C 1
ATOM 1409 O O . TRP A 1 180 ? 4.491 17.268 -3.964 1.00 95.38 180 TRP A O 1
ATOM 1419 N N . ARG A 1 181 ? 2.513 16.558 -3.194 1.00 95.31 181 ARG A N 1
ATOM 1420 C CA . ARG A 1 181 ? 1.885 16.533 -4.526 1.00 95.31 181 ARG A CA 1
ATOM 1421 C C . ARG A 1 181 ? 1.653 17.927 -5.108 1.00 95.31 181 ARG A C 1
ATOM 1423 O O . ARG A 1 181 ? 1.625 18.043 -6.327 1.00 95.31 181 ARG A O 1
ATOM 1430 N N . ALA A 1 182 ? 1.469 18.946 -4.271 1.00 95.44 182 ALA A N 1
ATOM 1431 C CA . ALA A 1 182 ? 1.396 20.333 -4.720 1.00 95.44 182 ALA A CA 1
ATOM 1432 C C . ALA A 1 182 ? 2.778 20.842 -5.159 1.00 95.44 182 ALA A C 1
ATOM 1434 O O . ALA A 1 182 ? 2.892 21.437 -6.224 1.00 95.44 182 ALA A O 1
ATOM 1435 N N . GLU A 1 183 ? 3.824 20.537 -4.387 1.00 95.81 183 GLU A N 1
ATOM 1436 C CA . GLU A 1 183 ? 5.216 20.868 -4.726 1.00 95.81 183 GLU A CA 1
ATOM 1437 C C . GLU A 1 183 ? 5.664 20.195 -6.033 1.00 95.81 183 GLU A C 1
ATOM 1439 O O . GLU A 1 183 ? 6.348 20.821 -6.833 1.00 95.81 183 GLU A O 1
ATOM 1444 N N . HIS A 1 184 ? 5.219 18.957 -6.279 1.00 95.56 184 HIS A N 1
ATOM 1445 C CA . HIS A 1 184 ? 5.595 18.158 -7.453 1.00 95.56 184 HIS A CA 1
ATOM 1446 C C . HIS A 1 184 ? 4.489 18.096 -8.525 1.00 95.56 184 HIS A C 1
ATOM 1448 O O . HIS A 1 184 ? 4.316 17.092 -9.228 1.00 95.56 184 HIS A O 1
ATOM 1454 N N . GLN A 1 185 ? 3.651 19.135 -8.612 1.00 95.75 185 GLN A N 1
ATOM 1455 C CA . GLN A 1 185 ? 2.504 19.141 -9.524 1.00 95.75 185 GLN A CA 1
ATOM 1456 C C . GLN A 1 185 ? 2.939 19.068 -10.995 1.00 95.75 185 GLN A C 1
ATOM 1458 O O . GLN A 1 185 ? 2.275 18.407 -11.799 1.00 95.75 185 GLN A O 1
ATOM 1463 N N . HIS A 1 186 ? 4.049 19.721 -11.348 1.00 95.81 186 HIS A N 1
ATOM 1464 C CA . HIS A 1 186 ? 4.579 19.728 -12.710 1.00 95.81 186 HIS A CA 1
ATOM 1465 C C . HIS A 1 186 ? 4.982 18.315 -13.159 1.00 95.81 186 HIS A C 1
ATOM 1467 O O . HIS A 1 186 ? 4.576 17.846 -14.223 1.00 95.81 186 HIS A O 1
ATOM 1473 N N . GLU A 1 187 ? 5.700 17.594 -12.304 1.00 94.06 187 GLU A N 1
ATOM 1474 C CA . GLU A 1 187 ? 6.208 16.245 -12.536 1.00 94.06 187 GLU A CA 1
ATOM 1475 C C . GLU A 1 187 ? 5.070 15.227 -12.630 1.00 94.06 187 GLU A C 1
ATOM 1477 O O . GLU A 1 187 ? 5.056 14.368 -13.514 1.00 94.06 187 GLU A O 1
ATOM 1482 N N . LEU A 1 188 ? 4.056 15.353 -11.770 1.00 94.75 188 LEU A N 1
ATOM 1483 C CA . LEU A 1 188 ? 2.826 14.561 -11.873 1.00 94.75 188 LEU A CA 1
ATOM 1484 C C . LEU A 1 188 ? 2.064 14.854 -13.180 1.00 94.75 188 LEU A C 1
ATOM 1486 O O . LEU A 1 188 ? 1.455 13.951 -13.769 1.00 94.75 188 LEU A O 1
ATOM 1490 N N . GLY A 1 189 ? 2.137 16.094 -13.670 1.00 95.69 189 GLY A N 1
ATOM 1491 C CA . GLY A 1 189 ? 1.643 16.493 -14.987 1.00 95.69 189 GLY A CA 1
ATOM 1492 C C . GLY A 1 189 ? 2.343 15.752 -16.130 1.00 95.69 189 GLY A C 1
ATOM 1493 O O . GLY A 1 189 ? 1.667 15.279 -17.044 1.00 95.69 189 GLY A O 1
ATOM 1494 N N . LEU A 1 190 ? 3.664 15.551 -16.046 1.00 95.44 190 LEU A N 1
ATOM 1495 C CA . LEU A 1 190 ? 4.423 14.768 -17.032 1.00 95.44 190 LEU A CA 1
ATOM 1496 C C . LEU A 1 190 ? 3.967 13.302 -17.086 1.00 95.44 190 LEU A C 1
ATOM 1498 O O . LEU A 1 190 ? 3.836 12.743 -18.176 1.00 95.44 190 LEU A O 1
ATOM 1502 N N . ILE A 1 191 ? 3.673 12.682 -15.934 1.00 94.69 191 ILE A N 1
ATOM 1503 C CA . ILE A 1 191 ? 3.124 11.312 -15.897 1.00 94.69 191 ILE A CA 1
ATOM 1504 C C . ILE A 1 191 ? 1.770 11.268 -16.594 1.00 94.69 191 ILE A C 1
ATOM 1506 O O . ILE A 1 191 ? 1.517 10.367 -17.392 1.00 94.69 191 ILE A O 1
ATOM 1510 N N . SER A 1 192 ? 0.907 12.233 -16.285 1.00 94.44 192 SER A N 1
ATOM 1511 C CA . SER A 1 192 ? -0.441 12.309 -16.850 1.00 94.44 192 SER A CA 1
ATOM 1512 C C . SER A 1 192 ? -0.377 12.482 -18.368 1.00 94.44 192 SER A C 1
ATOM 1514 O O . SER A 1 192 ? -0.992 11.712 -19.099 1.00 94.44 192 SER A O 1
ATOM 1516 N N . ALA A 1 193 ? 0.466 13.397 -18.854 1.00 94.88 193 ALA A N 1
ATOM 1517 C CA . ALA A 1 193 ? 0.697 13.595 -20.281 1.00 94.88 193 ALA A CA 1
ATOM 1518 C C . ALA A 1 193 ? 1.250 12.335 -20.968 1.00 94.88 193 ALA A C 1
ATOM 1520 O O . ALA A 1 193 ? 0.835 12.020 -22.081 1.00 94.88 193 ALA A O 1
ATOM 1521 N N . TYR A 1 194 ? 2.149 11.596 -20.311 1.00 94.44 194 TYR A N 1
ATOM 1522 C CA . TYR A 1 194 ? 2.677 10.331 -20.822 1.00 94.44 194 TYR A CA 1
ATOM 1523 C C . TYR A 1 194 ? 1.641 9.193 -20.808 1.00 94.44 194 TYR A C 1
ATOM 1525 O O . TYR A 1 194 ? 1.675 8.309 -21.666 1.00 94.44 194 TYR A O 1
ATOM 1533 N N . ALA A 1 195 ? 0.717 9.177 -19.845 1.00 94.12 195 ALA A N 1
ATOM 1534 C CA . ALA A 1 195 ? -0.321 8.154 -19.757 1.00 94.12 195 ALA A CA 1
ATOM 1535 C C . ALA A 1 195 ? -1.246 8.174 -20.988 1.00 94.12 195 ALA A C 1
ATOM 1537 O O . ALA A 1 195 ? -1.657 7.109 -21.471 1.00 94.12 195 ALA A O 1
ATOM 1538 N N . GLU A 1 196 ? -1.496 9.365 -21.537 1.00 96.06 196 GLU A N 1
ATOM 1539 C CA . GLU A 1 196 ? -2.314 9.564 -22.730 1.00 96.06 196 GLU A CA 1
ATOM 1540 C C . GLU A 1 196 ? -1.746 8.834 -23.954 1.00 96.06 196 GLU A C 1
ATOM 1542 O O . GLU A 1 196 ? -0.573 8.958 -24.323 1.00 96.06 196 GLU A O 1
ATOM 1547 N N . LEU A 1 197 ? -2.593 8.032 -24.602 1.00 94.31 197 LEU A N 1
ATOM 1548 C CA . LEU A 1 197 ? -2.182 7.204 -25.736 1.00 94.31 197 LEU A CA 1
ATOM 1549 C C . LEU A 1 197 ? -1.791 8.053 -26.953 1.00 94.31 197 LEU A C 1
ATOM 1551 O O . LEU A 1 197 ? -0.805 7.740 -27.619 1.00 94.31 197 LEU A O 1
ATOM 1555 N N . GLU A 1 198 ? -2.536 9.121 -27.236 1.00 96.56 198 GLU A N 1
ATOM 1556 C CA . GLU A 1 198 ? -2.264 10.011 -28.371 1.00 96.56 198 GLU A CA 1
ATOM 1557 C C . GLU A 1 198 ? -0.920 10.724 -28.236 1.00 96.56 198 GLU A C 1
ATOM 1559 O O . GLU A 1 198 ? -0.159 10.788 -29.201 1.00 96.56 198 GLU A O 1
ATOM 1564 N N . ASN A 1 199 ? -0.584 11.190 -27.030 1.00 96.06 199 ASN A N 1
ATOM 1565 C CA . ASN A 1 199 ? 0.705 11.826 -26.763 1.00 96.06 199 ASN A CA 1
ATOM 1566 C C . ASN A 1 199 ? 1.864 10.856 -26.999 1.00 96.06 199 ASN A C 1
ATOM 1568 O O . ASN A 1 199 ? 2.865 11.232 -27.607 1.00 96.06 199 ASN A O 1
ATOM 1572 N N . ARG A 1 200 ? 1.715 9.592 -26.578 1.00 94.75 200 ARG A N 1
ATOM 1573 C CA . ARG A 1 200 ? 2.719 8.553 -26.841 1.00 94.75 200 ARG A CA 1
ATOM 1574 C C . ARG A 1 200 ? 2.878 8.270 -28.330 1.00 94.75 200 ARG A C 1
ATOM 1576 O O . ARG A 1 200 ? 4.009 8.190 -28.791 1.00 94.75 200 ARG A O 1
ATOM 1583 N N . LYS A 1 201 ? 1.777 8.165 -29.081 1.00 95.75 201 LYS A N 1
ATOM 1584 C CA . LYS A 1 201 ? 1.821 7.979 -30.542 1.00 95.75 201 LYS A CA 1
ATOM 1585 C C . LYS A 1 201 ? 2.556 9.133 -31.226 1.00 95.75 201 LYS A C 1
ATOM 1587 O O . LYS A 1 201 ? 3.570 8.898 -31.866 1.00 95.75 201 LYS A O 1
ATOM 1592 N N . ARG A 1 202 ? 2.149 10.380 -30.958 1.00 96.69 202 ARG A N 1
ATOM 1593 C CA . ARG A 1 202 ? 2.804 11.581 -31.509 1.00 96.69 202 ARG A CA 1
ATOM 1594 C C . ARG A 1 202 ? 4.292 11.654 -31.166 1.00 96.69 202 ARG A C 1
ATOM 1596 O O . ARG A 1 202 ? 5.095 12.076 -31.992 1.00 96.69 202 ARG A O 1
ATOM 1603 N N . ALA A 1 203 ? 4.669 11.271 -29.945 1.00 95.75 203 ALA A N 1
ATOM 1604 C CA . ALA A 1 203 ? 6.070 11.231 -29.541 1.00 95.75 203 ALA A CA 1
ATOM 1605 C C . ALA A 1 203 ? 6.862 10.183 -30.337 1.00 95.75 203 ALA A C 1
ATOM 1607 O O . ALA A 1 203 ? 7.971 10.478 -30.770 1.00 95.75 203 ALA A O 1
ATOM 1608 N N . LEU A 1 204 ? 6.295 8.994 -30.556 1.00 95.06 204 LEU A N 1
ATOM 1609 C CA . LEU A 1 204 ? 6.920 7.946 -31.366 1.00 95.06 204 LEU A CA 1
ATOM 1610 C C . LEU A 1 204 ? 7.061 8.356 -32.831 1.00 95.06 204 LEU A C 1
ATOM 1612 O O . LEU A 1 204 ? 8.154 8.214 -33.373 1.00 95.06 204 LEU A O 1
ATOM 1616 N N . ASP A 1 205 ? 6.013 8.923 -33.430 1.00 95.69 205 ASP A N 1
ATOM 1617 C CA . ASP A 1 205 ? 6.035 9.401 -34.818 1.00 95.69 205 ASP A CA 1
ATOM 1618 C C . ASP A 1 205 ? 7.128 10.463 -35.003 1.00 95.69 205 ASP A C 1
ATOM 1620 O O . ASP A 1 205 ? 7.973 10.365 -35.887 1.00 95.69 205 ASP A O 1
ATOM 1624 N N . LYS A 1 206 ? 7.217 11.416 -34.068 1.00 96.06 206 LYS A N 1
ATOM 1625 C CA . LYS A 1 206 ? 8.270 12.437 -34.079 1.00 96.06 206 LYS A CA 1
ATOM 1626 C C . LYS A 1 206 ? 9.679 11.844 -33.973 1.00 96.06 206 LYS A C 1
ATOM 1628 O O . LYS A 1 206 ? 10.603 12.351 -34.605 1.00 96.06 206 LYS A O 1
ATOM 1633 N N . LEU A 1 207 ? 9.873 10.814 -33.145 1.00 95.38 207 LEU A N 1
ATOM 1634 C CA . LEU A 1 207 ? 11.164 10.127 -33.041 1.00 95.38 207 LEU A CA 1
ATOM 1635 C C . LEU A 1 207 ? 11.485 9.349 -34.324 1.00 95.38 207 LEU A C 1
ATOM 1637 O O . LEU A 1 207 ? 12.643 9.310 -34.734 1.00 95.38 207 LEU A O 1
ATOM 1641 N N . TRP A 1 208 ? 10.480 8.765 -34.975 1.00 95.19 208 TRP A N 1
ATOM 1642 C CA . TRP A 1 208 ? 10.635 8.099 -36.266 1.00 95.19 208 TRP A CA 1
ATOM 1643 C C . TRP A 1 208 ? 11.042 9.074 -37.379 1.00 95.19 208 TRP A C 1
ATOM 1645 O O . TRP A 1 208 ? 11.976 8.794 -38.136 1.00 95.19 208 TRP A O 1
ATOM 1655 N N . ASP A 1 209 ? 10.441 10.264 -37.419 1.00 95.19 209 ASP A N 1
ATOM 1656 C CA . ASP A 1 209 ? 10.832 11.326 -38.352 1.00 95.19 209 ASP A CA 1
ATOM 1657 C C . ASP A 1 209 ? 12.307 11.725 -38.173 1.00 95.19 209 ASP A C 1
ATOM 1659 O O . ASP A 1 209 ? 13.008 12.033 -39.139 1.00 95.19 209 ASP A O 1
ATOM 1663 N N . TRP A 1 210 ? 12.834 11.674 -36.942 1.00 93.50 210 TRP A N 1
ATOM 1664 C CA . TRP A 1 210 ? 14.248 11.968 -36.683 1.00 93.50 210 TRP A CA 1
ATOM 1665 C C . TRP A 1 210 ? 15.200 10.940 -37.296 1.00 93.50 210 TRP A C 1
ATOM 1667 O O . TRP A 1 210 ? 16.293 11.326 -37.712 1.00 93.50 210 TRP A O 1
ATOM 1677 N N . CYS A 1 211 ? 14.791 9.673 -37.430 1.00 91.12 211 CYS A N 1
ATOM 1678 C CA . CYS A 1 211 ? 15.561 8.670 -38.174 1.00 91.12 211 CYS A CA 1
ATOM 1679 C C . CYS A 1 211 ? 15.686 9.009 -39.667 1.00 91.12 211 CYS A C 1
ATOM 1681 O O . CYS A 1 211 ? 16.621 8.555 -40.317 1.00 91.12 211 CYS A O 1
ATOM 1683 N N . HIS A 1 212 ? 14.802 9.844 -40.209 1.00 91.25 212 HIS A N 1
ATOM 1684 C CA . HIS A 1 212 ? 14.806 10.246 -41.619 1.00 91.25 212 HIS A CA 1
ATOM 1685 C C . HIS A 1 212 ? 15.434 11.628 -41.838 1.00 91.25 212 HIS A C 1
ATOM 1687 O O . HIS A 1 212 ? 15.615 12.062 -42.973 1.00 91.25 212 HIS A O 1
ATOM 1693 N N . HIS A 1 213 ? 15.789 12.336 -40.763 1.00 92.56 213 HIS A N 1
ATOM 1694 C CA . HIS A 1 213 ? 16.310 13.691 -40.853 1.00 92.56 213 HIS A CA 1
ATOM 1695 C C . HIS A 1 213 ? 17.842 13.692 -41.075 1.00 92.56 213 HIS A C 1
ATOM 1697 O O . HIS A 1 213 ? 18.579 13.339 -40.152 1.00 92.56 213 HIS A O 1
ATOM 1703 N N . PRO A 1 214 ? 18.377 14.202 -42.205 1.00 91.44 214 PRO A N 1
ATOM 1704 C CA . PRO A 1 214 ? 19.786 14.004 -42.603 1.00 91.44 214 PRO A CA 1
ATOM 1705 C C . PRO A 1 214 ? 20.852 14.497 -41.610 1.00 91.44 214 PRO A C 1
ATOM 1707 O O . PRO A 1 214 ? 21.986 14.030 -41.591 1.00 91.44 214 PRO A O 1
ATOM 1710 N N . ARG A 1 215 ? 20.508 15.487 -40.778 1.00 91.62 215 ARG A N 1
ATOM 1711 C CA . ARG A 1 215 ? 21.425 16.078 -39.782 1.00 91.62 215 ARG A CA 1
ATOM 1712 C C . ARG A 1 215 ? 21.460 15.345 -38.434 1.00 91.62 215 ARG A C 1
ATOM 1714 O O . ARG A 1 215 ? 22.167 15.790 -37.534 1.00 91.62 215 ARG A O 1
ATOM 1721 N N . ARG A 1 216 ? 20.670 14.286 -38.255 1.00 91.19 216 ARG A N 1
ATOM 1722 C CA . ARG A 1 216 ? 20.546 13.542 -36.992 1.00 91.19 216 ARG A CA 1
ATOM 1723 C C . ARG A 1 216 ? 21.478 12.330 -36.975 1.00 91.19 216 ARG A C 1
ATOM 1725 O O . ARG A 1 216 ? 21.732 11.722 -38.012 1.00 91.19 216 ARG A O 1
ATOM 1732 N N . THR A 1 217 ? 21.995 11.966 -35.803 1.00 89.69 217 THR A N 1
ATOM 1733 C CA . THR A 1 217 ? 22.840 10.768 -35.645 1.00 89.69 217 THR A CA 1
ATOM 1734 C C . THR A 1 217 ? 22.037 9.492 -35.885 1.00 89.69 217 THR A C 1
ATOM 1736 O O . THR A 1 217 ? 22.559 8.532 -36.445 1.00 89.69 217 THR A O 1
ATOM 1739 N N . GLU A 1 218 ? 20.747 9.513 -35.555 1.00 91.88 218 GLU A N 1
ATOM 1740 C CA . GLU A 1 218 ? 19.798 8.432 -35.800 1.00 91.88 218 GLU A CA 1
ATOM 1741 C C . GLU A 1 218 ? 19.656 8.118 -37.290 1.00 91.88 218 GLU A C 1
ATOM 1743 O O . GLU A 1 218 ? 19.564 6.949 -37.657 1.00 91.88 218 GLU A O 1
ATOM 1748 N N . ASN A 1 219 ? 19.710 9.140 -38.152 1.00 94.44 219 ASN A N 1
ATOM 1749 C CA . ASN A 1 219 ? 19.680 8.946 -39.597 1.00 94.44 219 ASN A CA 1
ATOM 1750 C C . ASN A 1 219 ? 20.934 8.246 -40.120 1.00 94.44 219 ASN A C 1
ATOM 1752 O O . ASN A 1 219 ? 20.823 7.366 -40.961 1.00 94.44 219 ASN A O 1
ATOM 1756 N N . ARG A 1 220 ? 22.116 8.546 -39.568 1.00 93.44 220 ARG A N 1
ATOM 1757 C CA . ARG A 1 220 ? 23.351 7.839 -39.949 1.00 93.44 220 ARG A CA 1
ATOM 1758 C C . ARG A 1 220 ? 23.264 6.349 -39.635 1.00 93.44 220 ARG A C 1
ATOM 1760 O O . ARG A 1 220 ? 23.686 5.536 -40.447 1.00 93.44 220 ARG A O 1
ATOM 1767 N N . VAL A 1 221 ? 22.708 5.999 -38.472 1.00 92.31 221 VAL A N 1
ATOM 1768 C CA . VAL A 1 221 ? 22.480 4.596 -38.099 1.00 92.31 221 VAL A CA 1
ATOM 1769 C C . VAL A 1 221 ? 21.463 3.951 -39.036 1.00 92.31 221 VAL A C 1
ATOM 1771 O O . VAL A 1 221 ? 21.732 2.870 -39.546 1.00 92.31 221 VAL A O 1
ATOM 1774 N N . PHE A 1 222 ? 20.338 4.620 -39.301 1.00 93.06 222 PHE A N 1
ATOM 1775 C CA . PHE A 1 222 ? 19.307 4.128 -40.214 1.00 93.06 222 PHE A CA 1
ATOM 1776 C C . PHE A 1 222 ? 19.857 3.865 -41.623 1.00 93.06 222 PHE A C 1
ATOM 1778 O O . PHE A 1 222 ? 19.768 2.739 -42.102 1.00 93.06 222 PHE A O 1
ATOM 1785 N N . THR A 1 223 ? 20.486 4.863 -42.248 1.00 93.75 223 THR A N 1
ATOM 1786 C CA . THR A 1 223 ? 21.055 4.744 -43.597 1.00 93.75 223 THR A CA 1
ATOM 1787 C C . THR A 1 223 ? 22.116 3.651 -43.658 1.00 93.75 223 THR A C 1
ATOM 1789 O O . THR A 1 223 ? 22.048 2.806 -44.537 1.00 93.75 223 THR A O 1
ATOM 1792 N N . ARG A 1 224 ? 23.023 3.571 -42.670 1.00 93.56 224 ARG A N 1
ATOM 1793 C CA . ARG A 1 224 ? 24.034 2.500 -42.602 1.00 93.56 224 ARG A CA 1
ATOM 1794 C C . ARG A 1 224 ? 23.402 1.105 -42.566 1.00 93.56 224 ARG A C 1
ATOM 1796 O O . ARG A 1 224 ? 23.918 0.198 -43.208 1.00 93.56 224 ARG A O 1
ATOM 1803 N N . LEU A 1 225 ? 22.323 0.919 -41.803 1.00 89.12 225 LEU A N 1
ATOM 1804 C CA . LEU A 1 225 ? 21.633 -0.371 -41.729 1.00 89.12 225 LEU A CA 1
ATOM 1805 C C . LEU A 1 225 ? 20.983 -0.731 -43.073 1.00 89.12 225 LEU A C 1
ATOM 1807 O O . LEU A 1 225 ? 21.141 -1.857 -43.528 1.00 89.12 225 LEU A O 1
ATOM 1811 N N . ILE A 1 226 ? 20.319 0.223 -43.731 1.00 91.06 226 ILE A N 1
ATOM 1812 C CA . ILE A 1 226 ? 19.753 0.012 -45.072 1.00 91.06 226 ILE A CA 1
ATOM 1813 C C . ILE A 1 226 ? 20.853 -0.301 -46.093 1.00 91.06 226 ILE A C 1
ATOM 1815 O O . ILE A 1 226 ? 20.736 -1.275 -46.826 1.00 91.06 226 ILE A O 1
ATOM 1819 N N . ASP A 1 227 ? 21.940 0.470 -46.111 1.00 91.19 227 ASP A N 1
ATOM 1820 C CA . ASP A 1 227 ? 23.047 0.277 -47.055 1.00 91.19 227 ASP A CA 1
ATOM 1821 C C . ASP A 1 227 ? 23.715 -1.096 -46.882 1.00 91.19 227 ASP A C 1
ATOM 1823 O O . ASP A 1 227 ? 24.135 -1.716 -47.857 1.00 91.19 227 ASP A O 1
ATOM 1827 N N . GLN A 1 228 ? 23.817 -1.582 -45.640 1.00 87.56 228 GLN A N 1
ATOM 1828 C CA . GLN A 1 228 ? 24.484 -2.844 -45.327 1.00 87.56 228 GLN A CA 1
ATOM 1829 C C . GLN A 1 228 ? 23.584 -4.076 -45.505 1.00 87.56 228 GLN A C 1
ATOM 1831 O O . GLN A 1 228 ? 24.082 -5.130 -45.898 1.00 87.56 228 GLN A O 1
ATOM 1836 N N . PHE A 1 229 ? 22.289 -3.975 -45.192 1.00 83.06 229 PHE A N 1
ATOM 1837 C CA . PHE A 1 229 ? 21.378 -5.129 -45.137 1.00 83.06 229 PHE A CA 1
ATOM 1838 C C . PHE A 1 229 ? 20.234 -5.072 -46.155 1.00 83.06 229 PHE A C 1
ATOM 1840 O O . PHE A 1 229 ? 19.446 -6.009 -46.226 1.00 83.06 229 PHE A O 1
ATOM 1847 N N . GLY A 1 230 ? 20.100 -3.989 -46.922 1.00 90.69 230 GLY A N 1
ATOM 1848 C CA . GLY A 1 230 ? 18.960 -3.724 -47.809 1.00 90.69 230 GLY A CA 1
ATOM 1849 C C . GLY A 1 230 ? 17.691 -3.280 -47.070 1.00 90.69 230 GLY A C 1
ATOM 1850 O O . GLY A 1 230 ? 16.886 -2.529 -47.615 1.00 90.69 230 GLY A O 1
ATOM 1851 N N . GLU A 1 231 ? 17.532 -3.684 -45.810 1.00 91.00 231 GLU A N 1
ATOM 1852 C CA . GLU A 1 231 ? 16.424 -3.321 -44.930 1.00 91.00 231 GLU A CA 1
ATOM 1853 C C . GLU A 1 231 ? 16.876 -3.172 -43.469 1.00 91.00 231 GLU A C 1
ATOM 1855 O O . GLU A 1 231 ? 18.004 -3.500 -43.107 1.00 91.00 231 GLU A O 1
ATOM 1860 N N . VAL A 1 232 ? 16.001 -2.656 -42.598 1.00 89.00 232 VAL A N 1
ATOM 1861 C CA . VAL A 1 232 ? 16.312 -2.540 -41.167 1.00 89.00 232 VAL A CA 1
ATOM 1862 C C . VAL A 1 232 ? 16.196 -3.916 -40.501 1.00 89.00 232 VAL A C 1
ATOM 1864 O O . VAL A 1 232 ? 15.085 -4.448 -40.438 1.00 89.00 232 VAL A O 1
ATOM 1867 N N . PRO A 1 233 ? 17.274 -4.460 -39.904 1.00 89.75 233 PRO A N 1
ATOM 1868 C CA . PRO A 1 233 ? 17.218 -5.777 -39.284 1.00 89.75 233 PRO A CA 1
ATOM 1869 C C . PRO A 1 233 ? 16.239 -5.812 -38.103 1.00 89.75 233 PRO A C 1
ATOM 1871 O O . PRO A 1 233 ? 16.273 -4.951 -37.217 1.00 89.75 233 PRO A O 1
ATOM 1874 N N . GLN A 1 234 ? 15.384 -6.838 -38.048 1.00 89.25 234 GLN A N 1
ATOM 1875 C CA . GLN A 1 234 ? 14.296 -6.900 -37.067 1.00 89.25 234 GLN A CA 1
ATOM 1876 C C . GLN A 1 234 ? 14.797 -6.824 -35.617 1.00 89.25 234 GLN A C 1
ATOM 1878 O O . GLN A 1 234 ? 14.179 -6.144 -34.799 1.00 89.25 234 GLN A O 1
ATOM 1883 N N . ALA A 1 235 ? 15.931 -7.462 -35.293 1.00 88.69 235 ALA A N 1
ATOM 1884 C CA . ALA A 1 235 ? 16.453 -7.500 -33.923 1.00 88.69 235 ALA A CA 1
ATOM 1885 C C . ALA A 1 235 ? 16.846 -6.125 -33.372 1.00 88.69 235 ALA A C 1
ATOM 1887 O O . ALA A 1 235 ? 16.889 -5.986 -32.158 1.00 88.69 235 ALA A O 1
ATOM 1888 N N . VAL A 1 236 ? 17.094 -5.118 -34.217 1.00 92.81 236 VAL A N 1
ATOM 1889 C CA . VAL A 1 236 ? 17.422 -3.750 -33.776 1.00 92.81 236 VAL A CA 1
ATOM 1890 C C . VAL A 1 236 ? 16.252 -2.772 -33.921 1.00 92.81 236 VAL A C 1
ATOM 1892 O O . VAL A 1 236 ? 16.426 -1.572 -33.731 1.00 92.81 236 VAL A O 1
ATOM 1895 N N . ASN A 1 237 ? 15.052 -3.261 -34.250 1.00 94.69 237 ASN A N 1
ATOM 1896 C CA . ASN A 1 237 ? 13.841 -2.448 -34.382 1.00 94.69 237 ASN A CA 1
ATOM 1897 C C . ASN A 1 237 ? 12.608 -3.127 -33.753 1.00 94.69 237 ASN A C 1
ATOM 1899 O O . ASN A 1 237 ? 11.499 -3.071 -34.287 1.00 94.69 237 ASN A O 1
ATOM 1903 N N . LEU A 1 238 ? 12.791 -3.772 -32.600 1.00 94.19 238 LEU A N 1
ATOM 1904 C CA . LEU A 1 238 ? 11.721 -4.450 -31.869 1.00 94.19 238 LEU A CA 1
ATOM 1905 C C . LEU A 1 238 ? 10.906 -3.442 -31.042 1.00 94.19 238 LEU A C 1
ATOM 1907 O O . LEU A 1 238 ? 11.461 -2.799 -30.145 1.00 94.19 238 LEU A O 1
ATOM 1911 N N . PRO A 1 239 ? 9.588 -3.300 -31.265 1.00 94.88 239 PRO A N 1
ATOM 1912 C CA . PRO A 1 239 ? 8.762 -2.442 -30.426 1.00 94.88 239 PRO A CA 1
ATOM 1913 C C . PRO A 1 239 ? 8.670 -3.023 -29.011 1.00 94.88 239 PRO A C 1
ATOM 1915 O O . PRO A 1 239 ? 8.273 -4.172 -28.813 1.00 94.88 239 PRO A O 1
ATOM 1918 N N . VAL A 1 240 ? 9.007 -2.216 -28.003 1.00 95.56 240 VAL A N 1
ATOM 1919 C CA . VAL A 1 240 ? 8.922 -2.617 -26.592 1.00 95.56 240 VAL A CA 1
ATOM 1920 C C . VAL A 1 240 ? 8.188 -1.573 -25.762 1.00 95.56 240 VAL A C 1
ATOM 1922 O O . VAL A 1 240 ? 8.338 -0.364 -25.942 1.00 95.56 240 VAL A O 1
ATOM 1925 N N . ARG A 1 241 ? 7.388 -2.036 -24.795 1.00 93.62 241 ARG A N 1
ATOM 1926 C CA . ARG A 1 241 ? 6.706 -1.129 -23.863 1.00 93.62 241 ARG A CA 1
ATOM 1927 C C . ARG A 1 241 ? 7.739 -0.307 -23.089 1.00 93.62 241 ARG A C 1
ATOM 1929 O O . ARG A 1 241 ? 8.622 -0.879 -22.457 1.00 93.62 241 ARG A O 1
ATOM 1936 N N . GLY A 1 242 ? 7.532 1.009 -23.069 1.00 93.38 242 GLY A N 1
ATOM 1937 C CA . GLY A 1 242 ? 8.382 1.956 -22.346 1.00 93.38 242 GLY A CA 1
ATOM 1938 C C . GLY A 1 242 ? 9.559 2.495 -23.161 1.00 93.38 242 GLY A C 1
ATOM 1939 O O . GLY A 1 242 ? 10.426 3.136 -22.580 1.00 93.38 242 GLY A O 1
ATOM 1940 N N . GLU A 1 243 ? 9.604 2.272 -24.480 1.00 94.94 243 GLU A N 1
ATOM 1941 C CA . GLU A 1 243 ? 10.664 2.787 -25.370 1.00 94.94 243 GLU A CA 1
ATOM 1942 C C . GLU A 1 243 ? 10.838 4.315 -25.322 1.00 94.94 243 GLU A C 1
ATOM 1944 O O . GLU A 1 243 ? 11.950 4.815 -25.454 1.00 94.94 243 GLU A O 1
ATOM 1949 N N . LEU A 1 244 ? 9.768 5.042 -24.995 1.00 96.31 244 LEU A N 1
ATOM 1950 C CA . LEU A 1 244 ? 9.770 6.482 -24.719 1.00 96.31 244 LEU A CA 1
ATOM 1951 C C . LEU A 1 244 ? 10.460 6.870 -23.395 1.00 96.31 244 LEU A C 1
ATOM 1953 O O . LEU A 1 244 ? 10.375 8.018 -22.965 1.00 96.31 244 LEU A O 1
ATOM 1957 N N . ALA A 1 245 ? 11.134 5.939 -22.717 1.00 96.94 245 ALA A N 1
ATOM 1958 C CA . ALA A 1 245 ? 12.086 6.280 -21.662 1.00 96.94 245 ALA A CA 1
ATOM 1959 C C . ALA A 1 245 ? 13.303 7.025 -22.230 1.00 96.94 245 ALA A C 1
ATOM 1961 O O . ALA A 1 245 ? 13.882 7.870 -21.552 1.00 96.94 245 ALA A O 1
ATOM 1962 N N . PHE A 1 246 ? 13.648 6.760 -23.492 1.00 97.12 246 PHE A N 1
ATOM 1963 C CA . PHE A 1 246 ? 14.757 7.392 -24.195 1.00 97.12 246 PHE A CA 1
ATOM 1964 C C . PHE A 1 246 ? 14.248 8.487 -25.134 1.00 97.12 246 PHE A C 1
ATOM 1966 O O . PHE A 1 246 ? 13.208 8.352 -25.776 1.00 97.12 246 PHE A O 1
ATOM 1973 N N . LYS A 1 247 ? 14.997 9.585 -25.239 1.00 96.56 247 LYS A N 1
ATOM 1974 C CA . LYS A 1 247 ? 14.695 10.747 -26.093 1.00 96.56 247 LYS A CA 1
ATOM 1975 C C . LYS A 1 247 ? 15.181 10.544 -27.533 1.00 96.56 247 LYS A C 1
ATOM 1977 O O . LYS A 1 247 ? 15.530 11.507 -28.200 1.00 96.56 247 LYS A O 1
ATOM 1982 N N . VAL A 1 248 ? 15.243 9.296 -27.984 1.00 96.06 248 VAL A N 1
ATOM 1983 C CA . VAL A 1 248 ? 15.710 8.864 -29.308 1.00 96.06 248 VAL A CA 1
ATOM 1984 C C . VAL A 1 248 ? 14.864 7.675 -29.757 1.00 96.06 248 VAL A C 1
ATOM 1986 O O . VAL A 1 248 ? 14.313 6.952 -28.923 1.00 96.06 248 VAL A O 1
ATOM 1989 N N . HIS A 1 249 ? 14.749 7.456 -31.067 1.00 96.56 249 HIS A N 1
ATOM 1990 C CA . HIS A 1 249 ? 13.978 6.329 -31.596 1.00 96.56 249 HIS A CA 1
ATOM 1991 C C . HIS A 1 249 ? 14.582 4.975 -31.188 1.00 96.56 249 HIS A C 1
ATOM 1993 O O . HIS A 1 249 ? 15.802 4.852 -31.032 1.00 96.56 249 HIS A O 1
ATOM 1999 N N . ARG A 1 250 ? 13.736 3.937 -31.077 1.00 96.31 250 ARG A N 1
ATOM 2000 C CA . ARG A 1 250 ? 14.162 2.586 -30.671 1.00 96.31 250 ARG A CA 1
ATOM 2001 C C . ARG A 1 250 ? 15.294 2.013 -31.501 1.00 96.31 250 ARG A C 1
ATOM 2003 O O . ARG A 1 250 ? 16.215 1.441 -30.934 1.00 96.31 250 ARG A O 1
ATOM 2010 N N . LEU A 1 251 ? 15.265 2.272 -32.804 1.00 95.50 251 LEU A N 1
ATOM 2011 C CA . LEU A 1 251 ? 16.289 1.831 -33.740 1.00 95.50 251 LEU A CA 1
ATOM 2012 C C . LEU A 1 251 ? 17.696 2.208 -33.273 1.00 95.50 251 LEU A C 1
ATOM 2014 O O . LEU A 1 251 ? 18.609 1.390 -33.306 1.00 95.50 251 LEU A O 1
ATOM 2018 N N . TYR A 1 252 ? 17.866 3.447 -32.815 1.00 96.31 252 TYR A N 1
ATOM 2019 C CA . TYR A 1 252 ? 19.172 3.967 -32.445 1.00 96.31 252 TYR A CA 1
ATOM 2020 C C . TYR A 1 252 ? 19.716 3.266 -31.198 1.00 96.31 252 TYR A C 1
ATOM 2022 O O . TYR A 1 252 ? 20.780 2.651 -31.246 1.00 96.31 252 TYR A O 1
ATOM 2030 N N . TRP A 1 253 ? 18.974 3.298 -30.085 1.00 97.44 253 TRP A N 1
ATOM 2031 C CA . TRP A 1 253 ? 19.465 2.710 -28.837 1.00 97.44 253 TRP A CA 1
ATOM 2032 C C . TRP A 1 253 ? 19.532 1.179 -28.898 1.00 97.44 253 TRP A C 1
ATOM 2034 O O . TRP A 1 253 ? 20.449 0.600 -28.324 1.00 97.44 253 TRP A O 1
ATOM 2044 N N . GLN A 1 254 ? 18.634 0.508 -29.629 1.00 97.38 254 GLN A N 1
ATOM 2045 C CA . GLN A 1 254 ? 18.703 -0.945 -29.822 1.00 97.38 254 GLN A CA 1
ATOM 2046 C C . GLN A 1 254 ? 19.917 -1.354 -30.651 1.00 97.38 254 GLN A C 1
ATOM 2048 O O . GLN A 1 254 ? 20.578 -2.329 -30.292 1.00 97.38 254 GLN A O 1
ATOM 2053 N N . THR A 1 255 ? 20.261 -0.581 -31.687 1.00 96.00 255 THR A N 1
ATOM 2054 C CA . THR A 1 255 ? 21.489 -0.795 -32.466 1.00 96.00 255 THR A CA 1
ATOM 2055 C C . THR A 1 255 ? 22.729 -0.620 -31.596 1.00 96.00 255 THR A C 1
ATOM 2057 O O . THR A 1 255 ? 23.615 -1.467 -31.633 1.00 96.00 255 THR A O 1
ATOM 2060 N N . LEU A 1 256 ? 22.774 0.411 -30.742 1.00 96.19 256 LEU A N 1
ATOM 2061 C CA . LEU A 1 256 ? 23.888 0.600 -29.806 1.00 96.19 256 LEU A CA 1
ATOM 2062 C C . LEU A 1 256 ? 24.058 -0.591 -28.856 1.00 96.19 256 LEU A C 1
ATOM 2064 O O . LEU A 1 256 ? 25.182 -1.040 -28.645 1.00 96.19 256 LEU A O 1
ATOM 2068 N N . ILE A 1 257 ? 22.965 -1.127 -28.299 1.00 96.12 257 ILE A N 1
ATOM 2069 C CA . ILE A 1 257 ? 23.031 -2.340 -27.465 1.00 96.12 257 ILE A CA 1
ATOM 2070 C C . ILE A 1 257 ? 23.546 -3.517 -28.294 1.00 96.12 257 ILE A C 1
ATOM 2072 O O . ILE A 1 257 ? 24.425 -4.257 -27.852 1.00 96.12 257 ILE A O 1
ATOM 2076 N N . PHE A 1 258 ? 22.997 -3.709 -29.489 1.00 93.38 258 PHE A N 1
ATOM 2077 C CA . PHE A 1 258 ? 23.328 -4.854 -30.321 1.00 93.38 258 PHE A CA 1
ATOM 2078 C C . PHE A 1 258 ? 24.807 -4.840 -30.734 1.00 93.38 258 PHE A C 1
ATOM 2080 O O . PHE A 1 258 ? 25.515 -5.820 -30.516 1.00 93.38 258 PHE A O 1
ATOM 2087 N N . GLU A 1 259 ? 25.314 -3.713 -31.229 1.00 90.56 259 GLU A N 1
ATOM 2088 C CA . GLU A 1 259 ? 26.711 -3.567 -31.655 1.00 90.56 259 GLU A CA 1
ATOM 2089 C C . GLU A 1 259 ? 27.676 -3.498 -30.464 1.00 90.56 259 GLU A C 1
ATOM 2091 O O . GLU A 1 259 ? 28.661 -4.236 -30.392 1.00 90.56 259 GLU A O 1
ATOM 2096 N N . GLY A 1 260 ? 27.388 -2.622 -29.500 1.00 88.31 260 GLY A N 1
ATOM 2097 C CA . GLY A 1 260 ? 28.304 -2.294 -28.410 1.00 88.31 260 GLY A CA 1
ATOM 2098 C C . GLY A 1 260 ? 28.371 -3.341 -27.302 1.00 88.31 260 GLY A C 1
ATOM 2099 O O . GLY A 1 260 ? 29.394 -3.440 -26.618 1.00 88.31 260 GLY A O 1
ATOM 2100 N N . VAL A 1 261 ? 27.310 -4.137 -27.140 1.00 88.88 261 VAL A N 1
ATOM 2101 C CA . VAL A 1 261 ? 27.217 -5.164 -26.097 1.00 88.88 261 VAL A CA 1
ATOM 2102 C C . VAL A 1 261 ? 27.230 -6.557 -26.713 1.00 88.88 261 VAL A C 1
ATOM 2104 O O . VAL A 1 261 ? 28.124 -7.345 -26.410 1.00 88.88 261 VAL A O 1
ATOM 2107 N N . ILE A 1 262 ? 26.279 -6.872 -27.595 1.00 87.62 262 ILE A N 1
ATOM 2108 C CA . ILE A 1 262 ? 26.067 -8.255 -28.054 1.00 87.62 262 ILE A CA 1
ATOM 2109 C C . ILE A 1 262 ? 27.173 -8.692 -29.020 1.00 87.62 262 ILE A C 1
ATOM 2111 O O . ILE A 1 262 ? 27.879 -9.663 -28.740 1.00 87.62 262 ILE A O 1
ATOM 2115 N N . LEU A 1 263 ? 27.385 -7.956 -30.115 1.00 85.44 263 LEU A N 1
ATOM 2116 C CA . LEU A 1 263 ? 28.417 -8.291 -31.102 1.00 85.44 263 LEU A CA 1
ATOM 2117 C C . LEU A 1 263 ? 29.818 -8.227 -30.507 1.00 85.44 263 LEU A C 1
ATOM 2119 O O . LEU A 1 263 ? 30.642 -9.097 -30.771 1.00 85.44 263 LEU A O 1
ATOM 2123 N N . ARG A 1 264 ? 30.078 -7.260 -29.624 1.00 86.62 264 ARG A N 1
ATOM 2124 C CA . ARG A 1 264 ? 31.363 -7.175 -28.927 1.00 86.62 264 ARG A CA 1
ATOM 2125 C C . ARG A 1 264 ? 31.645 -8.409 -28.063 1.00 86.62 264 ARG A C 1
ATOM 2127 O O . ARG A 1 264 ? 32.781 -8.884 -28.037 1.00 86.62 264 ARG A O 1
ATOM 2134 N N . ILE A 1 265 ? 30.641 -8.938 -27.355 1.00 85.25 265 ILE A N 1
ATOM 2135 C CA . ILE A 1 265 ? 30.780 -10.193 -26.597 1.00 85.25 265 ILE A CA 1
ATOM 2136 C C . ILE A 1 265 ? 31.055 -11.354 -27.554 1.00 85.25 265 ILE A C 1
ATOM 2138 O O . ILE A 1 265 ? 31.977 -12.132 -27.302 1.00 85.25 265 ILE A O 1
ATOM 2142 N N . PHE A 1 266 ? 30.306 -11.435 -28.654 1.00 80.62 266 PHE A N 1
ATOM 2143 C CA . PHE A 1 266 ? 30.481 -12.460 -29.678 1.00 80.62 266 PHE A CA 1
ATOM 2144 C C . PHE A 1 266 ? 31.904 -12.450 -30.259 1.00 80.62 266 PHE A C 1
ATOM 2146 O O . PHE A 1 266 ? 32.613 -13.450 -30.172 1.00 80.62 266 PHE A O 1
ATOM 2153 N N . ASP A 1 267 ? 32.381 -11.303 -30.749 1.00 79.81 267 ASP A N 1
ATOM 2154 C CA . ASP A 1 267 ? 33.722 -11.144 -31.322 1.00 79.81 267 ASP A CA 1
ATOM 2155 C C . ASP A 1 267 ? 34.831 -11.498 -30.324 1.00 79.81 267 ASP A C 1
ATOM 2157 O O . ASP A 1 267 ? 35.827 -12.134 -30.680 1.00 79.81 267 ASP A O 1
ATOM 2161 N N . ASN A 1 268 ? 34.673 -11.107 -29.057 1.00 81.94 268 ASN A N 1
ATOM 2162 C CA . ASN A 1 268 ? 35.628 -11.460 -28.009 1.00 81.94 268 ASN A CA 1
ATOM 2163 C C . ASN A 1 268 ? 35.662 -12.972 -27.760 1.00 81.94 268 ASN A C 1
ATOM 2165 O O . ASN A 1 268 ? 36.743 -13.526 -27.548 1.00 81.94 268 ASN A O 1
ATOM 2169 N N . GLN A 1 269 ? 34.515 -13.653 -27.816 1.00 76.31 269 GLN A N 1
ATOM 2170 C CA . GLN A 1 269 ? 34.467 -15.112 -27.731 1.00 76.31 269 GLN A CA 1
ATOM 2171 C C . GLN A 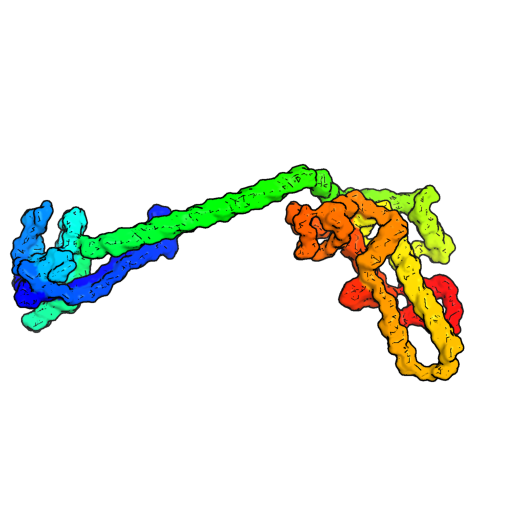1 269 ? 35.178 -15.755 -28.923 1.00 76.31 269 GLN A C 1
ATOM 2173 O O . GLN A 1 269 ? 3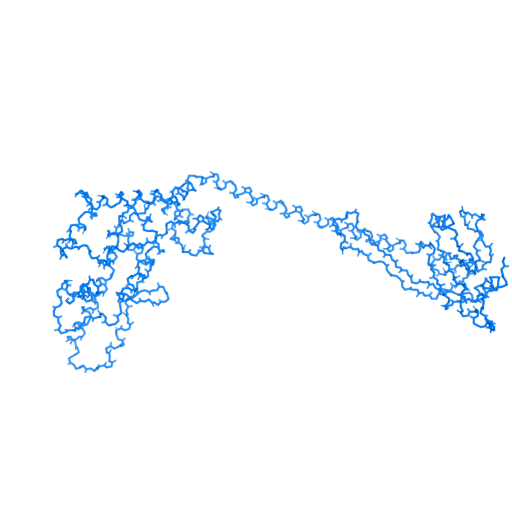6.047 -16.597 -28.705 1.00 76.31 269 GLN A O 1
ATOM 2178 N N . VAL A 1 270 ? 34.913 -15.303 -30.156 1.00 74.56 270 VAL A N 1
ATOM 2179 C CA . VAL A 1 270 ? 35.597 -15.812 -31.362 1.00 74.56 270 VAL A CA 1
ATOM 2180 C C . VAL A 1 270 ? 37.113 -15.668 -31.242 1.00 74.56 270 VAL A C 1
ATOM 2182 O O . VAL A 1 270 ? 37.856 -16.626 -31.463 1.00 74.56 270 VAL A O 1
ATOM 2185 N N . LYS A 1 271 ? 37.590 -14.488 -30.827 1.00 80.00 271 LYS A N 1
ATOM 2186 C CA . LYS A 1 271 ? 39.024 -14.218 -30.635 1.00 80.00 271 LYS A CA 1
ATOM 2187 C C . LYS A 1 271 ? 39.644 -15.133 -29.578 1.00 80.00 271 LYS A C 1
ATOM 2189 O O . LYS A 1 271 ? 40.742 -15.646 -29.799 1.00 80.00 271 LYS A O 1
ATOM 2194 N N . ARG A 1 272 ? 38.948 -15.379 -28.459 1.00 75.50 272 ARG A N 1
ATOM 2195 C CA . ARG A 1 272 ? 39.405 -16.307 -27.407 1.00 75.50 272 ARG A CA 1
ATOM 2196 C C . ARG A 1 272 ? 39.475 -17.750 -27.914 1.00 75.50 272 ARG A C 1
ATOM 2198 O O . ARG A 1 272 ? 40.499 -18.394 -27.691 1.00 75.50 272 ARG A O 1
ATOM 2205 N N . ILE A 1 273 ? 38.455 -18.221 -28.644 1.00 73.31 273 ILE A N 1
ATOM 2206 C CA . ILE A 1 273 ? 38.445 -19.552 -29.286 1.00 73.31 273 ILE A CA 1
ATOM 2207 C C . ILE A 1 273 ? 39.654 -19.699 -30.212 1.00 73.31 273 ILE A C 1
ATOM 2209 O O . ILE A 1 273 ? 40.450 -20.630 -30.062 1.00 73.31 273 ILE A O 1
ATOM 2213 N N . ALA A 1 274 ? 39.842 -18.748 -31.126 1.00 75.50 274 ALA A N 1
ATOM 2214 C CA . ALA A 1 274 ? 40.943 -18.774 -32.080 1.00 75.50 274 ALA A CA 1
ATOM 2215 C C . ALA A 1 274 ? 42.320 -18.761 -31.389 1.00 75.50 274 ALA A C 1
ATOM 2217 O O . ALA A 1 274 ? 43.228 -19.495 -31.788 1.00 75.50 274 ALA A O 1
ATOM 2218 N N . GLN A 1 275 ? 42.490 -17.959 -30.332 1.00 79.38 275 GLN A N 1
ATOM 2219 C CA . GLN A 1 275 ? 43.738 -17.897 -29.568 1.00 79.38 275 GLN A CA 1
ATOM 2220 C C . GLN A 1 275 ? 44.035 -19.211 -28.834 1.00 79.38 275 GLN A C 1
ATOM 2222 O O . GLN A 1 275 ? 45.183 -19.660 -28.833 1.00 79.38 275 GLN A O 1
ATOM 2227 N N . TYR A 1 276 ? 43.022 -19.830 -28.225 1.00 73.25 276 TYR A N 1
ATOM 2228 C CA . TYR A 1 276 ? 43.172 -21.100 -27.518 1.00 73.25 276 TYR A CA 1
ATOM 2229 C C . TYR A 1 276 ? 43.548 -22.234 -28.484 1.00 73.25 276 TYR A C 1
ATOM 2231 O O . TYR A 1 276 ? 44.529 -22.937 -28.233 1.00 73.25 276 TYR A O 1
ATOM 2239 N N . LYS A 1 277 ? 42.881 -22.334 -29.648 1.00 71.06 277 LYS A N 1
ATOM 2240 C CA . LYS A 1 277 ? 43.234 -23.306 -30.703 1.00 71.06 277 LYS A CA 1
ATOM 2241 C C . LYS A 1 277 ? 44.695 -23.206 -31.140 1.00 71.06 277 LYS A C 1
ATOM 2243 O O . LYS A 1 277 ? 45.357 -24.221 -31.335 1.00 71.06 277 LYS A O 1
ATOM 2248 N N . ARG A 1 278 ? 45.218 -21.982 -31.283 1.00 76.31 278 ARG A N 1
ATOM 2249 C CA . ARG A 1 278 ? 46.625 -21.761 -31.661 1.00 76.31 278 ARG A CA 1
ATOM 2250 C C . ARG A 1 278 ? 47.606 -22.287 -30.611 1.00 76.31 278 ARG A C 1
ATOM 2252 O O . ARG A 1 278 ? 48.683 -22.741 -30.987 1.00 76.31 278 ARG A O 1
ATOM 2259 N N . LYS A 1 279 ? 47.251 -22.218 -29.324 1.00 76.81 279 LYS A N 1
ATOM 2260 C CA . LYS A 1 279 ? 48.111 -22.652 -28.212 1.00 76.81 279 LYS A CA 1
ATOM 2261 C C . LYS A 1 279 ? 48.042 -24.162 -27.957 1.00 76.81 279 LYS A C 1
ATOM 2263 O O . LYS A 1 279 ? 49.067 -24.752 -27.637 1.00 76.81 279 LYS A O 1
ATOM 2268 N N . ASN A 1 280 ? 46.882 -24.790 -28.156 1.00 70.50 280 ASN A N 1
ATOM 2269 C CA . ASN A 1 280 ? 46.642 -26.195 -27.817 1.00 70.50 280 ASN A CA 1
ATOM 2270 C C . ASN A 1 280 ? 46.299 -27.028 -29.064 1.00 70.50 280 ASN A C 1
ATOM 2272 O O . ASN A 1 280 ? 45.137 -27.256 -29.386 1.00 70.50 280 ASN A O 1
ATOM 2276 N N . ARG A 1 281 ? 47.333 -27.503 -29.779 1.00 63.88 281 ARG A N 1
ATOM 2277 C CA . ARG A 1 281 ? 47.188 -28.310 -31.013 1.00 63.88 281 ARG A CA 1
ATOM 2278 C C . ARG A 1 281 ? 46.654 -29.738 -30.798 1.00 63.88 281 ARG A C 1
ATOM 2280 O O . ARG A 1 281 ? 46.283 -30.380 -31.775 1.00 63.88 281 ARG A O 1
ATOM 2287 N N . ARG A 1 282 ? 46.639 -30.258 -29.565 1.00 60.47 282 ARG A N 1
ATOM 2288 C CA . ARG A 1 282 ? 46.101 -31.590 -29.225 1.00 60.47 282 ARG A CA 1
ATOM 2289 C C . ARG A 1 282 ? 44.754 -31.408 -28.527 1.00 60.47 282 ARG A C 1
ATOM 2291 O O . ARG A 1 282 ? 44.715 -31.070 -27.352 1.00 60.47 282 ARG A O 1
ATOM 2298 N N . PHE A 1 283 ? 43.675 -31.555 -29.286 1.00 55.91 283 PHE A N 1
ATOM 2299 C CA . PHE A 1 283 ? 42.306 -31.298 -28.839 1.00 55.91 283 PHE A CA 1
ATOM 2300 C C . PHE A 1 283 ? 41.727 -32.499 -28.074 1.00 55.91 283 PHE A C 1
ATOM 2302 O O . PHE A 1 283 ? 41.686 -33.602 -28.615 1.00 55.91 283 PHE A O 1
ATOM 2309 N N . PHE A 1 284 ? 41.221 -32.274 -26.858 1.00 54.06 284 PHE A N 1
ATOM 2310 C CA . PHE A 1 284 ? 40.308 -33.191 -26.170 1.00 54.06 284 PHE A CA 1
ATOM 2311 C C . PHE A 1 284 ? 38.940 -32.511 -26.034 1.00 54.06 284 PHE A C 1
ATOM 2313 O O . PHE A 1 284 ? 38.830 -31.449 -25.427 1.00 54.06 284 PHE A O 1
ATOM 2320 N N . TYR A 1 285 ? 37.895 -33.144 -26.574 1.00 54.69 285 TYR A N 1
ATOM 2321 C CA . TYR A 1 285 ? 36.507 -32.648 -26.617 1.00 54.69 285 TYR A CA 1
ATOM 2322 C C . TYR A 1 285 ? 35.890 -32.296 -25.241 1.00 54.69 285 TYR A C 1
ATOM 2324 O O . TYR A 1 285 ? 34.855 -31.642 -25.184 1.00 54.69 285 TYR A O 1
ATOM 2332 N N . GLY A 1 286 ? 36.503 -32.703 -24.122 1.00 53.94 286 GLY A N 1
ATOM 2333 C CA . GLY A 1 286 ? 36.000 -32.434 -22.767 1.00 53.94 286 GLY A CA 1
ATOM 2334 C C . GLY A 1 286 ? 36.386 -31.069 -22.181 1.00 53.94 286 GLY A C 1
ATOM 2335 O O . GLY A 1 286 ? 35.634 -30.527 -21.374 1.00 53.94 286 GLY A O 1
ATOM 2336 N N . GLU A 1 287 ? 37.520 -30.481 -22.587 1.00 50.88 287 GLU A N 1
ATOM 2337 C CA . GLU A 1 287 ? 37.968 -29.182 -22.052 1.00 50.88 287 GLU A CA 1
ATOM 2338 C C . GLU A 1 287 ? 37.221 -27.997 -22.671 1.00 50.88 287 GLU A C 1
ATOM 2340 O O . GLU A 1 287 ? 37.135 -26.955 -22.027 1.00 50.88 287 GLU A O 1
ATOM 2345 N N . GLU A 1 288 ? 36.616 -28.153 -23.860 1.00 52.81 288 GLU A N 1
ATOM 2346 C CA . GLU A 1 288 ? 35.805 -27.113 -24.515 1.00 52.81 288 GLU A CA 1
ATOM 2347 C C . GLU A 1 288 ? 34.745 -26.526 -23.571 1.00 52.81 288 GLU A C 1
ATOM 2349 O O . GLU A 1 288 ? 34.584 -25.312 -23.489 1.00 52.81 288 GLU A O 1
ATOM 2354 N N . ILE A 1 289 ? 34.082 -27.366 -22.778 1.00 53.72 289 ILE A N 1
ATOM 2355 C CA . ILE A 1 289 ? 32.914 -26.981 -21.978 1.00 53.72 289 ILE A CA 1
ATOM 2356 C C . ILE A 1 289 ? 33.293 -26.089 -20.780 1.00 53.72 289 ILE A C 1
ATOM 2358 O O . ILE A 1 289 ? 32.547 -25.171 -20.436 1.00 53.72 289 ILE A O 1
ATOM 2362 N N . ALA A 1 290 ? 34.461 -26.312 -20.168 1.00 51.97 290 ALA A N 1
ATOM 2363 C CA . ALA A 1 290 ? 34.850 -25.671 -18.907 1.00 51.97 290 ALA A CA 1
ATOM 2364 C C . ALA A 1 290 ? 35.374 -24.234 -19.063 1.00 51.97 290 ALA A C 1
ATOM 2366 O O . ALA A 1 290 ? 35.294 -23.446 -18.129 1.00 51.97 290 ALA A O 1
ATOM 2367 N N . TRP A 1 291 ? 35.904 -23.858 -20.229 1.00 50.78 291 TRP A N 1
ATOM 2368 C CA . TRP A 1 291 ? 36.297 -22.467 -20.498 1.00 50.78 291 TRP A CA 1
ATOM 2369 C C . TRP A 1 291 ? 35.192 -21.689 -21.237 1.00 50.78 291 TRP A C 1
ATOM 2371 O O . TRP A 1 291 ? 35.171 -20.456 -21.212 1.00 50.78 291 TRP A O 1
ATOM 2381 N N . LEU A 1 292 ? 34.243 -22.408 -21.855 1.00 52.97 292 LEU A N 1
ATOM 2382 C CA . LEU A 1 292 ? 33.017 -21.869 -22.453 1.00 52.97 292 LEU A CA 1
ATOM 2383 C C . LEU A 1 292 ? 31.943 -21.515 -21.403 1.00 52.97 292 LEU A C 1
ATOM 2385 O O . LEU A 1 292 ? 30.968 -20.845 -21.764 1.00 52.97 292 LEU A O 1
ATOM 2389 N N . SER A 1 293 ? 32.116 -21.908 -20.132 1.00 56.81 293 SER A N 1
ATOM 2390 C CA . SER A 1 293 ? 31.202 -21.593 -19.021 1.00 56.81 293 SER A CA 1
ATOM 2391 C C . SER A 1 293 ? 31.311 -20.152 -18.502 1.00 56.81 293 SER A C 1
ATOM 2393 O O . SER A 1 293 ? 30.323 -19.634 -17.986 1.00 56.81 293 SER A O 1
ATOM 2395 N N . ASP A 1 294 ? 32.434 -19.456 -18.725 1.00 65.56 294 ASP A N 1
ATOM 2396 C CA . ASP A 1 294 ? 32.609 -18.022 -18.413 1.00 65.56 294 ASP A CA 1
ATOM 2397 C C . ASP A 1 294 ? 31.975 -17.136 -19.494 1.00 65.56 294 ASP A C 1
ATOM 2399 O O . ASP A 1 294 ? 32.623 -16.337 -20.184 1.00 65.56 294 ASP A O 1
ATOM 2403 N N . THR A 1 295 ? 30.672 -17.315 -19.693 1.00 70.31 295 THR A N 1
ATOM 2404 C CA . THR A 1 295 ? 29.925 -16.521 -20.665 1.00 70.31 295 THR A CA 1
ATOM 2405 C C . THR A 1 295 ? 29.677 -15.133 -20.079 1.00 70.31 295 THR A C 1
ATOM 2407 O O . THR A 1 295 ? 29.056 -15.048 -19.018 1.00 70.31 295 THR A O 1
ATOM 2410 N N . PRO A 1 296 ? 30.121 -14.044 -20.739 1.00 84.75 296 PRO A N 1
ATOM 2411 C CA . PRO A 1 296 ? 29.858 -12.698 -20.255 1.00 84.75 296 PRO A CA 1
ATOM 2412 C C . PRO A 1 296 ? 28.360 -12.487 -20.051 1.00 84.75 296 PRO A C 1
ATOM 2414 O O . PRO A 1 296 ? 27.563 -12.690 -20.971 1.00 84.75 296 PRO A O 1
ATOM 2417 N N . GLN A 1 297 ? 27.995 -12.111 -18.829 1.00 90.44 297 GLN A N 1
ATOM 2418 C CA . GLN A 1 297 ? 26.617 -11.833 -18.463 1.00 90.44 297 GLN A CA 1
ATOM 2419 C C . GLN A 1 297 ? 26.270 -10.392 -18.828 1.00 90.44 297 GLN A C 1
ATOM 2421 O O . GLN A 1 297 ? 27.001 -9.451 -18.523 1.00 90.44 297 GLN A O 1
ATOM 2426 N N . ILE A 1 298 ? 25.124 -10.225 -19.469 1.00 94.38 298 ILE A N 1
ATOM 2427 C CA . ILE A 1 298 ? 24.528 -8.946 -19.822 1.00 94.38 298 ILE A CA 1
ATOM 2428 C C . ILE A 1 298 ? 23.432 -8.673 -18.794 1.00 94.38 298 ILE A C 1
ATOM 2430 O O . ILE A 1 298 ? 22.434 -9.392 -18.745 1.00 94.38 298 ILE A O 1
ATOM 2434 N N . SER A 1 299 ? 23.596 -7.641 -17.969 1.00 95.56 299 SER A N 1
ATOM 2435 C CA . SER A 1 299 ? 22.547 -7.191 -17.048 1.00 95.56 299 SER A CA 1
ATOM 2436 C C . SER A 1 299 ? 21.829 -5.956 -17.613 1.00 95.56 299 SER A C 1
ATOM 2438 O O . SER A 1 299 ? 22.483 -5.088 -18.199 1.00 95.56 299 SER A O 1
ATOM 2440 N N . PRO A 1 300 ? 20.501 -5.814 -17.430 1.00 96.81 300 PRO A N 1
ATOM 2441 C CA . PRO A 1 300 ? 19.772 -4.623 -17.877 1.00 96.81 300 PRO A CA 1
ATOM 2442 C C . PRO A 1 300 ? 20.338 -3.307 -17.323 1.00 96.81 300 PRO A C 1
ATOM 2444 O O . PRO A 1 300 ? 20.368 -2.306 -18.032 1.00 96.81 300 PRO A O 1
ATOM 2447 N N . VAL A 1 301 ? 20.819 -3.317 -16.075 1.00 95.25 301 VAL A N 1
ATOM 2448 C CA . VAL A 1 301 ? 21.460 -2.155 -15.435 1.00 95.25 301 VAL A CA 1
ATOM 2449 C C . VAL A 1 301 ? 22.807 -1.842 -16.089 1.00 95.25 301 VAL A C 1
ATOM 2451 O O . VAL A 1 301 ? 23.064 -0.692 -16.420 1.00 95.25 301 VAL A O 1
ATOM 2454 N N . GLY A 1 302 ? 23.645 -2.849 -16.359 1.00 95.19 302 GLY A N 1
ATOM 2455 C CA . GLY A 1 302 ? 24.924 -2.633 -17.045 1.00 95.19 302 GLY A CA 1
ATOM 2456 C C . GLY A 1 302 ? 24.744 -2.078 -18.460 1.00 95.19 302 GLY A C 1
ATOM 2457 O O . GLY A 1 302 ? 25.482 -1.193 -18.883 1.00 95.19 302 GLY A O 1
ATOM 2458 N N . VAL A 1 303 ? 23.713 -2.540 -19.173 1.00 97.12 303 VAL A N 1
ATOM 2459 C CA . VAL A 1 303 ? 23.343 -1.995 -20.488 1.00 97.12 303 VAL A CA 1
ATOM 2460 C C . VAL A 1 303 ? 22.844 -0.554 -20.381 1.00 97.12 303 VAL A C 1
ATOM 2462 O O . VAL A 1 303 ? 23.148 0.265 -21.245 1.00 97.12 303 VAL A O 1
ATOM 2465 N N . TYR A 1 304 ? 22.101 -0.223 -19.327 1.00 97.12 304 TYR A N 1
ATOM 2466 C CA . TYR A 1 304 ? 21.649 1.143 -19.092 1.00 97.12 304 TYR A CA 1
ATOM 2467 C C . TYR A 1 304 ? 22.818 2.113 -18.879 1.00 97.12 304 TYR A C 1
ATOM 2469 O O . TYR A 1 304 ? 22.871 3.162 -19.521 1.00 97.12 304 TYR A O 1
ATOM 2477 N N . GLU A 1 305 ? 23.793 1.726 -18.056 1.00 96.25 305 GLU A N 1
ATOM 2478 C CA . GLU A 1 305 ? 25.008 2.515 -17.839 1.00 96.25 305 GLU A CA 1
ATOM 2479 C C . GLU A 1 305 ? 25.849 2.643 -19.116 1.00 96.25 305 GLU A C 1
ATOM 2481 O O . GLU A 1 305 ? 26.352 3.724 -19.423 1.00 96.25 305 GLU A O 1
ATOM 2486 N N . PHE A 1 306 ? 25.924 1.586 -19.932 1.00 96.62 306 PHE A N 1
ATOM 2487 C CA . PHE A 1 306 ? 26.528 1.671 -21.262 1.00 96.62 306 PHE A CA 1
ATOM 2488 C C . PHE A 1 306 ? 25.825 2.716 -22.145 1.00 96.62 306 PHE A C 1
ATOM 2490 O O . PHE A 1 306 ? 26.492 3.550 -22.751 1.00 96.62 306 PHE A O 1
ATOM 2497 N N . LEU A 1 307 ? 24.489 2.737 -22.194 1.00 97.12 307 LEU A N 1
ATOM 2498 C CA . LEU A 1 307 ? 23.750 3.725 -22.990 1.00 97.12 307 LEU A CA 1
ATOM 2499 C C . LEU A 1 307 ? 23.956 5.162 -22.492 1.00 97.12 307 LEU A C 1
ATOM 2501 O O . LEU A 1 307 ? 24.075 6.070 -23.316 1.00 97.12 307 LEU A O 1
ATOM 2505 N N . LYS A 1 308 ? 24.064 5.375 -21.174 1.00 95.06 308 LYS A N 1
ATOM 2506 C CA . LYS A 1 308 ? 24.446 6.679 -20.608 1.00 95.06 308 LYS A CA 1
ATOM 2507 C C . LYS A 1 308 ? 25.830 7.121 -21.082 1.00 95.06 308 LYS A C 1
ATOM 2509 O O . LYS A 1 308 ? 25.994 8.276 -21.465 1.00 95.06 308 LYS A O 1
ATOM 2514 N N . GLN A 1 309 ? 26.804 6.208 -21.109 1.00 96.12 309 GLN A N 1
ATOM 2515 C CA . GLN A 1 309 ? 28.150 6.481 -21.633 1.00 96.12 309 GLN A CA 1
ATOM 2516 C C . GLN A 1 309 ? 28.146 6.799 -23.134 1.00 96.12 309 GLN A C 1
ATOM 2518 O O . GLN A 1 309 ? 29.006 7.538 -23.599 1.00 96.12 309 GLN A O 1
ATOM 2523 N N . GLN A 1 310 ? 27.176 6.271 -23.887 1.00 95.75 310 GLN A N 1
ATOM 2524 C CA . GLN A 1 310 ? 26.935 6.623 -25.293 1.00 95.75 310 GLN A CA 1
ATOM 2525 C C . GLN A 1 310 ? 26.074 7.891 -25.463 1.00 95.75 310 GLN A C 1
ATOM 2527 O O . GLN A 1 310 ? 25.547 8.139 -26.547 1.00 95.75 310 GLN A O 1
ATOM 2532 N N . GLU A 1 311 ? 25.887 8.673 -24.395 1.00 95.06 311 GLU A N 1
ATOM 2533 C CA . GLU A 1 311 ? 25.112 9.919 -24.369 1.00 95.06 311 GLU A CA 1
ATOM 2534 C C . GLU A 1 311 ? 23.639 9.767 -24.797 1.00 95.06 311 GLU A C 1
ATOM 2536 O O . GLU A 1 311 ? 22.992 10.728 -25.230 1.00 95.06 311 GLU A O 1
ATOM 2541 N N . VAL A 1 312 ? 23.062 8.569 -24.651 1.00 95.81 312 VAL A N 1
ATOM 2542 C CA . VAL A 1 312 ? 21.638 8.350 -24.917 1.00 95.81 312 VAL A CA 1
ATOM 2543 C C . VAL A 1 312 ? 20.817 9.039 -23.834 1.00 95.81 312 VAL A C 1
ATOM 2545 O O . VAL A 1 312 ? 20.745 8.600 -22.687 1.00 95.81 312 VAL A O 1
ATOM 2548 N N . ARG A 1 313 ? 20.174 10.143 -24.214 1.00 95.81 313 ARG A N 1
ATOM 2549 C CA . ARG A 1 313 ? 19.386 10.969 -23.295 1.00 95.81 313 ARG A CA 1
ATOM 2550 C C . ARG A 1 313 ? 18.052 10.319 -22.959 1.00 95.81 313 ARG A C 1
ATOM 2552 O O . ARG A 1 313 ? 17.393 9.735 -23.820 1.00 95.81 313 ARG A O 1
ATOM 2559 N N . LEU A 1 314 ? 17.616 10.507 -21.721 1.00 96.94 314 LEU A N 1
ATOM 2560 C CA . LEU A 1 314 ? 16.272 10.162 -21.279 1.00 96.94 314 LEU A CA 1
ATOM 2561 C C . LEU A 1 314 ? 15.252 11.218 -21.707 1.00 96.94 314 LEU A C 1
ATOM 2563 O O . LEU A 1 314 ? 15.596 12.384 -21.925 1.00 96.94 314 LEU A O 1
ATOM 2567 N N . THR A 1 315 ? 13.985 10.822 -21.806 1.00 96.31 315 THR A N 1
ATOM 2568 C CA . THR A 1 315 ? 12.891 11.797 -21.870 1.00 96.31 315 THR A CA 1
ATOM 2569 C C . THR A 1 315 ? 12.752 12.533 -20.546 1.00 96.31 315 THR A C 1
ATOM 2571 O O . THR A 1 315 ? 13.158 12.033 -19.499 1.00 96.31 315 THR A O 1
ATOM 2574 N N . ASP A 1 316 ? 12.151 13.720 -20.589 1.00 95.00 316 ASP A N 1
ATOM 2575 C CA . ASP A 1 316 ? 12.046 14.588 -19.415 1.00 95.00 316 ASP A CA 1
ATOM 2576 C C . ASP A 1 316 ? 11.290 13.871 -18.279 1.00 95.00 316 ASP A C 1
ATOM 2578 O O . ASP A 1 316 ? 11.751 13.854 -17.145 1.00 95.00 316 ASP A O 1
ATOM 2582 N N . VAL A 1 317 ? 10.218 13.132 -18.599 1.00 95.31 317 VAL A N 1
ATOM 2583 C CA . VAL A 1 317 ? 9.493 12.299 -17.623 1.00 95.31 317 VAL A CA 1
ATOM 2584 C C . VAL A 1 317 ? 10.362 11.191 -17.008 1.00 95.31 317 VAL A C 1
ATOM 2586 O O . VAL A 1 317 ? 10.296 10.976 -15.805 1.00 95.31 317 VAL A O 1
ATOM 2589 N N . ALA A 1 318 ? 11.196 10.487 -17.777 1.00 95.75 318 ALA A N 1
ATOM 2590 C CA . ALA A 1 318 ? 12.058 9.447 -17.212 1.00 95.75 318 ALA A CA 1
ATOM 2591 C C . ALA A 1 318 ? 13.175 10.064 -16.352 1.00 95.75 318 ALA A C 1
ATOM 2593 O O . ALA A 1 318 ? 13.388 9.639 -15.217 1.00 95.75 318 ALA A O 1
ATOM 2594 N N . ASN A 1 319 ? 13.825 11.116 -16.858 1.00 96.06 319 ASN A N 1
ATOM 2595 C CA . ASN A 1 319 ? 14.913 11.811 -16.176 1.00 96.06 319 ASN A CA 1
ATOM 2596 C C . ASN A 1 319 ? 14.471 12.429 -14.848 1.00 96.06 319 ASN A C 1
ATOM 2598 O O . ASN A 1 319 ? 15.120 12.230 -13.825 1.00 96.06 319 ASN A O 1
ATOM 2602 N N . THR A 1 320 ? 13.354 13.154 -14.849 1.00 95.19 320 THR A N 1
ATOM 2603 C CA . THR A 1 320 ? 12.850 13.829 -13.653 1.00 95.19 320 THR A CA 1
ATOM 2604 C C . THR A 1 320 ? 12.528 12.838 -12.539 1.00 95.19 320 THR A C 1
ATOM 2606 O O . THR A 1 320 ? 12.874 13.081 -11.387 1.00 95.19 320 THR A O 1
ATOM 2609 N N . PHE A 1 321 ? 11.925 11.686 -12.851 1.00 94.19 321 PHE A N 1
ATOM 2610 C CA . PHE A 1 321 ? 11.603 10.699 -11.818 1.00 94.19 321 PHE A CA 1
ATOM 2611 C C . PHE A 1 321 ? 12.811 9.884 -11.341 1.00 94.19 321 PHE A C 1
ATOM 2613 O O . PHE A 1 321 ? 12.800 9.452 -10.189 1.00 94.19 321 PHE A O 1
ATOM 2620 N N . GLU A 1 322 ? 13.856 9.712 -12.156 1.00 94.75 322 GLU A N 1
ATOM 2621 C CA . GLU A 1 322 ? 15.146 9.204 -11.664 1.00 94.75 322 GLU A CA 1
ATOM 2622 C C . GLU A 1 322 ? 15.833 10.225 -10.749 1.00 94.75 322 GLU A C 1
ATOM 2624 O O . GLU A 1 322 ? 16.303 9.863 -9.674 1.00 94.75 322 GLU A O 1
ATOM 2629 N N . GLN A 1 323 ? 15.810 11.518 -11.087 1.00 94.75 323 GLN A N 1
ATOM 2630 C CA . GLN A 1 323 ? 16.353 12.576 -10.226 1.00 94.75 323 GLN A CA 1
ATOM 2631 C C . GLN A 1 323 ? 15.619 12.661 -8.882 1.00 94.75 323 GLN A C 1
ATOM 2633 O O . GLN A 1 323 ? 16.260 12.685 -7.832 1.00 94.75 323 GLN A O 1
ATOM 2638 N N . LEU A 1 324 ? 14.282 12.612 -8.887 1.00 93.00 324 LEU A N 1
ATOM 2639 C CA . LEU A 1 324 ? 13.490 12.541 -7.655 1.00 93.00 324 LEU A CA 1
ATOM 2640 C C . LEU A 1 324 ? 13.772 11.265 -6.851 1.00 93.00 324 LEU A C 1
ATOM 2642 O O . LEU A 1 324 ? 13.634 11.262 -5.631 1.00 93.00 324 LEU A O 1
ATOM 2646 N N . ALA A 1 325 ? 14.181 10.178 -7.505 1.00 92.38 325 ALA A N 1
ATOM 2647 C CA . ALA A 1 325 ? 14.623 8.942 -6.865 1.00 92.38 325 ALA A CA 1
ATOM 2648 C C . ALA A 1 325 ? 16.074 8.982 -6.346 1.00 92.38 325 ALA A C 1
ATOM 2650 O O . ALA A 1 325 ? 16.563 7.962 -5.869 1.00 92.38 325 ALA A O 1
ATOM 2651 N N . GLY A 1 326 ? 16.751 10.135 -6.402 1.00 91.38 326 GLY A N 1
ATOM 2652 C CA . GLY A 1 326 ? 18.143 10.282 -5.969 1.00 91.38 326 GLY A CA 1
ATOM 2653 C C . GLY A 1 326 ? 19.174 9.940 -7.048 1.00 91.38 326 GLY A C 1
ATOM 2654 O O . GLY A 1 326 ? 20.334 9.728 -6.725 1.00 91.38 326 GLY A O 1
ATOM 2655 N N . GLY A 1 327 ? 18.765 9.880 -8.319 1.00 88.69 327 GLY A N 1
ATOM 2656 C CA . GLY A 1 327 ? 19.624 9.533 -9.457 1.00 88.69 327 GLY A CA 1
ATOM 2657 C C . GLY A 1 327 ? 19.701 8.034 -9.762 1.00 88.69 327 GLY A C 1
ATOM 2658 O O . GLY A 1 327 ? 20.336 7.645 -10.742 1.00 88.69 327 GLY A O 1
ATOM 2659 N N . GLU A 1 328 ? 19.036 7.202 -8.960 1.00 86.75 328 GLU A N 1
ATOM 2660 C CA . GLU A 1 328 ? 19.002 5.750 -9.133 1.00 86.75 328 GLU A CA 1
ATOM 2661 C C . GLU A 1 328 ? 17.974 5.320 -10.199 1.00 86.75 328 GLU A C 1
ATOM 2663 O O . GLU A 1 328 ? 16.867 5.875 -10.262 1.00 86.75 328 GLU A O 1
ATOM 2668 N N . PRO A 1 329 ? 18.283 4.295 -11.019 1.00 88.50 329 PRO A N 1
ATOM 2669 C CA . PRO A 1 329 ? 17.353 3.779 -12.012 1.00 88.50 329 PRO A CA 1
ATOM 2670 C C . PRO A 1 329 ? 16.100 3.179 -11.369 1.00 88.50 329 PRO A C 1
ATOM 2672 O O . PRO A 1 329 ? 16.151 2.394 -10.419 1.00 88.50 329 PRO A O 1
ATOM 2675 N N . LEU A 1 330 ? 14.938 3.489 -11.944 1.00 89.69 330 LEU A N 1
ATOM 2676 C CA . LEU A 1 330 ? 13.663 3.016 -11.411 1.00 89.69 330 LEU A CA 1
ATOM 2677 C C . LEU A 1 330 ? 13.410 1.535 -11.723 1.00 89.69 330 LEU A C 1
ATOM 2679 O O . LEU A 1 330 ? 13.393 1.105 -12.879 1.00 89.69 330 LEU A O 1
ATOM 2683 N N . ALA A 1 331 ? 13.096 0.771 -10.678 1.00 86.38 331 ALA A N 1
ATOM 2684 C CA . ALA A 1 331 ? 12.736 -0.636 -10.782 1.00 86.38 331 ALA A CA 1
ATOM 2685 C C . ALA A 1 331 ? 11.318 -0.869 -11.346 1.00 86.38 331 ALA A C 1
ATOM 2687 O O . ALA A 1 331 ? 10.413 -0.029 -11.292 1.00 86.38 331 ALA A O 1
ATOM 2688 N N . GLU A 1 332 ? 11.095 -2.073 -11.875 1.00 83.25 332 GLU A N 1
ATOM 2689 C CA . GLU A 1 332 ? 9.786 -2.486 -12.390 1.00 83.25 332 GLU A CA 1
ATOM 2690 C C . GLU A 1 332 ? 8.755 -2.658 -11.261 1.00 83.25 332 GLU A C 1
ATOM 2692 O O . GLU A 1 332 ? 7.619 -2.197 -11.391 1.00 83.25 332 GLU A O 1
ATOM 2697 N N . ASN A 1 333 ? 9.176 -3.241 -10.132 1.00 81.94 333 ASN A N 1
ATOM 2698 C CA . ASN A 1 333 ? 8.315 -3.558 -8.997 1.00 81.94 333 ASN A CA 1
ATOM 2699 C C . ASN A 1 333 ? 7.959 -2.319 -8.167 1.00 81.94 333 ASN A C 1
ATOM 2701 O O . ASN A 1 333 ? 8.804 -1.493 -7.834 1.00 81.94 333 ASN A O 1
ATOM 2705 N N . HIS A 1 334 ? 6.685 -2.211 -7.788 1.00 77.56 334 HIS A N 1
ATOM 2706 C CA . HIS A 1 334 ? 6.190 -1.108 -6.961 1.00 77.56 334 HIS A CA 1
ATOM 2707 C C . HIS A 1 334 ? 6.627 -1.218 -5.492 1.00 77.56 334 HIS A C 1
ATOM 2709 O O . HIS A 1 334 ? 6.736 -0.197 -4.818 1.00 77.56 334 HIS A O 1
ATOM 2715 N N . SER A 1 335 ? 6.889 -2.435 -5.003 1.00 78.62 335 SER A N 1
ATOM 2716 C CA . SER A 1 335 ? 7.377 -2.690 -3.641 1.00 78.62 335 SER A CA 1
ATOM 2717 C C . SER A 1 335 ? 8.786 -2.143 -3.408 1.00 78.62 335 SER A C 1
ATOM 2719 O O . SER A 1 335 ? 9.138 -1.822 -2.281 1.00 78.62 335 SER A O 1
ATOM 2721 N N . THR A 1 336 ? 9.569 -1.978 -4.475 1.00 82.69 336 THR A N 1
ATOM 2722 C CA . THR A 1 336 ? 10.930 -1.425 -4.452 1.00 82.69 336 THR A CA 1
ATOM 2723 C C . THR A 1 336 ? 10.959 0.062 -4.810 1.00 82.69 336 THR A C 1
ATOM 2725 O O . THR A 1 336 ? 11.987 0.579 -5.241 1.00 82.69 336 THR A O 1
ATOM 2728 N N . ARG A 1 337 ? 9.822 0.763 -4.714 1.00 87.38 337 ARG A N 1
ATOM 2729 C CA . ARG A 1 337 ? 9.755 2.187 -5.045 1.00 87.38 337 ARG A CA 1
ATOM 2730 C C . ARG A 1 337 ? 10.553 3.016 -4.022 1.00 87.38 337 ARG A C 1
ATOM 2732 O O . ARG A 1 337 ? 10.303 2.868 -2.826 1.00 87.38 337 ARG A O 1
ATOM 2739 N N . PRO A 1 338 ? 11.422 3.941 -4.470 1.00 89.69 338 PRO A N 1
ATOM 2740 C CA . PRO A 1 338 ? 12.167 4.831 -3.584 1.00 89.69 338 PRO A CA 1
ATOM 2741 C C . PRO A 1 338 ? 11.262 5.649 -2.654 1.00 89.69 338 PRO A C 1
ATOM 2743 O O . PRO A 1 338 ? 10.191 6.121 -3.053 1.00 89.69 338 PRO A O 1
ATOM 2746 N N . ALA A 1 339 ? 11.714 5.855 -1.414 1.00 89.12 339 ALA A N 1
ATOM 2747 C CA . ALA A 1 339 ? 10.966 6.589 -0.392 1.00 89.12 339 ALA A CA 1
ATOM 2748 C C . ALA A 1 339 ? 10.694 8.053 -0.786 1.00 89.12 339 ALA A C 1
ATOM 2750 O O . ALA A 1 339 ? 9.659 8.606 -0.411 1.00 89.12 339 ALA A O 1
ATOM 2751 N N . SER A 1 340 ? 11.579 8.656 -1.581 1.00 90.00 340 SER A N 1
ATOM 2752 C CA . SER A 1 340 ? 11.472 10.038 -2.061 1.00 90.00 340 SER A CA 1
ATOM 2753 C C . SER A 1 340 ? 10.273 10.281 -2.984 1.00 90.00 340 SER A C 1
ATOM 2755 O O . SER A 1 340 ? 9.711 11.371 -2.988 1.00 90.00 340 SER A O 1
ATOM 2757 N N . ILE A 1 341 ? 9.806 9.251 -3.699 1.00 91.75 341 ILE A N 1
ATOM 2758 C CA . ILE A 1 341 ? 8.626 9.311 -4.579 1.00 91.75 341 ILE A CA 1
ATOM 2759 C C . ILE A 1 341 ? 7.452 8.479 -4.041 1.00 91.75 341 ILE A C 1
ATOM 2761 O O . ILE A 1 341 ? 6.566 8.057 -4.788 1.00 91.75 341 ILE A O 1
ATOM 2765 N N . ARG A 1 342 ? 7.398 8.247 -2.721 1.00 90.38 342 ARG A N 1
ATOM 2766 C CA . ARG A 1 342 ? 6.343 7.448 -2.062 1.00 90.38 342 ARG A CA 1
ATOM 2767 C C . ARG A 1 342 ? 4.920 7.983 -2.265 1.00 90.38 342 ARG A C 1
ATOM 2769 O O . ARG A 1 342 ? 3.958 7.238 -2.093 1.00 90.38 342 ARG A O 1
ATOM 2776 N N . HIS A 1 343 ? 4.785 9.263 -2.605 1.00 93.06 343 HIS A N 1
ATOM 2777 C CA . HIS A 1 343 ? 3.503 9.944 -2.798 1.00 93.06 343 HIS A CA 1
ATOM 2778 C C . HIS A 1 343 ? 2.998 9.910 -4.252 1.00 93.06 343 HIS A C 1
ATOM 2780 O O . HIS A 1 343 ? 1.851 10.295 -4.513 1.00 93.06 343 HIS A O 1
ATOM 2786 N N . VAL A 1 344 ? 3.801 9.376 -5.178 1.00 93.12 344 VAL A N 1
ATOM 2787 C CA . VAL A 1 344 ? 3.315 8.873 -6.468 1.00 93.12 344 VAL A CA 1
ATOM 2788 C C . VAL A 1 344 ? 2.395 7.683 -6.183 1.00 93.12 344 VAL A C 1
ATOM 2790 O O . VAL A 1 344 ? 2.655 6.872 -5.296 1.00 93.12 344 VAL A O 1
ATOM 2793 N N . THR A 1 345 ? 1.276 7.554 -6.879 1.00 93.75 345 THR A N 1
ATOM 2794 C CA . THR A 1 345 ? 0.364 6.414 -6.708 1.00 93.75 345 THR A CA 1
ATOM 2795 C C . THR A 1 345 ? 0.929 5.156 -7.370 1.00 93.75 345 THR A C 1
ATOM 2797 O O . THR A 1 345 ? 1.825 5.218 -8.211 1.00 93.75 345 THR A O 1
ATOM 2800 N N . VAL A 1 346 ? 0.409 3.982 -7.005 1.00 93.12 346 VAL A N 1
ATOM 2801 C CA . VAL A 1 346 ? 0.828 2.713 -7.630 1.00 93.12 346 VAL A CA 1
ATOM 2802 C C . VAL A 1 346 ? 0.545 2.725 -9.138 1.00 93.12 346 VAL A C 1
ATOM 2804 O O . VAL A 1 346 ? 1.394 2.314 -9.926 1.00 93.12 346 VAL A O 1
ATOM 2807 N N . LYS A 1 347 ? -0.613 3.264 -9.549 1.00 93.44 347 LYS A N 1
ATOM 2808 C CA . LYS A 1 347 ? -1.009 3.388 -10.960 1.00 93.44 347 LYS A CA 1
ATOM 2809 C C . LYS A 1 347 ? -0.067 4.310 -11.737 1.00 93.44 347 LYS A C 1
ATOM 2811 O O . LYS A 1 347 ? 0.416 3.920 -12.793 1.00 93.44 347 LYS A O 1
ATOM 2816 N N . GLU A 1 348 ? 0.227 5.492 -11.197 1.00 94.62 348 GLU A N 1
ATOM 2817 C CA . GLU A 1 348 ? 1.185 6.440 -11.786 1.00 94.62 348 GLU A CA 1
ATOM 2818 C C . GLU A 1 348 ? 2.575 5.793 -11.941 1.00 94.62 348 GLU A C 1
ATOM 2820 O O . GLU A 1 348 ? 3.158 5.812 -13.025 1.00 94.62 348 GLU A O 1
ATOM 2825 N N . TYR A 1 349 ? 3.069 5.120 -10.896 1.00 94.62 349 TYR A N 1
ATOM 2826 C CA . TYR A 1 349 ? 4.380 4.465 -10.917 1.00 94.62 349 TYR A CA 1
ATOM 2827 C C . TYR A 1 349 ? 4.475 3.307 -11.925 1.00 94.62 349 TYR A C 1
ATOM 2829 O O . TYR A 1 349 ? 5.538 3.062 -12.494 1.00 94.62 349 TYR A O 1
ATOM 2837 N N . ALA A 1 350 ? 3.382 2.576 -12.152 1.00 92.19 350 ALA A N 1
ATOM 2838 C CA . ALA A 1 350 ? 3.326 1.488 -13.130 1.00 92.19 350 ALA A CA 1
ATOM 2839 C C . ALA A 1 350 ? 3.305 1.983 -14.589 1.00 92.19 350 ALA A C 1
ATOM 2841 O O . ALA A 1 350 ? 3.636 1.228 -15.510 1.00 92.19 350 ALA A O 1
ATOM 2842 N N . ILE A 1 351 ? 2.884 3.232 -14.804 1.00 92.56 351 ILE A N 1
ATOM 2843 C CA . ILE A 1 351 ? 2.808 3.854 -16.127 1.00 92.56 351 ILE A CA 1
ATOM 2844 C C . ILE A 1 351 ? 4.149 4.472 -16.525 1.00 92.56 351 ILE A C 1
ATOM 2846 O O . ILE A 1 351 ? 4.467 4.427 -17.708 1.00 92.56 351 ILE A O 1
ATOM 2850 N N . LEU A 1 352 ? 4.930 4.991 -15.569 1.00 93.88 352 LEU A N 1
ATOM 2851 C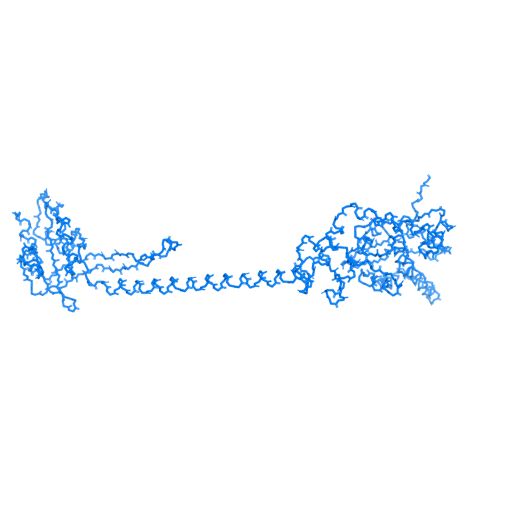 CA . LEU A 1 352 ? 6.219 5.645 -15.825 1.00 93.88 352 LEU A CA 1
ATOM 2852 C C . LEU A 1 352 ? 7.083 4.896 -16.862 1.00 93.88 352 LEU A C 1
ATOM 2854 O O . LEU A 1 352 ? 7.248 3.674 -16.752 1.00 93.88 352 LEU A O 1
ATOM 2858 N N . PRO A 1 353 ? 7.665 5.603 -17.848 1.00 94.75 353 PRO A N 1
ATOM 2859 C CA . PRO A 1 353 ? 8.652 5.014 -18.738 1.00 94.75 353 PRO A CA 1
ATOM 2860 C C . PRO A 1 353 ? 9.969 4.837 -17.977 1.00 94.75 353 PRO A C 1
ATOM 2862 O O . PRO A 1 353 ? 10.625 5.809 -17.616 1.00 94.75 353 PRO A O 1
ATOM 2865 N N . LYS A 1 354 ? 10.345 3.586 -17.706 1.00 95.62 354 LYS A N 1
ATOM 2866 C CA . LYS A 1 354 ? 11.525 3.251 -16.900 1.00 95.62 354 LYS A CA 1
ATOM 2867 C C . LYS A 1 354 ? 12.601 2.629 -17.797 1.00 95.62 354 LYS A C 1
ATOM 2869 O O . LYS A 1 354 ? 12.334 1.559 -18.351 1.00 95.62 354 LYS A O 1
ATOM 2874 N N . PRO A 1 355 ? 13.798 3.231 -17.924 1.00 96.69 355 PRO A N 1
ATOM 2875 C CA . PRO A 1 355 ? 14.833 2.769 -18.853 1.00 96.69 355 PRO A CA 1
ATOM 2876 C C . PRO A 1 355 ? 15.241 1.307 -18.644 1.00 96.69 355 PRO A C 1
ATOM 2878 O O . PRO A 1 355 ? 15.207 0.515 -19.584 1.00 96.69 355 PRO A O 1
ATOM 2881 N N . VAL A 1 356 ? 15.559 0.917 -17.405 1.00 96.62 356 VAL A N 1
ATOM 2882 C CA . VAL A 1 356 ? 16.032 -0.442 -17.085 1.00 96.62 356 VAL A CA 1
ATOM 2883 C C . VAL A 1 356 ? 14.971 -1.516 -17.391 1.00 96.62 356 VAL A C 1
ATOM 2885 O O . VAL A 1 356 ? 15.288 -2.473 -18.101 1.00 96.62 356 VAL A O 1
ATOM 2888 N N . PRO A 1 357 ? 13.699 -1.383 -16.961 1.00 96.62 357 PRO A N 1
ATOM 2889 C CA . PRO A 1 357 ? 12.628 -2.286 -17.390 1.00 96.62 357 PRO A CA 1
ATOM 2890 C C . PRO A 1 357 ? 12.408 -2.330 -18.910 1.00 96.62 357 PRO A C 1
ATOM 2892 O O . PRO A 1 357 ? 12.124 -3.401 -19.447 1.00 96.62 357 PRO A O 1
ATOM 2895 N N . THR A 1 358 ? 12.552 -1.206 -19.617 1.00 97.25 358 THR A N 1
ATOM 2896 C CA . THR A 1 358 ? 12.462 -1.162 -21.087 1.00 97.25 358 THR A CA 1
ATOM 2897 C C . THR A 1 358 ? 13.587 -1.967 -21.740 1.00 97.25 358 THR A C 1
ATOM 2899 O O . THR A 1 358 ? 13.320 -2.812 -22.595 1.00 97.25 358 THR A O 1
ATOM 2902 N N . ILE A 1 359 ? 14.831 -1.781 -21.291 1.00 97.88 359 ILE A N 1
ATOM 2903 C CA . ILE A 1 359 ? 15.994 -2.554 -21.750 1.00 97.88 359 ILE A CA 1
ATOM 2904 C C . ILE A 1 359 ? 15.788 -4.042 -21.466 1.00 97.88 359 ILE A C 1
ATOM 2906 O O . ILE A 1 359 ? 15.969 -4.873 -22.352 1.00 97.88 359 ILE A O 1
ATOM 2910 N N . ARG A 1 360 ? 15.340 -4.396 -20.256 1.00 97.50 360 ARG A N 1
ATOM 2911 C CA . ARG A 1 360 ? 15.034 -5.783 -19.882 1.00 97.50 360 ARG A CA 1
ATOM 2912 C C . ARG A 1 360 ? 14.025 -6.414 -20.842 1.00 97.50 360 ARG A C 1
ATOM 2914 O O . ARG A 1 360 ? 14.205 -7.560 -21.243 1.00 97.50 360 ARG A O 1
ATOM 2921 N N . ARG A 1 361 ? 12.966 -5.692 -21.223 1.00 97.44 361 ARG A N 1
ATOM 2922 C CA . ARG A 1 361 ? 11.964 -6.177 -22.191 1.00 97.44 361 ARG A CA 1
ATOM 2923 C C . ARG A 1 361 ? 12.577 -6.423 -23.565 1.00 97.44 361 ARG A C 1
ATOM 2925 O O . ARG A 1 361 ? 12.266 -7.441 -24.169 1.00 97.44 361 ARG A O 1
ATOM 2932 N N . TYR A 1 362 ? 13.465 -5.543 -24.019 1.00 97.88 362 TYR A N 1
ATOM 2933 C CA . TYR A 1 362 ? 14.203 -5.736 -25.266 1.00 97.88 362 TYR A CA 1
ATOM 2934 C C . TYR A 1 362 ? 15.113 -6.967 -25.216 1.00 97.88 362 TYR A C 1
ATOM 2936 O O . TYR A 1 362 ? 15.007 -7.832 -26.079 1.00 97.88 362 TYR A O 1
ATOM 2944 N N . LEU A 1 363 ? 15.917 -7.128 -24.162 1.00 97.19 363 LEU A N 1
ATOM 2945 C CA . LEU A 1 363 ? 16.767 -8.312 -23.989 1.00 97.19 363 LEU A CA 1
ATOM 2946 C C . LEU A 1 363 ? 15.944 -9.611 -23.905 1.00 97.19 363 LEU A C 1
ATOM 2948 O O . LEU A 1 363 ? 16.336 -10.626 -24.475 1.00 97.19 363 LEU A O 1
ATOM 2952 N N . LYS A 1 364 ? 14.766 -9.580 -23.265 1.00 96.75 364 LYS A N 1
ATOM 2953 C CA . LYS A 1 364 ? 13.812 -10.705 -23.276 1.00 96.75 364 LYS A CA 1
ATOM 2954 C C . LYS A 1 364 ? 13.242 -10.980 -24.665 1.00 96.75 364 LYS A C 1
ATOM 2956 O O . LYS A 1 364 ? 13.070 -12.144 -25.006 1.00 96.75 364 LYS A O 1
ATOM 2961 N N . ALA A 1 365 ? 12.960 -9.950 -25.459 1.00 95.44 365 ALA A N 1
ATOM 2962 C CA . ALA A 1 365 ? 12.492 -10.121 -26.832 1.00 95.44 365 ALA A CA 1
ATOM 2963 C C . ALA A 1 365 ? 13.576 -10.768 -27.711 1.00 95.44 365 ALA A C 1
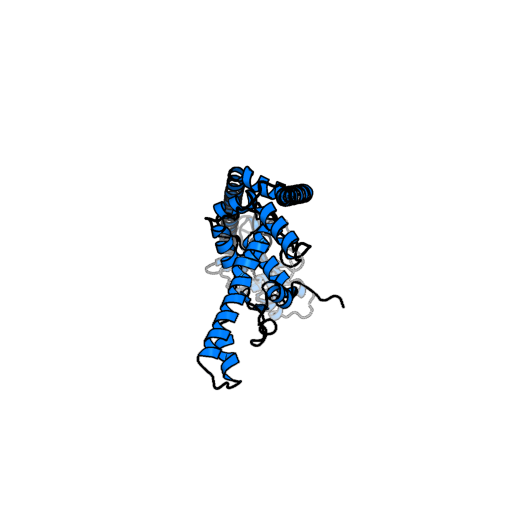ATOM 2965 O O . ALA A 1 365 ? 13.288 -11.723 -28.428 1.00 95.44 365 ALA A O 1
ATOM 2966 N N . LEU A 1 366 ? 14.835 -10.339 -27.570 1.00 93.19 366 LEU A N 1
ATOM 2967 C CA . LEU A 1 366 ? 15.982 -10.993 -28.209 1.00 93.19 366 LEU A CA 1
ATOM 2968 C C . LEU A 1 366 ? 16.145 -12.447 -27.749 1.00 93.19 366 LEU A C 1
ATOM 2970 O O . LEU A 1 366 ? 16.434 -13.323 -28.562 1.00 93.19 366 LEU A O 1
ATOM 2974 N N . ALA A 1 367 ? 15.928 -12.726 -26.460 1.00 93.31 367 ALA A N 1
ATOM 2975 C CA . ALA A 1 367 ? 15.947 -14.093 -25.953 1.00 93.31 367 ALA A CA 1
ATOM 2976 C C . ALA A 1 367 ? 14.814 -14.951 -26.543 1.00 93.31 367 ALA A C 1
ATOM 2978 O O . ALA A 1 367 ? 15.044 -16.093 -26.927 1.00 93.31 367 ALA A O 1
ATOM 2979 N N . GLY A 1 368 ? 13.614 -14.385 -26.695 1.00 90.94 368 GLY A N 1
ATOM 2980 C CA . GLY A 1 368 ? 12.488 -15.032 -27.375 1.00 90.94 368 GLY A CA 1
ATOM 2981 C C . GLY A 1 368 ? 12.756 -15.320 -28.857 1.00 90.94 368 GLY A C 1
ATOM 2982 O O . GLY A 1 368 ? 12.303 -16.337 -29.368 1.00 90.94 368 GLY A O 1
ATOM 2983 N N . ALA A 1 369 ? 13.555 -14.482 -29.524 1.00 87.62 369 ALA A N 1
ATOM 2984 C CA . ALA A 1 369 ? 14.056 -14.717 -30.883 1.00 87.62 369 ALA A CA 1
ATOM 2985 C C . ALA A 1 369 ? 15.248 -15.706 -30.942 1.00 87.62 369 ALA A C 1
ATOM 2987 O O . ALA A 1 369 ? 15.847 -15.929 -32.001 1.00 87.62 369 ALA A O 1
ATOM 2988 N N . GLY A 1 370 ? 15.640 -16.281 -29.800 1.00 86.44 370 GLY A N 1
ATOM 2989 C CA . GLY A 1 370 ? 16.761 -17.213 -29.667 1.00 86.44 370 GLY A CA 1
ATOM 2990 C C . GLY A 1 370 ? 18.147 -16.573 -29.784 1.00 86.44 370 GLY A C 1
ATOM 2991 O O . GLY A 1 370 ? 19.138 -17.294 -29.836 1.00 86.44 370 GLY A O 1
ATOM 2992 N N . ILE A 1 371 ? 18.239 -15.240 -29.842 1.00 85.94 371 ILE A N 1
ATOM 2993 C CA . ILE A 1 371 ? 19.508 -14.495 -29.955 1.00 85.94 371 ILE A CA 1
ATOM 2994 C C . ILE A 1 371 ? 20.266 -14.544 -28.628 1.00 85.94 371 ILE A C 1
ATOM 2996 O O . ILE A 1 371 ? 21.488 -14.674 -28.599 1.00 85.94 371 ILE A O 1
ATOM 3000 N N . LEU A 1 372 ? 19.525 -14.462 -27.524 1.00 91.19 372 LEU A N 1
ATOM 3001 C CA . LEU A 1 372 ? 20.042 -14.543 -26.164 1.00 91.19 372 LEU A CA 1
ATOM 3002 C C . LEU A 1 372 ? 19.394 -15.714 -25.413 1.00 91.19 372 LEU A C 1
ATOM 3004 O O . LEU A 1 372 ? 18.339 -16.225 -25.775 1.00 91.19 372 LEU A O 1
ATOM 3008 N N . SER A 1 373 ? 20.013 -16.118 -24.317 1.00 91.00 373 SER A N 1
ATOM 3009 C CA . SER A 1 373 ? 19.406 -16.920 -23.260 1.00 91.00 373 SER A CA 1
ATOM 3010 C C . SER A 1 373 ? 19.332 -16.092 -21.984 1.00 91.00 373 SER A C 1
ATOM 3012 O O . SER A 1 373 ? 20.054 -15.105 -21.840 1.00 91.00 373 SER A O 1
ATOM 3014 N N . VAL A 1 374 ? 18.439 -16.470 -21.071 1.00 94.69 374 VAL A N 1
ATOM 3015 C CA . VAL A 1 374 ? 18.177 -15.732 -19.831 1.00 94.69 374 VAL A CA 1
ATOM 3016 C C . VAL A 1 374 ? 18.260 -16.659 -18.620 1.00 94.69 374 VAL A C 1
ATOM 3018 O O . VAL A 1 374 ? 17.730 -17.766 -18.643 1.00 94.69 374 VAL A O 1
ATOM 3021 N N . SER A 1 375 ? 18.913 -16.195 -17.554 1.00 93.00 375 SER A N 1
ATOM 3022 C CA . SER A 1 375 ? 18.957 -16.845 -16.240 1.00 93.00 375 SER A CA 1
ATOM 3023 C C . SER A 1 375 ? 19.002 -15.774 -15.151 1.00 93.00 375 SER A C 1
ATOM 3025 O O . SER A 1 375 ? 19.846 -14.886 -15.205 1.00 93.00 375 SER A O 1
ATOM 3027 N N . ASN A 1 376 ? 18.087 -15.813 -14.177 1.00 89.44 376 ASN A N 1
ATOM 3028 C CA . ASN A 1 376 ? 18.051 -14.875 -13.041 1.00 89.44 376 ASN A CA 1
ATOM 3029 C C . ASN A 1 376 ? 18.186 -13.378 -13.426 1.00 89.44 376 ASN A C 1
ATOM 3031 O O . ASN A 1 376 ? 18.928 -12.636 -12.794 1.00 89.44 376 ASN A O 1
ATOM 3035 N N . ASP A 1 377 ? 17.481 -12.938 -14.480 1.00 91.50 377 ASP A N 1
ATOM 3036 C CA . ASP A 1 377 ? 17.534 -11.567 -15.046 1.00 91.50 377 ASP A CA 1
ATOM 3037 C C . ASP A 1 377 ? 18.891 -11.137 -15.642 1.00 91.50 377 ASP A C 1
ATOM 3039 O O . ASP A 1 377 ? 19.105 -9.971 -15.974 1.00 91.50 377 ASP A O 1
ATOM 3043 N N . THR A 1 378 ? 19.791 -12.095 -15.841 1.00 93.19 378 THR A N 1
ATOM 3044 C CA . THR A 1 378 ? 21.008 -11.936 -16.638 1.00 93.19 378 THR A CA 1
ATOM 3045 C C . THR A 1 378 ? 20.835 -12.618 -17.988 1.00 93.19 378 THR A C 1
ATOM 3047 O O . THR A 1 378 ? 20.175 -13.654 -18.101 1.00 93.19 378 THR A O 1
ATOM 3050 N N . PHE A 1 379 ? 21.407 -12.017 -19.025 1.00 94.44 379 PHE A N 1
ATOM 3051 C CA . PHE A 1 379 ? 21.305 -12.483 -20.401 1.00 94.44 379 PHE A CA 1
ATOM 3052 C C . PHE A 1 379 ? 22.677 -12.880 -20.924 1.00 94.44 379 PHE A C 1
ATOM 3054 O O . PHE A 1 379 ? 23.690 -12.313 -20.525 1.00 94.44 379 PHE A O 1
ATOM 3061 N N . PHE A 1 380 ? 22.732 -13.854 -21.816 1.00 90.81 380 PHE A N 1
ATOM 3062 C CA . PHE A 1 380 ? 23.991 -14.341 -22.370 1.00 90.81 380 PHE A CA 1
ATOM 3063 C C . PHE A 1 380 ? 23.776 -14.939 -23.757 1.00 90.81 380 PHE A C 1
ATOM 3065 O O . PHE A 1 380 ? 22.656 -15.288 -24.121 1.00 90.81 380 PHE A O 1
ATOM 3072 N N . ILE A 1 381 ? 24.843 -15.057 -24.546 1.00 85.50 381 ILE A N 1
ATOM 3073 C CA . ILE A 1 381 ? 24.761 -15.647 -25.888 1.00 85.50 381 ILE A CA 1
ATOM 3074 C C . ILE A 1 381 ? 24.702 -17.184 -25.757 1.00 85.50 381 ILE A C 1
ATOM 3076 O O . ILE A 1 381 ? 25.616 -17.767 -25.148 1.00 85.50 381 ILE A O 1
ATOM 3080 N N . PRO A 1 382 ? 23.659 -17.850 -26.300 1.00 80.44 382 PRO A N 1
ATOM 3081 C CA . PRO A 1 382 ? 23.495 -19.296 -26.207 1.00 80.44 382 PRO A CA 1
ATOM 3082 C C . PRO A 1 382 ? 24.651 -20.031 -26.878 1.00 80.44 382 PRO A C 1
ATOM 3084 O O . PRO A 1 382 ? 25.202 -19.586 -27.883 1.00 80.44 382 PRO A O 1
ATOM 3087 N N . TYR A 1 383 ? 24.985 -21.205 -26.345 1.00 68.75 383 TYR A N 1
ATOM 3088 C CA . TYR A 1 383 ? 26.059 -22.049 -26.870 1.00 68.75 383 TYR A CA 1
ATOM 3089 C C . TYR A 1 383 ? 25.851 -22.439 -28.342 1.00 68.75 383 TYR A C 1
ATOM 3091 O O . TYR A 1 383 ? 26.788 -22.404 -29.130 1.00 68.75 383 TYR A O 1
ATOM 3099 N N . GLN A 1 384 ? 24.609 -22.745 -28.724 1.00 65.62 384 GLN A N 1
ATOM 3100 C CA . GLN A 1 384 ? 24.232 -23.224 -30.061 1.00 65.62 384 GLN A CA 1
ATOM 3101 C C . GLN A 1 384 ? 24.407 -22.181 -31.174 1.00 65.62 384 GLN A C 1
ATOM 3103 O O . GLN A 1 384 ? 24.438 -22.545 -32.342 1.00 65.62 384 GLN A O 1
ATOM 3108 N N . ARG A 1 385 ? 24.515 -20.894 -30.823 1.00 60.22 385 ARG A N 1
ATOM 3109 C CA . ARG A 1 385 ? 24.780 -19.805 -31.775 1.00 60.22 385 ARG A CA 1
ATOM 3110 C C . ARG A 1 385 ? 26.232 -19.340 -31.746 1.00 60.22 385 ARG A C 1
ATOM 3112 O O . ARG A 1 385 ? 26.547 -18.295 -32.302 1.00 60.22 385 ARG A O 1
ATOM 3119 N N . ARG A 1 386 ? 27.127 -20.077 -31.080 1.00 61.34 386 ARG A N 1
ATOM 3120 C CA . ARG A 1 386 ? 28.561 -19.776 -31.115 1.00 61.34 386 ARG A CA 1
ATOM 3121 C C . ARG A 1 386 ? 29.129 -20.237 -32.454 1.00 61.34 386 ARG A C 1
ATOM 3123 O O . ARG A 1 386 ? 28.747 -21.300 -32.940 1.00 61.34 386 ARG A O 1
ATOM 3130 N N . PRO A 1 387 ? 30.024 -19.449 -33.057 1.00 53.88 387 PRO A N 1
ATOM 3131 C CA . PRO A 1 387 ? 30.495 -19.740 -34.393 1.00 53.88 387 PRO A CA 1
ATOM 3132 C C . PRO A 1 387 ? 31.299 -21.036 -34.406 1.00 53.88 387 PRO A C 1
ATOM 3134 O O . PRO A 1 387 ? 32.137 -21.268 -33.528 1.00 53.88 387 PRO A O 1
ATOM 3137 N N . SER A 1 388 ? 31.052 -21.863 -35.424 1.00 53.12 388 SER A N 1
ATOM 3138 C CA . SER A 1 388 ? 31.949 -22.968 -35.752 1.00 53.12 388 SER A CA 1
ATOM 3139 C C . SER A 1 388 ? 33.316 -22.394 -36.106 1.00 53.12 388 SER A C 1
ATOM 3141 O O . SER A 1 388 ? 33.435 -21.365 -36.770 1.00 53.12 388 SER A O 1
ATOM 3143 N N . VAL A 1 389 ? 34.368 -23.046 -35.635 1.00 52.88 389 VAL A N 1
ATOM 3144 C CA . VAL A 1 389 ? 35.729 -22.506 -35.695 1.00 52.88 389 VAL A CA 1
ATOM 3145 C C . VAL A 1 389 ? 36.358 -22.636 -37.090 1.00 52.88 389 VAL A C 1
ATOM 3147 O O . VAL A 1 389 ? 37.443 -22.108 -37.324 1.00 52.88 389 VAL A O 1
ATOM 3150 N N . ASP A 1 390 ? 35.677 -23.316 -38.011 1.00 50.97 390 ASP A N 1
ATOM 3151 C CA . ASP A 1 390 ? 36.227 -23.707 -39.309 1.00 50.97 390 ASP A CA 1
ATOM 3152 C C . ASP A 1 390 ? 35.727 -22.832 -40.475 1.00 50.97 390 ASP A C 1
ATOM 3154 O O . ASP A 1 390 ? 36.099 -23.064 -41.623 1.00 50.97 390 ASP A O 1
ATOM 3158 N N . THR A 1 391 ? 34.928 -21.792 -40.207 1.00 45.84 391 THR A N 1
ATOM 3159 C CA . THR A 1 391 ? 34.409 -20.883 -41.243 1.00 45.84 391 THR A CA 1
ATOM 3160 C C . THR A 1 391 ? 34.914 -19.456 -40.991 1.00 45.84 391 THR A C 1
ATOM 3162 O O . THR A 1 391 ? 34.717 -18.935 -39.895 1.00 45.84 391 THR A O 1
ATOM 3165 N N . PRO A 1 392 ? 35.595 -18.790 -41.943 1.00 44.34 392 PRO A N 1
ATOM 3166 C CA . PRO A 1 392 ? 35.870 -17.360 -41.852 1.00 44.34 392 PRO A CA 1
ATOM 3167 C C . PRO A 1 392 ? 34.555 -16.601 -42.043 1.00 44.34 392 PRO A C 1
ATOM 3169 O O . PRO A 1 392 ? 34.061 -16.472 -43.153 1.00 44.34 392 PRO A O 1
ATOM 3172 N N . ILE A 1 393 ? 33.978 -16.145 -40.937 1.00 51.38 393 ILE A N 1
ATOM 3173 C CA . ILE A 1 393 ? 32.663 -15.508 -40.915 1.00 51.38 393 ILE A CA 1
ATOM 3174 C C . ILE A 1 393 ? 32.830 -14.017 -41.225 1.00 51.38 393 ILE A C 1
ATOM 3176 O O . ILE A 1 393 ? 33.466 -13.286 -40.457 1.00 51.38 393 ILE A O 1
ATOM 3180 N N . THR A 1 394 ? 32.261 -13.561 -42.338 1.00 54.50 394 THR A N 1
ATOM 3181 C CA . THR A 1 394 ? 32.090 -12.128 -42.636 1.00 54.50 394 THR A CA 1
ATOM 3182 C C . THR A 1 394 ? 31.210 -11.459 -41.570 1.00 54.50 394 THR A C 1
ATOM 3184 O O . THR A 1 394 ? 30.396 -12.125 -40.934 1.00 54.50 394 THR A O 1
ATOM 3187 N N . ASP A 1 395 ? 31.304 -10.139 -41.352 1.00 50.66 395 ASP A N 1
ATOM 3188 C CA . ASP A 1 395 ? 30.415 -9.457 -40.385 1.00 50.66 395 ASP A CA 1
ATOM 3189 C C . ASP A 1 395 ? 28.920 -9.687 -40.703 1.00 50.66 395 ASP A C 1
ATOM 3191 O O . ASP A 1 395 ? 28.084 -9.710 -39.802 1.00 50.66 395 ASP A O 1
ATOM 3195 N N . PHE A 1 396 ? 28.606 -9.972 -41.970 1.00 43.50 396 PHE A N 1
ATOM 3196 C CA . PHE A 1 396 ? 27.290 -10.371 -42.465 1.00 43.50 396 PHE A CA 1
ATOM 3197 C C . PHE A 1 396 ? 26.857 -11.771 -41.984 1.00 43.50 396 PHE A C 1
ATOM 3199 O O . PHE A 1 396 ? 25.752 -11.945 -41.468 1.00 43.50 396 PHE A O 1
ATOM 3206 N N . GLU A 1 397 ? 27.737 -12.772 -42.056 1.00 52.84 397 GLU A N 1
ATOM 3207 C CA . GLU A 1 397 ? 27.453 -14.126 -41.562 1.00 52.84 397 GLU A CA 1
ATOM 3208 C C . GLU A 1 397 ? 27.441 -14.201 -40.023 1.00 52.84 397 GLU A C 1
ATOM 3210 O O . GLU A 1 397 ? 26.715 -15.022 -39.462 1.00 52.84 397 GLU A O 1
ATOM 3215 N N . LYS A 1 398 ? 28.161 -13.310 -39.316 1.00 55.72 398 LYS A N 1
ATOM 3216 C CA . LYS A 1 398 ? 28.091 -13.207 -37.843 1.00 55.72 398 LYS A CA 1
ATOM 3217 C C . LYS A 1 398 ? 26.703 -12.763 -37.392 1.00 55.72 398 LYS A C 1
ATOM 3219 O O . LYS A 1 398 ? 26.217 -13.205 -36.356 1.00 55.72 398 LYS A O 1
ATOM 3224 N N . LEU A 1 399 ? 26.056 -11.912 -38.186 1.00 52.34 399 LEU A N 1
ATOM 3225 C CA . LEU A 1 399 ? 24.713 -11.398 -37.933 1.00 52.34 399 LEU A CA 1
ATOM 3226 C C . LEU A 1 399 ? 23.629 -12.403 -38.334 1.00 52.34 399 LEU A C 1
ATOM 3228 O O . LEU A 1 399 ? 22.685 -12.613 -37.571 1.00 52.34 399 LEU A O 1
ATOM 3232 N N . ALA A 1 400 ? 23.803 -13.097 -39.461 1.00 49.56 400 ALA A N 1
ATOM 3233 C CA . ALA A 1 400 ? 22.931 -14.201 -39.859 1.00 49.56 400 ALA A CA 1
ATOM 3234 C C . ALA A 1 400 ? 22.965 -15.356 -38.834 1.00 49.56 400 ALA A C 1
ATOM 3236 O O . ALA A 1 400 ? 21.910 -15.813 -38.397 1.00 49.56 400 ALA A O 1
ATOM 3237 N N . GLN A 1 401 ? 24.149 -15.756 -38.344 1.00 51.44 401 GLN A N 1
ATOM 3238 C CA . GLN A 1 401 ? 24.287 -16.767 -37.281 1.00 51.44 401 GLN A CA 1
ATOM 3239 C C . GLN A 1 401 ? 23.824 -16.270 -35.900 1.00 51.44 401 GLN A C 1
ATOM 3241 O O . GLN A 1 401 ? 23.310 -17.057 -35.102 1.00 51.44 401 GLN A O 1
ATOM 3246 N N . ALA A 1 402 ? 23.916 -14.964 -35.623 1.00 49.56 402 ALA A N 1
ATOM 3247 C CA . ALA A 1 402 ? 23.291 -14.354 -34.449 1.00 49.56 402 ALA A CA 1
ATOM 3248 C C . ALA A 1 402 ? 21.753 -14.293 -34.549 1.00 49.56 402 ALA A C 1
ATOM 3250 O O . ALA A 1 402 ? 21.108 -13.990 -33.548 1.00 49.56 402 ALA A O 1
ATOM 3251 N N . GLY A 1 403 ? 21.160 -14.655 -35.695 1.00 49.41 403 GLY A N 1
ATOM 3252 C CA . GLY A 1 403 ? 19.719 -14.802 -35.920 1.00 49.41 403 GLY A CA 1
ATOM 3253 C C . GLY A 1 403 ? 19.003 -13.555 -36.418 1.00 49.41 403 GLY A C 1
ATOM 3254 O O . GLY A 1 403 ? 17.840 -13.357 -36.074 1.00 49.41 403 GLY A O 1
ATOM 3255 N N . LEU A 1 404 ? 19.682 -12.720 -37.206 1.00 48.50 404 LEU A N 1
ATOM 3256 C CA . LEU A 1 404 ? 19.065 -11.587 -37.899 1.00 48.50 404 LEU A CA 1
ATOM 3257 C C . LEU A 1 404 ? 18.475 -11.917 -39.275 1.00 48.50 404 LEU A C 1
ATOM 3259 O O . LEU A 1 404 ? 17.816 -11.060 -39.852 1.00 48.50 404 LEU A O 1
ATOM 3263 N N . MET A 1 405 ? 18.639 -13.147 -39.768 1.00 41.78 405 MET A N 1
ATOM 3264 C CA . MET A 1 405 ? 17.927 -13.639 -40.947 1.00 41.78 405 MET A CA 1
ATOM 3265 C C . MET A 1 405 ? 17.360 -15.029 -40.666 1.00 41.78 405 MET A C 1
ATOM 3267 O O . MET A 1 405 ? 18.110 -15.969 -40.403 1.00 41.78 405 MET A O 1
ATOM 3271 N N . GLN A 1 406 ? 16.035 -15.172 -40.723 1.00 41.31 406 GLN A N 1
ATOM 3272 C CA . GLN A 1 406 ? 15.455 -16.463 -41.079 1.00 41.31 406 GLN A CA 1
ATOM 3273 C C . GLN A 1 406 ? 15.654 -16.605 -42.585 1.00 41.31 406 GLN A C 1
ATOM 3275 O O . GLN A 1 406 ? 15.154 -15.776 -43.341 1.00 41.31 406 GLN A O 1
ATOM 3280 N N . TYR A 1 407 ? 16.403 -17.620 -43.013 1.00 35.56 407 TYR A N 1
ATOM 3281 C CA . TYR A 1 407 ? 16.338 -18.063 -44.401 1.00 35.56 407 TYR A CA 1
ATOM 3282 C C . TYR A 1 407 ? 14.870 -18.413 -44.684 1.00 35.56 407 TYR A C 1
ATOM 3284 O O . TYR A 1 407 ? 14.340 -19.356 -44.097 1.00 35.56 407 TYR A O 1
ATOM 3292 N N . GLN A 1 408 ? 14.195 -17.614 -45.510 1.00 33.84 408 GLN A N 1
ATOM 3293 C CA . GLN A 1 408 ? 13.080 -18.142 -46.284 1.00 33.84 408 GLN A CA 1
ATOM 3294 C C . GLN A 1 408 ? 13.721 -18.943 -47.419 1.00 33.84 408 GLN A C 1
ATOM 3296 O O . GLN A 1 408 ? 14.552 -18.395 -48.145 1.00 33.84 408 GLN A O 1
ATOM 3301 N N . GLU A 1 409 ? 13.429 -20.245 -47.464 1.00 34.41 409 GLU A N 1
ATOM 3302 C CA . GLU A 1 409 ? 13.805 -21.130 -48.577 1.00 34.41 409 GLU A CA 1
ATOM 3303 C C . GLU A 1 409 ? 13.202 -20.669 -49.906 1.00 34.41 409 GLU A C 1
ATOM 3305 O O . GLU A 1 409 ? 12.040 -20.191 -49.897 1.00 34.41 409 GLU A O 1
#